Protein AF-0000000080325956 (afdb_homodimer)

Radius of gyration: 27.21 Å; Cα contacts (8 Å, |Δi|>4): 960; chains: 2; bounding box: 57×74×54 Å

Sequence (644 aa):
MHTIFELQQLIEEAIKKVEYPAHPSKLYEPISYIMRLGGKRIRPVLLLLSSEFFNNDATKAIEAALAIETFHNFTLIHDDIMDNAPLRRGQDTVHIKWGVNNAILSGDVMMVEANKHLTNLDSGVLKNALHCFNTTAQGVCEGQQLDMEFEQRNDVSIVEYVNMIRLKTAVLVGGAMKLGAIVGGASEEDANHLYDFGENFGIAFQLQDDILDVYGDPVKFGKQVGGDIISNKQTFLLLKLKELAQGDDLALLEAQYPNTDYPAKIESITKLYNSYKIRELAVTEMKRSLEIAFTALEKVSIEAVKKNELIALAESLLDREHMHTIFELQQLIEEAIKKVEYPAHPSKLYEPISYIMRLGGKRIRPVLLLLSSEFFNNDATKAIEAALAIETFHNFTLIHDDIMDNAPLRRGQDTVHIKWGVNNAILSGDVMMVEANKHLTNLDSGVLKNALHCFNTTAQGVCEGQQLDMEFEQRNDVSIVEYVNMIRLKTAVLVGGAMKLGAIVGGASEEDANHLYDFGENFGIAFQLQDDILDVYGDPVKFGKQVGGDIISNKQTFLLLKLKELAQGDDLALLEAQYPNTDYPAKIESITKLYNSYKIRELAVTEMKRSLEIAFTALEKVSIEAVKKNELIALAESLLDREH

Nearest PDB structures (foldseek):
  6kd7-assembly1_A  TM=9.526E-01  e=2.355E-22  Nonlabens dokdonensis DSW-6
  3nf2-assembly1_A-2  TM=8.932E-01  e=2.818E-16  Streptomyces coelicolor
  3mzv-assembly1_B  TM=8.874E-01  e=7.338E-15  Rhodobacter capsulatus
  3aqb-assembly2_D  TM=8.579E-01  e=5.653E-15  Micrococcus luteus
  3oyr-assembly1_B  TM=8.703E-01  e=7.032E-14  Caulobacter vibrioides

pLDDT: mean 94.75, std 6.85, range [47.31, 98.88]

Foldseek 3Di:
DDALVRLLVVLVVLLVPDDDDCPPVLQCVLLVVLSPLDDSLLLLSLLLLLLCLQAVDSVLCSLLSLLLSLLVSLCVLLLCVLVVPQDDSRHGHSCNVRNDVSSNNSSVVSNVVSVVSLVPHDPVLSVVLVVLVVVLSVLLVVLSVLQSVVLVDDPQAQVSQLSSQLRNWQSSQLSSSLSSNSSSPHDPLLSVLSSLLSSLLRSLLVLLLVLCLQVFDCVQNSDHRCPCQQSVRPHQLSNVLCVPDDDPLNVQLVVLNPPNPRVVSSVSSVVSSVVVVSSVVSNVSSVVSNVSSLVSLVPRPGDPVSSVSVNVVSCVSSVRSD/DDALVRLLVVLVVLLVPDDDDCPPVLQCVLLVVLSPLDDPLLLLSLLLLLLCLQAVDSPLCSLVSLLLSLLVSLCVLLLCVLVVPQDDSRHGRSCNVRNDVSSNNSSVVSNVVSVVSLVPHDPVLSVVLVVLVVVLSVLLVVLSVLQSVQLVDDPQAQVSQLSSQLRNWQSSQLSSSLSSNSSSPHDPLLSVLSSLLSSLLRSLLVLLLVLCLQVFDCVQNSDHRCPCQQSVRPHQLNNVLCVPDDDPLNVQLVVLNPPNPRVVSSVSSVVSSVVVVSSVVSNVSSVVSNVSSLVSLVPRPGDPVSSVSVVVVSCCSSVRSD

Solvent-accessible surface area (backbone atoms only — not comparable to full-atom values): 32602 Å² total; per-residue (Å²): 131,79,50,70,66,54,38,43,49,51,50,52,54,53,58,70,66,60,80,72,65,72,74,59,44,73,44,36,48,55,50,56,51,59,66,62,71,62,75,85,53,57,52,33,32,45,9,24,51,35,9,26,71,56,58,73,44,40,74,81,29,45,42,51,22,51,17,52,45,36,38,52,53,22,52,47,48,49,47,32,59,67,65,66,42,63,60,52,94,90,35,71,22,51,38,70,74,65,31,60,58,40,28,52,50,26,27,53,43,29,48,40,50,17,50,52,30,43,60,71,45,58,76,92,39,31,57,63,40,48,52,44,51,39,52,25,53,45,34,29,49,47,12,48,51,46,54,59,50,49,74,78,48,89,77,74,46,62,70,56,40,53,51,27,43,31,21,47,48,1,31,50,36,5,34,30,21,21,39,14,13,46,66,22,63,42,52,71,66,38,20,50,23,37,20,47,16,26,26,26,38,28,38,20,47,51,46,48,51,58,49,38,32,68,70,31,43,53,84,52,51,74,46,74,61,31,52,50,60,69,66,64,48,76,41,68,59,53,41,52,45,64,72,66,47,54,71,69,54,37,52,52,53,62,60,40,72,80,49,79,55,50,72,60,38,42,51,54,50,49,50,51,35,58,76,69,43,33,65,60,54,49,48,50,52,23,50,51,29,38,50,54,10,51,56,29,48,70,68,32,90,59,58,66,71,59,51,50,52,52,50,52,49,54,47,53,67,62,64,42,67,78,133,80,51,70,67,54,38,42,49,52,49,53,54,52,58,70,67,60,79,73,65,72,74,58,44,73,46,36,48,55,48,55,50,59,67,63,69,61,76,81,55,58,51,33,32,44,9,25,52,35,9,24,69,57,57,73,45,41,75,80,28,45,42,52,23,50,16,52,44,36,38,51,53,22,52,49,46,48,45,32,57,67,64,66,43,63,59,52,94,88,35,72,21,52,38,72,73,65,30,61,60,40,28,53,50,27,26,54,44,29,49,40,50,17,51,53,30,42,59,71,46,59,77,92,40,31,58,64,41,48,51,44,50,40,51,24,53,46,34,29,50,48,12,49,50,46,55,58,49,49,75,78,47,90,77,73,46,63,69,56,40,51,50,27,44,31,20,47,48,0,31,51,37,5,35,29,21,20,39,14,13,45,64,23,63,42,54,72,65,38,19,50,23,38,21,46,16,25,24,26,37,28,37,19,48,51,46,48,50,56,48,38,32,68,70,32,43,52,85,50,52,73,47,74,61,30,51,50,60,70,68,64,50,77,41,70,59,52,42,52,45,64,72,67,46,53,73,68,54,38,52,53,53,61,60,40,70,79,49,80,55,49,72,59,38,44,51,52,51,49,50,52,34,56,75,67,45,32,64,60,53,49,49,50,53,23,50,52,29,38,51,53,11,53,58,29,48,69,68,32,91,59,59,66,70,59,50,51,53,52,50,53,50,53,47,53,67,62,63,42,67,76

Organism: NCBI:txid1503925

InterPro domains:
  IPR000092 Polyprenyl synthetase-like [PF00348] (26-271)
  IPR000092 Polyprenyl synthetase-like [cd00685] (22-246)
  IPR008949 Isoprenoid synthase domain superfamily [G3DSA:1.10.600.10] (2-322)
  IPR008949 Isoprenoid synthase domain superfamily [SSF48576] (10-321)
  IPR033749 Polyprenyl synthetase, conserved site [PS00444] (201-213)
  IPR033749 Polyprenyl synthetase, conserved site [PS00723] (76-90)

Secondary structure (DSSP, 8-state):
---HHHHHHHHHHHHHH----SSSHHHHHHHHHHHHT----HHHHHHHHHHHHHHS-GGGGHHHHHHHHHHHHHHHHHHHHHTT--EETTEE-HHHHH-HHHHHHHHHHHHHHHHHHHHTS-HHHHHHHHHHHHHHHHHHHHHHHHHHHHTT-S---HHHHHHHHIIIIIHHHHHHHHHHHHHHT--HHHHHHHHHHHHHHHHHHHHHHHHHHHHS-HHHH-S-TTHHHHTT---HHHHHHHHH--HHHHHHHHHHTT---HHHHHHHHHHHHHHTTHHHHHHHHHHHHHHHHHHHHHTS-S-HHHHHHHHHHHHHHHH---/---HHHHHHHHHHHHHH----SSSHHHHHHHHHHHHT----HHHHHHHHHHHHHHS-GGGGHHHHHHHHHHHHHHHHHHHHHTT--EETTEE-HHHHH-HHHHHHHHHHHHHHHHHHHHTS-HHHHHHHHHHHHHHHHHHHHHHHHHHHHTT-S---HHHHHHHHIIIIIHHHHHHHHHHHHHHT--HHHHHHHHHHHHHHHHHHHHHHHHHHHHS-HHHH-S-TTHHHHTT---HHHHHHHHH--HHHHHHHHHHTT---HHHHHHHHHHHHHHTTHHHHHHHHHHHHHHHHHHHHHTS-S-HHHHHHHHHHHHHHHS---

Structure (mmCIF, N/CA/C/O backbone):
data_AF-0000000080325956-model_v1
#
loop_
_entity.id
_entity.type
_entity.pdbx_description
1 polymer 'Contig16, whole genome shotgun sequence'
#
loop_
_atom_site.group_PDB
_atom_site.id
_atom_site.type_symbol
_atom_site.label_atom_id
_atom_site.label_alt_id
_atom_site.label_comp_id
_atom_site.label_asym_id
_atom_site.label_entity_id
_atom_site.label_seq_id
_atom_site.pdbx_PDB_ins_code
_atom_site.Cartn_x
_atom_site.Cartn_y
_atom_site.Cartn_z
_atom_site.occupancy
_atom_site.B_iso_or_equiv
_atom_site.auth_seq_id
_atom_site.auth_comp_id
_atom_site.auth_asym_id
_atom_site.auth_atom_id
_atom_site.pdbx_PDB_model_num
ATOM 1 N N . MET A 1 1 ? 23.625 -26.453 6.609 1 87.12 1 MET A N 1
ATOM 2 C CA . MET A 1 1 ? 22.391 -25.844 6.102 1 87.12 1 MET A CA 1
ATOM 3 C C . MET A 1 1 ? 21.219 -26.109 7.035 1 87.12 1 MET A C 1
ATOM 5 O O . MET A 1 1 ? 21.094 -27.219 7.57 1 87.12 1 MET A O 1
ATOM 9 N N . HIS A 1 2 ? 20.422 -25.094 7.352 1 90.25 2 HIS A N 1
ATOM 10 C CA . HIS A 1 2 ? 19.266 -25.281 8.211 1 90.25 2 HIS A CA 1
ATOM 11 C C . HIS A 1 2 ? 18.234 -26.188 7.543 1 90.25 2 HIS A C 1
ATOM 13 O O . HIS A 1 2 ? 18.125 -26.234 6.316 1 90.25 2 HIS A O 1
ATOM 19 N N . THR A 1 3 ? 17.578 -26.938 8.32 1 89 3 THR A N 1
ATOM 20 C CA . THR A 1 3 ? 16.406 -27.656 7.828 1 89 3 THR A CA 1
ATOM 21 C C . THR A 1 3 ? 15.242 -26.703 7.605 1 89 3 THR A C 1
ATOM 23 O O . THR A 1 3 ? 15.266 -25.578 8.086 1 89 3 THR A O 1
ATOM 26 N N . ILE A 1 4 ? 14.289 -27.156 6.922 1 88.81 4 ILE A N 1
ATOM 27 C CA . ILE A 1 4 ? 13.086 -26.359 6.684 1 88.81 4 ILE A CA 1
ATOM 28 C C . ILE A 1 4 ? 12.438 -25.984 8.016 1 88.81 4 ILE A C 1
ATOM 30 O O . ILE A 1 4 ? 12 -24.844 8.195 1 88.81 4 ILE A O 1
ATOM 34 N N . PHE A 1 5 ? 12.414 -26.922 8.93 1 90.56 5 PHE A N 1
ATOM 35 C CA . PHE A 1 5 ? 11.828 -26.688 10.242 1 90.56 5 PHE A CA 1
ATOM 36 C C . PHE A 1 5 ? 12.586 -25.609 11 1 90.56 5 PHE A C 1
ATOM 38 O O . PHE A 1 5 ? 11.984 -24.75 11.641 1 90.56 5 PHE A O 1
ATOM 45 N N . GLU A 1 6 ? 13.875 -25.688 10.93 1 94 6 GLU A N 1
ATOM 46 C CA . GLU A 1 6 ? 14.711 -24.672 11.594 1 94 6 GLU A CA 1
ATOM 47 C C . GLU A 1 6 ? 14.484 -23.297 10.992 1 94 6 GLU A C 1
ATOM 49 O O . GLU A 1 6 ? 14.453 -22.297 11.711 1 94 6 GLU A O 1
ATOM 54 N N . LEU A 1 7 ? 14.367 -23.281 9.711 1 94.44 7 LEU A N 1
ATOM 55 C CA . LEU A 1 7 ? 14.117 -22.016 9.039 1 94.44 7 LEU A CA 1
ATOM 56 C C . LEU A 1 7 ? 12.75 -21.453 9.406 1 94.44 7 LEU A C 1
ATOM 58 O O . LEU A 1 7 ? 12.586 -20.25 9.586 1 94.44 7 LEU A O 1
ATOM 62 N N . GLN A 1 8 ? 11.766 -22.312 9.492 1 93.75 8 GLN A N 1
ATOM 63 C CA . GLN A 1 8 ? 10.43 -21.906 9.922 1 93.75 8 GLN A CA 1
ATOM 64 C C . GLN A 1 8 ? 10.469 -21.312 11.328 1 93.75 8 GLN A C 1
ATOM 66 O O . GLN A 1 8 ? 9.805 -20.312 11.594 1 93.75 8 GLN A O 1
ATOM 71 N N . GLN A 1 9 ? 11.227 -21.922 12.172 1 95.06 9 GLN A N 1
ATOM 72 C CA . GLN A 1 9 ? 11.359 -21.422 13.531 1 95.06 9 GLN A CA 1
ATOM 73 C C . GLN A 1 9 ? 12.047 -20.047 13.555 1 95.06 9 GLN A C 1
ATOM 75 O O . GLN A 1 9 ? 11.664 -19.172 14.32 1 95.06 9 GLN A O 1
ATOM 80 N N . LEU A 1 10 ? 13.031 -19.969 12.703 1 95.69 10 LEU A N 1
ATOM 81 C CA . LEU A 1 10 ? 13.75 -18.703 12.617 1 95.69 10 LEU A CA 1
ATOM 82 C C . LEU A 1 10 ? 12.82 -17.562 12.195 1 95.69 10 LEU A C 1
ATOM 84 O O . LEU A 1 10 ? 12.859 -16.484 12.766 1 95.69 10 LEU A O 1
ATOM 88 N N . ILE A 1 11 ? 12.016 -17.812 11.25 1 96.12 11 ILE A N 1
ATOM 89 C CA . ILE A 1 11 ? 11.094 -16.797 10.75 1 96.12 11 ILE A CA 1
ATOM 90 C C . ILE A 1 11 ? 10.039 -16.5 11.805 1 96.12 11 ILE A C 1
ATOM 92 O O . ILE A 1 11 ? 9.68 -15.328 12.008 1 96.12 11 ILE A O 1
ATOM 96 N N . GLU A 1 12 ? 9.531 -17.547 12.461 1 95.62 12 GLU A N 1
ATOM 97 C CA . GLU A 1 12 ? 8.523 -17.344 13.5 1 95.62 12 GLU A CA 1
ATOM 98 C C . GLU A 1 12 ? 9.062 -16.469 14.633 1 95.62 12 GLU A C 1
ATOM 100 O O . GLU A 1 12 ? 8.359 -15.578 15.125 1 95.62 12 GLU A O 1
ATOM 105 N N . GLU A 1 13 ? 10.234 -16.766 14.992 1 96.12 13 GLU A N 1
ATOM 106 C CA . GLU A 1 13 ? 10.867 -15.961 16.047 1 96.12 13 GLU A CA 1
ATOM 107 C C . GLU A 1 13 ? 11.086 -14.523 15.594 1 96.12 13 GLU A C 1
ATOM 109 O O . GLU A 1 13 ? 10.898 -13.586 16.375 1 96.12 13 GLU A O 1
ATOM 114 N N . ALA A 1 14 ? 11.492 -14.375 14.375 1 96.81 14 ALA A N 1
ATOM 115 C CA . ALA A 1 14 ? 11.719 -13.039 13.836 1 96.81 14 ALA A CA 1
ATOM 116 C C . ALA A 1 14 ? 10.422 -12.242 13.781 1 96.81 14 ALA A C 1
ATOM 118 O O . ALA A 1 14 ? 10.398 -11.055 14.086 1 96.81 14 ALA A O 1
ATOM 119 N N . ILE A 1 15 ? 9.336 -12.875 13.383 1 96.44 15 ILE A N 1
ATOM 120 C CA . ILE A 1 15 ? 8.023 -12.234 13.297 1 96.44 15 ILE A CA 1
ATOM 121 C C . ILE A 1 15 ? 7.586 -11.766 14.68 1 96.44 15 ILE A C 1
ATOM 123 O O . ILE A 1 15 ? 7.074 -10.656 14.828 1 96.44 15 ILE A O 1
ATOM 127 N N . LYS A 1 16 ? 7.82 -12.547 15.695 1 94.62 16 LYS A N 1
ATOM 128 C CA . LYS A 1 16 ? 7.434 -12.219 17.062 1 94.62 16 LYS A CA 1
ATOM 129 C C . LYS A 1 16 ? 8.203 -11.008 17.578 1 94.62 16 LYS A C 1
ATOM 131 O O . LYS A 1 16 ? 7.707 -10.273 18.438 1 94.62 16 LYS A O 1
ATOM 136 N N . LYS A 1 17 ? 9.359 -10.805 17.047 1 95.75 17 LYS A N 1
ATOM 137 C CA . LYS A 1 17 ? 10.234 -9.742 17.531 1 95.75 17 LYS A CA 1
ATOM 138 C C . LYS A 1 17 ? 9.891 -8.406 16.875 1 95.75 17 LYS A C 1
ATOM 140 O O . LYS A 1 17 ? 10.336 -7.352 17.328 1 95.75 17 LYS A O 1
ATOM 145 N N . VAL A 1 18 ? 9.133 -8.484 15.805 1 95.56 18 VAL A N 1
ATOM 146 C CA . VAL A 1 18 ? 8.742 -7.238 15.148 1 95.56 18 VAL A CA 1
ATOM 147 C C . VAL A 1 18 ? 7.785 -6.453 16.031 1 95.56 18 VAL A C 1
ATOM 149 O O . VAL A 1 18 ? 6.758 -6.98 16.469 1 95.56 18 VAL A O 1
ATOM 152 N N . GLU A 1 19 ? 8.086 -5.234 16.297 1 93.25 19 GLU A N 1
ATOM 153 C CA . GLU A 1 19 ? 7.25 -4.371 17.125 1 93.25 19 GLU A CA 1
ATOM 154 C C . GLU A 1 19 ? 6.57 -3.295 16.281 1 93.25 19 GLU A C 1
ATOM 156 O O . GLU A 1 19 ? 7.223 -2.611 15.484 1 93.25 19 GLU A O 1
ATOM 161 N N . TYR A 1 20 ? 5.293 -3.25 16.422 1 94.19 20 TYR A N 1
ATOM 162 C CA . TYR A 1 20 ? 4.52 -2.174 15.82 1 94.19 20 TYR A CA 1
ATOM 163 C C . TYR A 1 20 ? 4.133 -1.125 16.859 1 94.19 20 TYR A C 1
ATOM 165 O O . TYR A 1 20 ? 4.008 -1.435 18.047 1 94.19 20 TYR A O 1
ATOM 173 N N . PRO A 1 21 ? 3.943 0.151 16.406 1 94.94 21 PRO A N 1
ATOM 174 C CA . PRO A 1 21 ? 3.479 1.169 17.359 1 94.94 21 PRO A CA 1
ATOM 175 C C . PRO A 1 21 ? 2.15 0.8 18.016 1 94.94 21 PRO A C 1
ATOM 177 O O . PRO A 1 21 ? 1.313 0.137 17.391 1 94.94 21 PRO A O 1
ATOM 180 N N . ALA A 1 22 ? 2.016 1.29 19.234 1 93.38 22 ALA A N 1
ATOM 181 C CA . ALA A 1 22 ? 0.785 1.017 19.969 1 93.38 22 ALA A CA 1
ATOM 182 C C . ALA A 1 22 ? -0.341 1.941 19.516 1 93.38 22 ALA A C 1
ATOM 184 O O . ALA A 1 22 ? -1.52 1.597 19.625 1 93.38 22 ALA A O 1
ATOM 185 N N . HIS A 1 23 ? 0.004 3.076 19.031 1 95.12 23 HIS A N 1
ATOM 186 C CA . HIS A 1 23 ? -0.967 4.086 18.625 1 95.12 23 HIS A CA 1
ATOM 187 C C . HIS A 1 23 ? -0.697 4.574 17.203 1 95.12 23 HIS A C 1
ATOM 189 O O . HIS A 1 23 ? 0.448 4.863 16.859 1 95.12 23 HIS A O 1
ATOM 195 N N . PRO A 1 24 ? -1.831 4.695 16.422 1 97.25 24 PRO A N 1
ATOM 196 C CA . PRO A 1 24 ? -3.221 4.336 16.703 1 97.25 24 PRO A CA 1
ATOM 197 C C . PRO A 1 24 ? -3.451 2.828 16.734 1 97.25 24 PRO A C 1
ATOM 199 O O . PRO A 1 24 ? -3.076 2.131 15.781 1 97.25 24 PRO A O 1
ATOM 202 N N . SER A 1 25 ? -4.094 2.344 17.688 1 97.12 25 SER A N 1
ATOM 203 C CA . SER A 1 25 ? -4.234 0.906 17.891 1 97.12 25 SER A CA 1
ATOM 204 C C . SER A 1 25 ? -5.02 0.257 16.766 1 97.12 25 SER A C 1
ATOM 206 O O . SER A 1 25 ? -4.691 -0.847 16.328 1 97.12 25 SER A O 1
ATOM 208 N N . LYS A 1 26 ? -5.988 0.963 16.234 1 97.25 26 LYS A N 1
ATOM 209 C CA . LYS A 1 26 ? -6.848 0.391 15.203 1 97.25 26 LYS A CA 1
ATOM 210 C C . LYS A 1 26 ? -6.105 0.268 13.875 1 97.25 26 LYS A C 1
ATOM 212 O O . LYS A 1 26 ? -6.551 -0.444 12.969 1 97.25 26 LYS A O 1
ATOM 217 N N . LEU A 1 27 ? -4.988 0.941 13.805 1 98.31 27 LEU A N 1
ATOM 218 C CA . LEU A 1 27 ? -4.133 0.815 12.625 1 98.31 27 LEU A CA 1
ATOM 219 C C . LEU A 1 27 ? -3.24 -0.415 12.727 1 98.31 27 LEU A C 1
ATOM 221 O O . LEU A 1 27 ? -3.07 -1.149 11.758 1 98.31 27 LEU A O 1
ATOM 225 N N . TYR A 1 28 ? -2.756 -0.702 13.914 1 98.38 28 TYR A N 1
ATOM 226 C CA . TYR A 1 28 ? -1.646 -1.642 14.039 1 98.38 28 TYR A CA 1
ATOM 227 C C . TYR A 1 28 ? -2.119 -2.975 14.602 1 98.38 28 TYR A C 1
ATOM 229 O O . TYR A 1 28 ? -1.507 -4.016 14.352 1 98.38 28 TYR A O 1
ATOM 237 N N . GLU A 1 29 ? -3.227 -3 15.297 1 97.88 29 GLU A N 1
ATOM 238 C CA . GLU A 1 29 ? -3.75 -4.25 15.844 1 97.88 29 GLU A CA 1
ATOM 239 C C . GLU A 1 29 ? -4.09 -5.238 14.734 1 97.88 29 GLU A C 1
ATOM 241 O O . GLU A 1 29 ? -3.803 -6.434 14.852 1 97.88 29 GLU A O 1
ATOM 246 N N . PRO A 1 30 ? -4.734 -4.73 13.672 1 98.12 30 PRO A N 1
ATOM 247 C CA . PRO A 1 30 ? -5.02 -5.66 12.578 1 98.12 30 PRO A CA 1
ATOM 248 C C . PRO A 1 30 ? -3.762 -6.309 12.008 1 98.12 30 PRO A C 1
ATOM 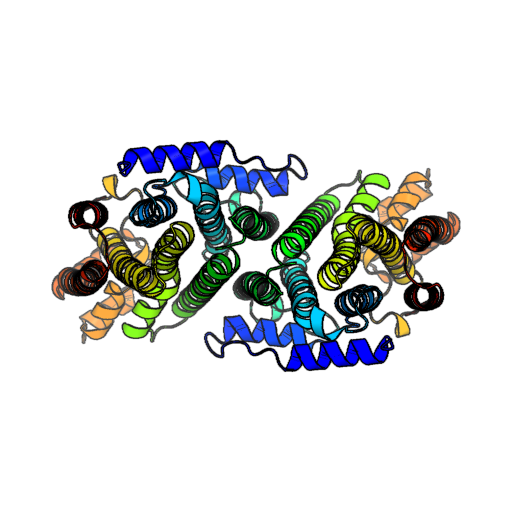250 O O . PRO A 1 30 ? -3.797 -7.465 11.586 1 98.12 30 PRO A O 1
ATOM 253 N N . ILE A 1 31 ? -2.678 -5.578 11.969 1 98 31 ILE A N 1
ATOM 254 C CA . ILE A 1 31 ? -1.411 -6.078 11.445 1 98 31 ILE A CA 1
ATOM 255 C C . ILE A 1 31 ? -0.894 -7.207 12.336 1 98 31 ILE A C 1
ATOM 257 O O . ILE A 1 31 ? -0.549 -8.281 11.844 1 98 31 ILE A O 1
ATOM 261 N N . SER A 1 32 ? -0.91 -6.91 13.633 1 96.5 32 SER A N 1
ATOM 262 C CA . SER A 1 32 ? -0.491 -7.934 14.578 1 96.5 32 SER A CA 1
ATOM 263 C C . SER A 1 32 ? -1.388 -9.164 14.492 1 96.5 32 SER A C 1
ATOM 265 O O . SER A 1 32 ? -0.906 -10.297 14.578 1 96.5 32 SER A O 1
ATOM 267 N N . TYR A 1 33 ? -2.65 -8.914 14.375 1 96.5 33 TYR A N 1
ATOM 268 C CA . TYR A 1 33 ? -3.646 -9.977 14.297 1 96.5 33 TYR A CA 1
ATOM 269 C C . TYR A 1 33 ? -3.35 -10.906 13.125 1 96.5 33 TYR A C 1
ATOM 271 O O . TYR A 1 33 ? -3.182 -12.117 13.32 1 96.5 33 TYR A O 1
ATOM 279 N N . ILE A 1 34 ? -3.152 -10.391 11.922 1 96.19 34 ILE A N 1
ATOM 280 C CA . ILE A 1 34 ? -3.008 -11.242 10.742 1 96.19 34 ILE A CA 1
ATOM 281 C C . ILE A 1 34 ? -1.639 -11.914 10.758 1 96.19 34 ILE A C 1
ATOM 283 O O . ILE A 1 34 ? -1.488 -13.039 10.273 1 96.19 34 ILE A O 1
ATOM 287 N N . MET A 1 35 ? -0.643 -11.227 11.25 1 94.88 35 MET A N 1
ATOM 288 C CA . MET A 1 35 ? 0.702 -11.797 11.305 1 94.88 35 MET A CA 1
ATOM 289 C C . MET A 1 35 ? 0.76 -12.969 12.281 1 94.88 35 MET A C 1
ATOM 291 O O . MET A 1 35 ? 1.568 -13.883 12.109 1 94.88 35 MET A O 1
ATOM 295 N N . ARG A 1 36 ? -0.132 -12.961 13.195 1 91.44 36 ARG A N 1
ATOM 296 C CA . ARG A 1 36 ? -0.131 -13.984 14.234 1 91.44 36 ARG A CA 1
ATOM 297 C C . ARG A 1 36 ? -0.999 -15.172 13.828 1 91.44 36 ARG A C 1
ATOM 299 O O . ARG A 1 36 ? -0.928 -16.234 14.445 1 91.44 36 ARG A O 1
ATOM 306 N N . LEU A 1 37 ? -1.914 -14.984 12.891 1 88.69 37 LEU A N 1
ATOM 307 C CA . LEU A 1 37 ? -2.803 -16.062 12.469 1 88.69 37 LEU A CA 1
ATOM 308 C C . LEU A 1 37 ? -2.004 -17.25 11.969 1 88.69 37 LEU A C 1
ATOM 310 O O . LEU A 1 37 ? -2.557 -18.344 11.773 1 88.69 37 LEU A O 1
ATOM 314 N N . GLY A 1 38 ? -0.648 -17.109 11.906 1 79.69 38 GLY A N 1
ATOM 315 C CA . GLY A 1 38 ? 0.18 -18.25 11.516 1 79.69 38 GLY A CA 1
ATOM 316 C C . GLY A 1 38 ? 0.271 -18.422 10.016 1 79.69 38 GLY A C 1
ATOM 317 O O . GLY A 1 38 ? 0.286 -17.438 9.266 1 79.69 38 GLY A O 1
ATOM 318 N N . GLY A 1 39 ? 0.451 -19.688 9.562 1 77 39 GLY A N 1
ATOM 319 C CA . GLY A 1 39 ? 0.714 -20.078 8.188 1 77 39 GLY A CA 1
ATOM 320 C C . GLY A 1 39 ? 1.98 -20.891 8.031 1 77 39 GLY A C 1
ATOM 321 O O . GLY A 1 39 ? 2.785 -20.984 8.961 1 77 39 GLY A O 1
ATOM 322 N N . LYS A 1 40 ? 2.092 -21.516 6.949 1 80.5 40 LYS A N 1
ATOM 323 C CA . LYS A 1 40 ? 3.197 -22.453 6.723 1 80.5 40 LYS A CA 1
ATOM 324 C C . LYS A 1 40 ? 4.5 -21.703 6.473 1 80.5 40 LYS A C 1
ATOM 326 O O . LYS A 1 40 ? 5.586 -22.281 6.535 1 80.5 40 LYS A O 1
ATOM 331 N N . ARG A 1 41 ? 4.469 -20.406 6.266 1 92.06 41 ARG A N 1
ATOM 332 C CA . ARG A 1 41 ? 5.621 -19.531 6.09 1 92.06 41 ARG A CA 1
ATOM 333 C C . ARG A 1 41 ? 6.531 -20.047 4.98 1 92.06 41 ARG A C 1
ATOM 335 O O . ARG A 1 41 ? 7.758 -20 5.109 1 92.06 41 ARG A O 1
ATOM 342 N N . ILE A 1 42 ? 5.977 -20.578 3.953 1 92.56 42 ILE A N 1
ATOM 343 C CA . ILE A 1 42 ? 6.738 -21.234 2.896 1 92.56 42 ILE A CA 1
ATOM 344 C C . ILE A 1 42 ? 7.574 -20.203 2.143 1 92.56 42 ILE A C 1
ATOM 346 O O . ILE A 1 42 ? 8.75 -20.422 1.866 1 92.56 42 ILE A O 1
ATOM 350 N N . ARG A 1 43 ? 7.043 -19.047 1.883 1 96.62 43 ARG A N 1
ATOM 351 C CA . ARG A 1 43 ? 7.715 -18.062 1.052 1 96.62 43 ARG A CA 1
ATOM 352 C C . ARG A 1 43 ? 8.945 -17.5 1.757 1 96.62 43 ARG A C 1
ATOM 354 O O . ARG A 1 43 ? 10.047 -17.5 1.199 1 96.62 43 ARG A O 1
ATOM 361 N N . PRO A 1 44 ? 8.805 -17.031 3.029 1 97.75 44 PRO A N 1
ATOM 362 C CA . PRO A 1 44 ? 10.016 -16.562 3.691 1 97.75 44 PRO A CA 1
ATOM 363 C C . PRO A 1 44 ? 11.023 -17.672 3.947 1 97.75 44 PRO A C 1
ATOM 365 O O . PRO A 1 44 ? 12.234 -17.438 3.934 1 97.75 44 PRO A O 1
ATOM 368 N N . VAL A 1 45 ? 10.586 -18.906 4.133 1 95.56 45 VAL A N 1
ATOM 369 C CA . VAL A 1 45 ? 11.484 -20.031 4.328 1 95.56 45 VAL A CA 1
ATOM 370 C C . VAL A 1 45 ? 12.273 -20.297 3.049 1 95.56 45 VAL A C 1
ATOM 372 O O . VAL A 1 45 ? 13.484 -20.5 3.092 1 95.56 45 VAL A O 1
ATOM 375 N N . LEU A 1 46 ? 11.586 -20.281 1.925 1 96.81 46 LEU A N 1
ATOM 376 C CA . LEU A 1 46 ? 12.258 -20.484 0.644 1 96.81 46 LEU A CA 1
ATOM 377 C C . LEU A 1 46 ? 13.266 -19.359 0.387 1 96.81 46 LEU A C 1
ATOM 379 O O . LEU A 1 46 ? 14.336 -19.609 -0.179 1 96.81 46 LEU A O 1
ATOM 383 N N . LEU A 1 47 ? 12.93 -18.172 0.795 1 98.38 47 LEU A N 1
ATOM 384 C CA . LEU A 1 47 ? 13.852 -17.047 0.669 1 98.38 47 LEU A CA 1
ATOM 385 C C . LEU A 1 47 ? 15.109 -17.281 1.491 1 98.38 47 LEU A C 1
ATOM 387 O O . LEU A 1 47 ? 16.219 -17.125 0.984 1 98.38 47 LEU A O 1
ATOM 391 N N . LEU A 1 48 ? 14.945 -17.672 2.768 1 97.31 48 LEU A N 1
ATOM 392 C CA . LEU A 1 48 ? 16.078 -17.938 3.639 1 97.31 48 LEU A CA 1
ATOM 393 C C . LEU A 1 48 ? 16.953 -19.062 3.08 1 97.31 48 LEU A C 1
ATOM 395 O O . LEU A 1 48 ? 18.172 -18.984 3.1 1 97.31 48 LEU A O 1
ATOM 399 N N . LEU A 1 49 ? 16.297 -20.109 2.631 1 95.62 49 LEU A N 1
ATOM 400 C CA . LEU A 1 49 ? 17 -21.234 2.039 1 95.62 49 LEU A CA 1
ATOM 401 C C . LEU A 1 49 ? 17.828 -20.797 0.836 1 95.62 49 LEU A C 1
ATOM 403 O O . LEU A 1 49 ? 19 -21.188 0.702 1 95.62 49 LEU A O 1
ATOM 407 N N . SER A 1 50 ? 17.219 -20 -0.028 1 97.19 50 SER A N 1
ATOM 408 C CA . SER A 1 50 ? 17.906 -19.484 -1.214 1 97.19 50 SER A CA 1
ATOM 409 C C . SER A 1 50 ? 19.141 -18.688 -0.837 1 97.19 50 SER A C 1
ATOM 411 O O . SER A 1 50 ? 20.172 -18.797 -1.496 1 97.19 50 SER A O 1
ATOM 413 N N . SER A 1 51 ? 19 -17.859 0.182 1 97.44 51 SER A N 1
ATOM 414 C CA . SER A 1 51 ? 20.156 -17.094 0.653 1 97.44 51 SER A CA 1
ATOM 415 C C . SER A 1 51 ? 21.266 -18.016 1.15 1 97.44 51 SER A C 1
ATOM 417 O O . SER A 1 51 ? 22.438 -17.844 0.801 1 97.44 51 SER A O 1
ATOM 419 N N . GLU A 1 52 ? 20.938 -18.984 1.921 1 95.19 52 GLU A N 1
ATOM 420 C CA . GLU A 1 52 ? 21.891 -19.906 2.537 1 95.19 52 GLU A CA 1
ATOM 421 C C . GLU A 1 52 ? 22.656 -20.703 1.479 1 95.19 52 GLU A C 1
ATOM 423 O O . GLU A 1 52 ? 23.797 -21.094 1.706 1 95.19 52 GLU A O 1
ATOM 428 N N . PHE A 1 53 ? 22.078 -20.906 0.332 1 95.5 53 PHE A N 1
ATOM 429 C CA . PHE A 1 53 ? 22.75 -21.625 -0.752 1 95.5 53 PHE A CA 1
ATOM 430 C C . PHE A 1 53 ? 24.062 -20.953 -1.119 1 95.5 53 PHE A C 1
ATOM 432 O O . PHE A 1 53 ? 25 -21.609 -1.579 1 95.5 53 PHE A O 1
ATOM 439 N N . PHE A 1 54 ? 24.172 -19.688 -0.787 1 95.94 54 PHE A N 1
ATOM 440 C CA . PHE A 1 54 ? 25.312 -18.969 -1.363 1 95.94 54 PHE A CA 1
ATOM 441 C C . PHE A 1 54 ? 26.203 -18.391 -0.269 1 95.94 54 PHE A C 1
ATOM 443 O O . PHE A 1 54 ? 27.344 -18 -0.53 1 95.94 54 PHE A O 1
ATOM 450 N N . ASN A 1 55 ? 25.656 -18.25 0.956 1 92.88 55 ASN A N 1
ATOM 451 C CA . ASN A 1 55 ? 26.5 -17.625 1.978 1 92.88 55 ASN A CA 1
ATOM 452 C C . ASN A 1 55 ? 26.516 -18.453 3.26 1 92.88 55 ASN A C 1
ATOM 454 O O . ASN A 1 55 ? 27.188 -18.094 4.23 1 92.88 55 ASN A O 1
ATOM 458 N N . ASN A 1 56 ? 25.688 -19.5 3.365 1 90.25 56 ASN A N 1
ATOM 459 C CA . ASN A 1 56 ? 25.609 -20.438 4.48 1 90.25 56 ASN A CA 1
ATOM 460 C C . ASN A 1 56 ? 25.172 -19.734 5.766 1 90.25 56 ASN A C 1
ATOM 462 O O . ASN A 1 56 ? 25.547 -20.156 6.863 1 90.25 56 ASN A O 1
ATOM 466 N N . ASP A 1 57 ? 24.547 -18.594 5.602 1 93 57 ASP A N 1
ATOM 467 C CA . ASP A 1 57 ? 24.047 -17.828 6.738 1 93 57 ASP A CA 1
ATOM 468 C C . ASP A 1 57 ? 22.656 -17.25 6.438 1 93 57 ASP A C 1
ATOM 470 O O . ASP A 1 57 ? 22.547 -16.109 5.969 1 93 57 ASP A O 1
ATOM 474 N N . ALA A 1 58 ? 21.672 -17.938 6.828 1 92.31 58 ALA A N 1
ATOM 475 C CA . ALA A 1 58 ? 20.281 -17.547 6.559 1 92.31 58 ALA A CA 1
ATOM 476 C C . ALA A 1 58 ? 19.922 -16.25 7.281 1 92.31 58 ALA A C 1
ATOM 478 O O . ALA A 1 58 ? 19.016 -15.531 6.855 1 92.31 58 ALA A O 1
ATOM 479 N N . THR A 1 59 ? 20.641 -15.93 8.391 1 93.62 59 THR A N 1
ATOM 480 C CA . THR A 1 59 ? 20.266 -14.789 9.234 1 93.62 59 THR A CA 1
ATOM 481 C C . THR A 1 59 ? 20.484 -13.477 8.492 1 93.62 59 THR A C 1
ATOM 483 O O . THR A 1 59 ? 19.859 -12.461 8.805 1 93.62 59 THR A O 1
ATOM 486 N N . LYS A 1 60 ? 21.328 -13.516 7.469 1 95.31 60 LYS A N 1
ATOM 487 C CA . LYS A 1 60 ? 21.609 -12.32 6.684 1 95.31 60 LYS A CA 1
ATOM 488 C C . LYS A 1 60 ? 20.375 -11.883 5.895 1 95.31 60 LYS A C 1
ATOM 490 O O . LYS A 1 60 ? 20.266 -10.727 5.48 1 95.31 60 LYS A O 1
ATOM 495 N N . ALA A 1 61 ? 19.438 -12.859 5.688 1 98.06 61 ALA A N 1
ATOM 496 C CA 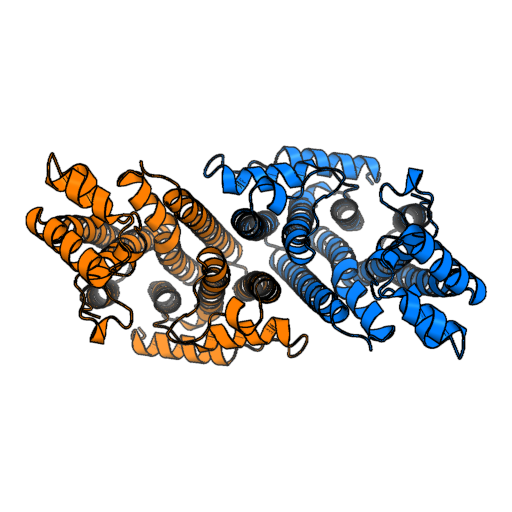. ALA A 1 61 ? 18.312 -12.57 4.82 1 98.06 61 ALA A CA 1
ATOM 497 C C . ALA A 1 61 ? 17.016 -12.43 5.629 1 98.06 61 ALA A C 1
ATOM 499 O O . ALA A 1 61 ? 15.93 -12.359 5.062 1 98.06 61 ALA A O 1
ATOM 500 N N . ILE A 1 62 ? 17.109 -12.336 6.938 1 98.44 62 ILE A N 1
ATOM 501 C CA . ILE A 1 62 ? 15.922 -12.312 7.797 1 98.44 62 ILE A CA 1
ATOM 502 C C . ILE A 1 62 ? 15.07 -11.086 7.473 1 98.44 62 ILE A C 1
ATOM 504 O O . ILE A 1 62 ? 13.852 -11.188 7.363 1 98.44 62 ILE A O 1
ATOM 508 N N . GLU A 1 63 ? 15.719 -9.945 7.285 1 98.69 63 GLU A N 1
ATOM 509 C CA . GLU A 1 63 ? 14.977 -8.727 6.977 1 98.69 63 GLU A CA 1
ATOM 510 C C . GLU A 1 63 ? 14.234 -8.852 5.652 1 98.69 63 GLU A C 1
ATOM 512 O O . GLU A 1 63 ? 13.086 -8.414 5.535 1 98.69 63 GLU A O 1
ATOM 517 N N . ALA A 1 64 ? 14.883 -9.453 4.68 1 98.81 64 ALA A N 1
ATOM 518 C CA . ALA A 1 64 ? 14.219 -9.688 3.402 1 98.81 64 ALA A CA 1
ATOM 519 C C . ALA A 1 64 ? 13.047 -10.656 3.564 1 98.81 64 ALA A C 1
ATOM 521 O O . ALA A 1 64 ? 11.992 -10.469 2.951 1 98.81 64 ALA A O 1
ATOM 522 N N . ALA A 1 65 ? 13.242 -11.664 4.355 1 98.75 65 ALA A N 1
ATOM 523 C CA . ALA A 1 65 ? 12.188 -12.641 4.613 1 98.75 65 ALA A CA 1
ATOM 524 C C . ALA A 1 65 ? 10.992 -11.992 5.297 1 98.75 65 ALA A C 1
ATOM 526 O O . ALA A 1 65 ? 9.844 -12.273 4.949 1 98.75 65 ALA A O 1
ATOM 527 N N . LEU A 1 66 ? 11.297 -11.133 6.258 1 98.56 66 LEU A N 1
ATOM 528 C CA . LEU A 1 66 ? 10.234 -10.398 6.934 1 98.56 66 LEU A CA 1
ATOM 529 C C . LEU A 1 66 ? 9.492 -9.492 5.957 1 98.56 66 LEU A C 1
ATOM 531 O O . LEU A 1 66 ? 8.273 -9.336 6.047 1 98.56 66 LEU A O 1
ATOM 535 N N . ALA A 1 67 ? 10.219 -8.914 5.027 1 98.81 67 ALA A N 1
ATOM 536 C CA . ALA A 1 67 ? 9.602 -8.062 4.016 1 98.81 67 ALA A CA 1
ATOM 537 C C . ALA A 1 67 ? 8.617 -8.844 3.16 1 98.81 67 ALA A C 1
ATOM 539 O O . ALA A 1 67 ? 7.473 -8.422 2.967 1 98.81 67 ALA A O 1
ATOM 540 N N . ILE A 1 68 ? 9 -10.016 2.709 1 98.69 68 ILE A N 1
ATOM 541 C CA . ILE A 1 68 ? 8.172 -10.859 1.852 1 98.69 68 ILE A CA 1
ATOM 542 C C . ILE A 1 68 ? 6.949 -11.336 2.627 1 98.69 68 ILE A C 1
ATOM 544 O O . ILE A 1 68 ? 5.832 -11.328 2.098 1 98.69 68 ILE A O 1
ATOM 548 N N . GLU A 1 69 ? 7.164 -11.719 3.836 1 98.25 69 GLU A N 1
ATOM 549 C CA . GLU A 1 69 ? 6.059 -12.203 4.656 1 98.25 69 GLU A CA 1
ATOM 550 C C . GLU A 1 69 ? 5.055 -11.086 4.938 1 98.25 69 GLU A C 1
ATOM 552 O O . GLU A 1 69 ? 3.842 -11.305 4.871 1 98.25 69 GLU A O 1
ATOM 557 N N . THR A 1 70 ? 5.531 -9.938 5.285 1 98.38 70 THR A N 1
ATOM 558 C CA . THR A 1 70 ? 4.668 -8.789 5.539 1 98.38 70 THR A CA 1
ATOM 559 C C . THR A 1 70 ? 3.893 -8.406 4.281 1 98.38 70 THR A C 1
ATOM 561 O O . THR A 1 70 ? 2.686 -8.164 4.34 1 98.38 70 THR A O 1
ATOM 564 N N . PHE A 1 71 ? 4.59 -8.422 3.188 1 98.62 71 PHE A N 1
ATOM 565 C CA . PHE A 1 71 ? 3.949 -8.117 1.912 1 98.62 71 PHE A CA 1
ATOM 566 C C . PHE A 1 71 ? 2.852 -9.133 1.604 1 98.62 71 PHE A C 1
ATOM 568 O O . PHE A 1 71 ? 1.748 -8.75 1.205 1 98.62 71 PHE A O 1
ATOM 575 N N . HIS A 1 72 ? 3.217 -10.336 1.781 1 97.88 72 HIS A N 1
ATOM 576 C CA . HIS A 1 72 ? 2.244 -11.391 1.517 1 97.88 72 HIS A CA 1
ATOM 577 C C . HIS A 1 72 ? 0.987 -11.203 2.361 1 97.88 72 HIS A C 1
ATOM 579 O O . HIS A 1 72 ? -0.13 -11.305 1.849 1 97.88 72 HIS A O 1
ATOM 585 N N . ASN A 1 73 ? 1.134 -10.953 3.621 1 97.44 73 ASN A N 1
ATOM 586 C CA . ASN A 1 73 ? -0.011 -10.789 4.512 1 97.44 73 ASN A CA 1
ATOM 587 C C . ASN A 1 73 ? -0.794 -9.523 4.188 1 97.44 73 ASN A C 1
ATOM 589 O O . ASN A 1 73 ? -2.02 -9.492 4.312 1 97.44 73 ASN A O 1
ATOM 593 N N . PHE A 1 74 ? -0.087 -8.508 3.76 1 97.75 74 PHE A N 1
ATOM 594 C CA . PHE A 1 74 ? -0.749 -7.328 3.225 1 97.75 74 PHE A CA 1
ATOM 595 C C . PHE A 1 74 ? -1.675 -7.699 2.072 1 97.75 74 PHE A C 1
ATOM 597 O O . PHE A 1 74 ? -2.828 -7.266 2.031 1 97.75 74 PHE A O 1
ATOM 604 N N . THR A 1 75 ? -1.181 -8.438 1.12 1 98.12 75 THR A N 1
ATOM 605 C CA . THR A 1 75 ? -1.975 -8.797 -0.048 1 98.12 75 THR A CA 1
ATOM 606 C C . THR A 1 75 ? -3.197 -9.617 0.362 1 98.12 75 THR A C 1
ATOM 608 O O . THR A 1 75 ? -4.266 -9.492 -0.243 1 98.12 75 THR A O 1
ATOM 611 N N . LEU A 1 76 ? -3.086 -10.414 1.44 1 96.88 76 LEU A N 1
ATOM 612 C CA . LEU A 1 76 ? -4.215 -11.195 1.933 1 96.88 76 LEU A CA 1
ATOM 613 C C . LEU A 1 76 ? -5.305 -10.281 2.492 1 96.88 76 LEU A C 1
ATOM 615 O O . LEU A 1 76 ? -6.492 -10.508 2.25 1 96.88 76 LEU A O 1
ATOM 619 N N . ILE A 1 77 ? -4.914 -9.258 3.209 1 98.19 77 ILE A N 1
ATOM 620 C CA . ILE A 1 77 ? -5.883 -8.336 3.799 1 98.19 77 ILE A CA 1
ATOM 621 C C . ILE A 1 77 ? -6.691 -7.66 2.695 1 98.19 77 ILE A C 1
ATOM 623 O O . ILE A 1 77 ? -7.922 -7.652 2.738 1 98.19 77 ILE A O 1
ATOM 627 N N . HIS A 1 78 ? -6.004 -7.129 1.736 1 98.62 78 HIS A N 1
ATOM 628 C CA . HIS A 1 78 ? -6.691 -6.41 0.67 1 98.62 78 HIS A CA 1
ATOM 629 C C . HIS A 1 78 ? -7.461 -7.367 -0.232 1 98.62 78 HIS A C 1
ATOM 631 O O . HIS A 1 78 ? -8.578 -7.066 -0.661 1 98.62 78 HIS A O 1
ATOM 637 N N . ASP A 1 79 ? -6.895 -8.539 -0.47 1 96.75 79 ASP A N 1
ATOM 638 C CA . ASP A 1 79 ? -7.574 -9.562 -1.248 1 96.75 79 ASP A CA 1
ATOM 639 C C . ASP A 1 79 ? -8.883 -9.992 -0.574 1 96.75 79 ASP A C 1
ATOM 641 O O . ASP A 1 79 ? -9.891 -10.195 -1.245 1 96.75 79 ASP A O 1
ATOM 645 N N . ASP A 1 80 ? -8.852 -10.156 0.737 1 96.5 80 ASP A N 1
ATOM 646 C CA . ASP A 1 80 ? -10.031 -10.562 1.491 1 96.5 80 ASP A CA 1
ATOM 647 C C . ASP A 1 80 ? -11.156 -9.539 1.341 1 96.5 80 ASP A C 1
ATOM 649 O O . ASP A 1 80 ? -12.336 -9.898 1.319 1 96.5 80 ASP A O 1
ATOM 653 N N . ILE A 1 81 ? -10.812 -8.242 1.264 1 97.38 81 ILE A N 1
ATOM 654 C CA . ILE A 1 81 ? -11.805 -7.207 1.005 1 97.38 81 ILE A CA 1
ATOM 655 C C . ILE A 1 81 ? -12.438 -7.422 -0.371 1 97.38 81 ILE A C 1
ATOM 657 O O . ILE A 1 81 ? -13.656 -7.457 -0.503 1 97.38 81 ILE A O 1
ATOM 661 N N . MET A 1 82 ? -11.586 -7.609 -1.351 1 95.81 82 MET A N 1
ATOM 662 C CA . MET A 1 82 ? -12.016 -7.664 -2.744 1 95.81 82 MET A CA 1
ATOM 663 C C . MET A 1 82 ? -12.844 -8.914 -3.01 1 95.81 82 MET A C 1
ATOM 665 O O . MET A 1 82 ? -13.773 -8.891 -3.818 1 95.81 82 MET A O 1
ATOM 669 N N . ASP A 1 83 ? -12.57 -9.969 -2.227 1 91.44 83 ASP A N 1
ATOM 670 C CA . ASP A 1 83 ? -13.281 -11.234 -2.385 1 91.44 83 ASP A CA 1
ATOM 671 C C . ASP A 1 83 ? -14.461 -11.328 -1.415 1 91.44 83 ASP A C 1
ATOM 673 O O . ASP A 1 83 ? -15.195 -12.312 -1.418 1 91.44 83 ASP A O 1
ATOM 677 N N . ASN A 1 84 ? -14.602 -10.328 -0.646 1 92.69 84 ASN A N 1
ATOM 678 C CA . ASN A 1 84 ? -15.602 -10.359 0.413 1 92.69 84 ASN A CA 1
ATOM 679 C C . ASN A 1 84 ? -15.5 -11.625 1.251 1 92.69 84 ASN A C 1
ATOM 681 O O . ASN A 1 84 ? -16.516 -12.281 1.521 1 92.69 84 ASN A O 1
ATOM 685 N N . ALA A 1 85 ? -14.32 -12.047 1.526 1 91.19 85 ALA A N 1
ATOM 686 C CA . ALA A 1 85 ? -14.094 -13.266 2.303 1 91.19 85 ALA A CA 1
ATOM 687 C C . ALA A 1 85 ? -14.32 -13.008 3.793 1 91.19 85 ALA A C 1
ATOM 689 O O . ALA A 1 85 ? -13.641 -12.172 4.391 1 91.19 85 ALA A O 1
ATOM 690 N N . PRO A 1 86 ? -15.156 -13.781 4.453 1 93.12 86 PRO A N 1
ATOM 691 C CA . PRO A 1 86 ? -15.445 -13.516 5.867 1 93.12 86 PRO A CA 1
ATOM 692 C C . PRO A 1 86 ? -14.414 -14.141 6.805 1 93.12 86 PRO A C 1
ATOM 694 O O . PRO A 1 86 ? -14.227 -13.672 7.93 1 93.12 86 PRO A O 1
ATOM 697 N N . LEU A 1 87 ? -13.656 -15.211 6.328 1 91.38 87 LEU A N 1
ATOM 698 C CA . LEU A 1 87 ? -12.734 -15.945 7.184 1 91.38 87 LEU A CA 1
ATOM 699 C C . LEU A 1 87 ? -11.383 -16.109 6.5 1 91.38 87 LEU A C 1
ATOM 701 O O . LEU A 1 87 ? -11.312 -16.219 5.273 1 91.38 87 LEU A O 1
ATOM 705 N N . ARG A 1 88 ? -10.367 -16.156 7.289 1 88.88 88 ARG A N 1
ATOM 706 C CA . ARG A 1 88 ? -8.992 -16.484 6.914 1 88.88 88 ARG A CA 1
ATOM 707 C C . ARG A 1 88 ? -8.336 -17.359 7.977 1 88.88 88 ARG A C 1
ATOM 709 O O . ARG A 1 88 ? -8.227 -16.969 9.141 1 88.88 88 ARG A O 1
ATOM 716 N N . ARG A 1 89 ? -7.984 -18.562 7.551 1 85.94 89 ARG A N 1
ATOM 717 C CA . ARG A 1 89 ? -7.375 -19.531 8.461 1 85.94 89 ARG A CA 1
ATOM 718 C C . ARG A 1 89 ? -8.266 -19.781 9.672 1 85.94 89 ARG A C 1
ATOM 720 O O . ARG A 1 89 ? -7.789 -19.781 10.812 1 85.94 89 ARG A O 1
ATOM 727 N N . GLY A 1 90 ? -9.531 -19.812 9.398 1 87.06 90 GLY A N 1
ATOM 728 C CA . GLY A 1 90 ? -10.516 -20.172 10.406 1 87.06 90 GLY A CA 1
ATOM 729 C C . GLY A 1 90 ? -10.914 -19.016 11.297 1 87.06 90 GLY A C 1
ATOM 730 O O . GLY A 1 90 ? -11.758 -19.156 12.18 1 87.06 90 GLY A O 1
ATOM 731 N N . GLN A 1 91 ? -10.328 -17.812 11.078 1 93.5 91 GLN A N 1
ATOM 732 C CA . GLN A 1 91 ? -10.625 -16.641 11.891 1 93.5 91 GLN A CA 1
ATOM 733 C C . GLN A 1 91 ? -11.234 -15.523 11.047 1 93.5 91 GLN A C 1
ATOM 735 O O . GLN A 1 91 ? -11.117 -15.539 9.82 1 93.5 91 GLN A O 1
ATOM 740 N N . ASP A 1 92 ? -11.875 -14.594 11.695 1 96.25 92 ASP A N 1
ATOM 741 C CA . ASP A 1 92 ? -12.453 -13.461 10.984 1 96.25 92 ASP A CA 1
ATOM 742 C C . ASP A 1 92 ? -11.383 -12.688 10.211 1 96.25 92 ASP A C 1
ATOM 744 O O . ASP A 1 92 ? -10.273 -12.5 10.711 1 96.25 92 ASP A O 1
ATOM 748 N N . THR A 1 93 ? -11.75 -12.305 9 1 97.06 93 THR A N 1
ATOM 749 C CA . THR A 1 93 ? -10.836 -11.453 8.25 1 97.06 93 THR A CA 1
ATOM 750 C C . THR A 1 93 ? -10.75 -10.07 8.875 1 97.06 93 THR A C 1
ATOM 752 O O . THR A 1 93 ? -11.594 -9.695 9.688 1 97.06 93 THR A O 1
ATOM 755 N N . VAL A 1 94 ? -9.789 -9.305 8.508 1 97.81 94 VAL A N 1
ATOM 756 C CA . VAL A 1 94 ? -9.539 -8 9.109 1 97.81 94 VAL A CA 1
ATOM 757 C C . VAL A 1 94 ? -10.711 -7.066 8.828 1 97.81 94 VAL A C 1
ATOM 759 O O . VAL A 1 94 ? -11.164 -6.34 9.719 1 97.81 94 VAL A O 1
ATOM 762 N N . HIS A 1 95 ? -11.25 -7.07 7.57 1 98.12 95 HIS A N 1
ATOM 763 C CA . HIS A 1 95 ? -12.32 -6.141 7.23 1 98.12 95 HIS A CA 1
ATOM 764 C C . HIS A 1 95 ? -13.609 -6.496 7.953 1 98.12 95 HIS A C 1
ATOM 766 O O . HIS A 1 95 ? -14.477 -5.641 8.141 1 98.12 95 HIS A O 1
ATOM 772 N N . ILE A 1 96 ? -13.773 -7.766 8.32 1 97.75 96 ILE A N 1
ATOM 773 C CA . ILE A 1 96 ? -14.922 -8.188 9.117 1 97.75 96 ILE A CA 1
ATOM 774 C C . ILE A 1 96 ? -14.758 -7.695 10.555 1 97.75 96 ILE A C 1
ATOM 776 O O . ILE A 1 96 ? -15.711 -7.18 11.156 1 97.75 96 ILE A O 1
ATOM 780 N N . LYS A 1 97 ? -13.617 -7.801 11.078 1 97.44 97 LYS A N 1
ATOM 781 C CA . LYS A 1 97 ? -13.367 -7.492 12.484 1 97.44 97 LYS A CA 1
ATOM 782 C C . LYS A 1 97 ? -13.266 -5.984 12.703 1 97.44 97 LYS A C 1
ATOM 784 O O . LYS A 1 97 ? -13.75 -5.465 13.711 1 97.44 97 LYS A O 1
ATOM 789 N N . TRP A 1 98 ? -12.633 -5.238 11.797 1 97.88 98 TRP A N 1
ATOM 790 C CA . TRP A 1 98 ? -12.312 -3.836 12.055 1 97.88 98 TRP A CA 1
ATOM 791 C C . TRP A 1 98 ? -12.969 -2.93 11.016 1 97.88 98 TRP A C 1
ATOM 793 O O . TRP A 1 98 ? -12.922 -1.703 11.133 1 97.88 98 TRP A O 1
ATOM 803 N N . GLY A 1 99 ? -13.578 -3.51 10 1 97.25 99 GLY A N 1
ATOM 804 C CA . GLY A 1 99 ? -14.18 -2.715 8.945 1 97.25 99 GLY A CA 1
ATOM 805 C C . GLY A 1 99 ? -13.281 -2.562 7.73 1 97.25 99 GLY A C 1
ATOM 806 O O . GLY A 1 99 ? -12.062 -2.721 7.832 1 97.25 99 GLY A O 1
ATOM 807 N N . VAL A 1 100 ? -13.844 -2.225 6.578 1 97.81 100 VAL A N 1
ATOM 808 C CA . VAL A 1 100 ? -13.164 -2.143 5.289 1 97.81 100 VAL A CA 1
ATOM 809 C C . VAL A 1 100 ? -12.125 -1.026 5.324 1 97.81 100 VAL A C 1
ATOM 811 O O . VAL A 1 100 ? -10.984 -1.219 4.895 1 97.81 100 VAL A O 1
ATOM 814 N N . ASN A 1 101 ? -12.445 0.145 5.867 1 97.5 101 ASN A N 1
ATOM 815 C CA . ASN A 1 101 ? -11.539 1.289 5.887 1 97.5 101 ASN A CA 1
ATOM 816 C C . ASN A 1 101 ? -10.266 0.981 6.664 1 97.5 101 ASN A C 1
ATOM 818 O O . ASN A 1 101 ? -9.156 1.26 6.191 1 97.5 101 ASN A O 1
ATOM 822 N N . ASN A 1 102 ? -10.438 0.389 7.816 1 97.88 102 ASN A N 1
ATOM 823 C CA . ASN A 1 102 ? -9.289 0.015 8.625 1 97.88 102 ASN A CA 1
ATOM 824 C C . ASN A 1 102 ? -8.43 -1.042 7.926 1 97.88 102 ASN A C 1
ATOM 826 O O . ASN A 1 102 ? -7.203 -1.001 7.996 1 97.88 102 ASN A O 1
ATOM 830 N N . ALA A 1 103 ? -9.133 -2.004 7.316 1 98.56 103 ALA A N 1
ATOM 831 C CA . ALA A 1 103 ? -8.414 -3.049 6.598 1 98.56 103 ALA A CA 1
ATOM 832 C C . ALA A 1 103 ? -7.566 -2.457 5.473 1 98.56 103 ALA A C 1
ATOM 834 O O . ALA A 1 103 ? -6.418 -2.859 5.273 1 98.56 103 ALA A O 1
ATOM 835 N N . ILE A 1 104 ? -8.109 -1.471 4.73 1 98.69 104 ILE A N 1
ATOM 836 C CA . ILE A 1 104 ? -7.367 -0.808 3.662 1 98.69 104 ILE A CA 1
ATOM 837 C C . ILE A 1 104 ? -6.129 -0.126 4.234 1 98.69 104 ILE A C 1
ATOM 839 O O . ILE A 1 104 ? -5.016 -0.34 3.75 1 98.69 104 ILE A O 1
ATOM 843 N N . LEU A 1 105 ? -6.277 0.585 5.27 1 98.62 105 LEU A N 1
ATOM 844 C CA . LEU A 1 105 ? -5.203 1.394 5.836 1 98.62 105 LEU A CA 1
ATOM 845 C C . LEU A 1 105 ? -4.129 0.511 6.465 1 98.62 105 LEU A C 1
ATOM 847 O O . LEU A 1 105 ? -2.936 0.799 6.352 1 98.62 105 LEU A O 1
ATOM 851 N N . SER A 1 106 ? -4.566 -0.514 7.16 1 98.56 106 SER A N 1
ATOM 852 C CA . SER A 1 106 ? -3.604 -1.443 7.742 1 98.56 106 SER A CA 1
ATOM 853 C C . SER A 1 106 ? -2.777 -2.133 6.66 1 98.56 106 SER A C 1
ATOM 855 O O . SER A 1 106 ? -1.573 -2.336 6.828 1 98.56 106 SER A O 1
ATOM 857 N N . GLY A 1 107 ? -3.473 -2.537 5.594 1 98.56 107 GLY A N 1
ATOM 858 C CA . GLY A 1 107 ? -2.723 -3.057 4.461 1 98.56 107 GLY A CA 1
ATOM 859 C C . GLY A 1 107 ? -1.71 -2.072 3.912 1 98.56 107 GLY A C 1
ATOM 860 O O . GLY A 1 107 ? -0.571 -2.441 3.619 1 98.56 107 GLY A O 1
ATOM 861 N N . ASP A 1 108 ? -2.064 -0.807 3.789 1 98.62 108 ASP A N 1
ATOM 862 C CA . ASP A 1 108 ? -1.174 0.232 3.283 1 98.62 108 ASP A CA 1
ATOM 863 C C . ASP A 1 108 ? 0.079 0.351 4.148 1 98.62 108 ASP A C 1
ATOM 865 O O . ASP A 1 108 ? 1.195 0.405 3.629 1 98.62 108 ASP A O 1
ATOM 869 N N . VAL A 1 109 ? -0.121 0.41 5.445 1 98.31 109 VAL A N 1
ATOM 870 C CA . VAL A 1 109 ? 1.026 0.598 6.324 1 98.31 109 VAL A CA 1
ATOM 871 C C . VAL A 1 109 ? 1.892 -0.66 6.324 1 98.31 109 VAL A C 1
ATOM 873 O O . VAL A 1 109 ? 3.111 -0.583 6.492 1 98.31 109 VAL A O 1
ATOM 876 N N . MET A 1 110 ? 1.31 -1.836 6.109 1 98.62 110 MET A N 1
ATOM 877 C CA . MET A 1 110 ? 2.094 -3.062 6.008 1 98.62 110 MET A CA 1
ATOM 878 C C . MET A 1 110 ? 3.037 -3.006 4.809 1 98.62 110 MET A C 1
ATOM 880 O O . MET A 1 110 ? 4.152 -3.527 4.867 1 98.62 110 MET A O 1
ATOM 884 N N . MET A 1 111 ? 2.568 -2.414 3.713 1 98.5 111 MET A N 1
ATOM 885 C CA . MET A 1 111 ? 3.465 -2.217 2.578 1 98.5 111 MET A CA 1
ATOM 886 C C . MET A 1 111 ? 4.648 -1.334 2.967 1 98.5 111 MET A C 1
ATOM 888 O O . MET A 1 111 ? 5.781 -1.601 2.57 1 98.5 111 MET A O 1
ATOM 892 N N . VAL A 1 112 ? 4.395 -0.294 3.746 1 98.56 112 VAL A N 1
ATOM 893 C CA . VAL A 1 112 ? 5.449 0.566 4.27 1 98.56 112 VAL A CA 1
ATOM 894 C C . VAL A 1 112 ? 6.402 -0.253 5.137 1 98.56 112 VAL A C 1
ATOM 896 O O . VAL A 1 112 ? 7.621 -0.152 4.996 1 98.56 112 VAL A O 1
ATOM 899 N N . GLU A 1 113 ? 5.828 -1.095 5.992 1 98.44 113 GLU A N 1
ATOM 900 C CA . GLU A 1 113 ? 6.629 -1.921 6.895 1 98.44 113 GLU A CA 1
ATOM 901 C C . GLU A 1 113 ? 7.512 -2.893 6.113 1 98.44 113 GLU A C 1
ATOM 903 O O . GLU A 1 113 ? 8.656 -3.139 6.488 1 98.44 113 GLU A O 1
ATOM 908 N N . ALA A 1 114 ? 6.941 -3.484 5.082 1 98.75 114 ALA A N 1
ATOM 909 C CA . ALA A 1 114 ? 7.734 -4.371 4.234 1 98.75 114 ALA A CA 1
ATOM 910 C C . ALA A 1 114 ? 8.953 -3.646 3.666 1 98.75 114 ALA A C 1
ATOM 912 O O . ALA A 1 114 ? 10.062 -4.176 3.688 1 98.75 114 ALA A O 1
ATOM 913 N N . ASN A 1 115 ? 8.766 -2.445 3.219 1 98.69 115 ASN A N 1
ATOM 914 C CA . ASN A 1 115 ? 9.859 -1.652 2.66 1 98.69 115 ASN A CA 1
ATOM 915 C C . ASN A 1 115 ? 10.875 -1.27 3.729 1 98.69 115 ASN A C 1
ATOM 917 O O . ASN A 1 115 ? 12.078 -1.199 3.451 1 98.69 115 ASN A O 1
ATOM 921 N N . LYS A 1 116 ? 10.391 -0.989 4.938 1 98.5 116 LYS A N 1
ATOM 922 C CA . LYS A 1 116 ? 11.305 -0.695 6.039 1 98.5 116 LYS A CA 1
ATOM 923 C C . LYS A 1 116 ? 12.242 -1.868 6.301 1 98.5 116 LYS A C 1
ATOM 925 O O . LYS A 1 116 ? 13.438 -1.671 6.555 1 98.5 116 LYS A O 1
ATOM 930 N N . HIS A 1 117 ? 11.711 -3.064 6.266 1 98.69 117 HIS A N 1
ATOM 931 C CA . HIS A 1 117 ? 12.562 -4.242 6.41 1 98.69 117 HIS A CA 1
ATOM 932 C C . HIS A 1 117 ? 13.633 -4.289 5.324 1 98.69 117 HIS A C 1
ATOM 934 O O . HIS A 1 117 ? 14.797 -4.551 5.609 1 98.69 117 HIS A O 1
ATOM 940 N N . LEU A 1 118 ? 13.289 -4.023 4.078 1 98.75 118 LEU A N 1
ATOM 941 C CA . LEU A 1 118 ? 14.242 -4.062 2.971 1 98.75 118 LEU A CA 1
ATOM 942 C C . LEU A 1 118 ? 15.336 -3.021 3.162 1 98.75 118 LEU A C 1
ATOM 944 O O . LEU A 1 118 ? 16.5 -3.266 2.811 1 98.75 118 LEU A O 1
ATOM 948 N N . THR A 1 119 ? 14.961 -1.845 3.721 1 98.12 119 THR A N 1
ATOM 949 C CA . THR A 1 119 ? 15.914 -0.754 3.918 1 98.12 119 THR A CA 1
ATOM 950 C C . THR A 1 119 ? 17.031 -1.18 4.859 1 98.12 119 THR A C 1
ATOM 952 O O . THR A 1 119 ? 18.125 -0.598 4.836 1 98.12 119 THR A O 1
ATOM 955 N N . ASN A 1 120 ? 16.828 -2.211 5.664 1 97.56 120 ASN A N 1
ATOM 956 C CA . ASN A 1 120 ? 17.797 -2.674 6.648 1 97.56 120 ASN A CA 1
ATOM 957 C C . ASN A 1 120 ? 18.828 -3.609 6.023 1 97.56 120 ASN A C 1
ATOM 959 O O . ASN A 1 120 ? 19.797 -3.998 6.676 1 97.56 120 ASN A O 1
ATOM 963 N N . LEU A 1 121 ? 18.656 -3.93 4.762 1 97.88 121 LEU A N 1
ATOM 964 C CA . LEU A 1 121 ? 19.625 -4.781 4.078 1 97.88 121 LEU A CA 1
ATOM 965 C C . LEU A 1 121 ? 20.938 -4.031 3.844 1 97.88 121 LEU A C 1
ATOM 967 O O . LEU A 1 121 ? 20.969 -2.801 3.91 1 97.88 121 LEU A O 1
ATOM 971 N N . ASP A 1 122 ? 21.953 -4.82 3.611 1 96.12 122 ASP A N 1
ATOM 972 C CA . ASP A 1 122 ? 23.25 -4.234 3.285 1 96.12 122 ASP A CA 1
ATOM 973 C C . ASP A 1 122 ? 23.172 -3.375 2.027 1 96.12 122 ASP A C 1
ATOM 975 O O . ASP A 1 122 ? 22.5 -3.746 1.061 1 96.12 122 ASP A O 1
ATOM 979 N N . SER A 1 123 ? 23.875 -2.254 2.025 1 95.69 123 SER A N 1
ATOM 980 C CA . SER A 1 123 ? 23.828 -1.302 0.92 1 95.69 123 SER A CA 1
ATOM 981 C C . SER A 1 123 ? 24.281 -1.948 -0.386 1 95.69 123 SER A C 1
ATOM 983 O O . SER A 1 123 ? 23.797 -1.582 -1.462 1 95.69 123 SER A O 1
ATOM 985 N N . GLY A 1 124 ? 25.156 -2.938 -0.272 1 95.5 124 GLY A N 1
ATOM 986 C CA . GLY A 1 124 ? 25.703 -3.566 -1.465 1 95.5 124 GLY A CA 1
ATOM 987 C C . GLY A 1 124 ? 24.656 -4.348 -2.252 1 95.5 124 GLY A C 1
ATOM 988 O O . GLY A 1 124 ? 24.797 -4.508 -3.469 1 95.5 124 GLY A O 1
ATOM 989 N N . VAL A 1 125 ? 23.547 -4.789 -1.591 1 96.94 125 VAL A N 1
ATOM 990 C CA . VAL A 1 125 ? 22.562 -5.613 -2.283 1 96.94 125 VAL A CA 1
ATOM 991 C C . VAL A 1 125 ? 21.219 -4.875 -2.352 1 96.94 125 VAL A C 1
ATOM 993 O O . VAL A 1 125 ? 20.297 -5.324 -3.02 1 96.94 125 VAL A O 1
ATOM 996 N N . LEU A 1 126 ? 21.141 -3.754 -1.715 1 98.06 126 LEU A N 1
ATOM 997 C CA . LEU A 1 126 ? 19.875 -3.084 -1.465 1 98.06 126 LEU A CA 1
ATOM 998 C C . LEU A 1 126 ? 19.172 -2.734 -2.775 1 98.06 126 LEU A C 1
ATOM 1000 O O . LEU A 1 126 ? 17.984 -3.018 -2.947 1 98.06 126 LEU A O 1
ATOM 1004 N N . LYS A 1 127 ? 19.875 -2.139 -3.717 1 97.81 127 LYS A N 1
ATOM 1005 C CA . LYS A 1 127 ? 19.25 -1.69 -4.961 1 97.81 127 LYS A CA 1
ATOM 1006 C C . LYS A 1 127 ? 18.688 -2.867 -5.75 1 97.81 127 LYS A C 1
ATOM 1008 O O . LYS A 1 127 ? 17.547 -2.816 -6.219 1 97.81 127 LYS A O 1
ATOM 1013 N N . ASN A 1 128 ? 19.469 -3.949 -5.859 1 98.19 128 ASN A N 1
ATOM 1014 C CA . ASN A 1 128 ? 19 -5.141 -6.566 1 98.19 128 ASN A CA 1
ATOM 1015 C C . ASN A 1 128 ? 17.828 -5.793 -5.848 1 98.19 128 ASN A C 1
ATOM 1017 O O . ASN A 1 128 ? 16.891 -6.285 -6.488 1 98.19 128 ASN A O 1
ATOM 1021 N N . ALA A 1 129 ? 17.922 -5.801 -4.508 1 98.62 129 ALA A N 1
ATOM 1022 C CA . ALA A 1 129 ? 16.828 -6.359 -3.699 1 98.62 129 ALA A CA 1
ATOM 1023 C C . ALA A 1 129 ? 15.539 -5.586 -3.91 1 98.62 129 ALA A C 1
ATOM 1025 O O . ALA A 1 129 ? 14.469 -6.184 -4.078 1 98.62 129 ALA A O 1
ATOM 1026 N N . LEU A 1 130 ? 15.68 -4.277 -3.967 1 98.81 130 LEU A N 1
ATOM 1027 C CA . LEU A 1 130 ? 14.508 -3.432 -4.156 1 98.81 130 LEU A CA 1
ATOM 1028 C C . LEU A 1 130 ? 13.914 -3.629 -5.547 1 98.81 130 LEU A C 1
ATOM 1030 O O . LEU A 1 130 ? 12.695 -3.68 -5.703 1 98.81 130 LEU A O 1
ATOM 1034 N N . HIS A 1 131 ? 14.727 -3.73 -6.539 1 98.56 131 HIS A N 1
ATOM 1035 C CA . HIS A 1 131 ? 14.242 -3.99 -7.887 1 98.56 131 HIS A CA 1
ATOM 1036 C C . HIS A 1 131 ? 13.469 -5.305 -7.953 1 98.56 131 HIS A C 1
ATOM 1038 O O . HIS A 1 131 ? 12.383 -5.363 -8.531 1 98.56 131 HIS A O 1
ATOM 1044 N N . CYS A 1 132 ? 14.047 -6.297 -7.363 1 98.81 132 CYS A N 1
ATOM 1045 C CA . CYS A 1 132 ? 13.414 -7.609 -7.336 1 98.81 132 CYS A CA 1
ATOM 1046 C C . CYS A 1 132 ? 12.078 -7.551 -6.605 1 98.81 132 CYS A C 1
ATOM 1048 O O . CYS A 1 132 ? 11.062 -8.031 -7.113 1 98.81 132 CYS A O 1
ATOM 1050 N N . PHE A 1 133 ? 12.094 -6.938 -5.426 1 98.88 133 PHE A N 1
ATOM 1051 C CA . PHE A 1 133 ? 10.891 -6.863 -4.602 1 98.88 133 PHE A CA 1
ATOM 1052 C C . PHE A 1 133 ? 9.789 -6.094 -5.32 1 98.88 133 PHE A C 1
ATOM 1054 O O . PHE A 1 133 ? 8.641 -6.547 -5.375 1 98.88 133 PHE A O 1
ATOM 1061 N N . ASN A 1 134 ? 10.117 -4.973 -5.898 1 98.81 134 ASN A N 1
ATOM 1062 C CA . ASN A 1 134 ? 9.117 -4.129 -6.547 1 98.81 134 ASN A CA 1
ATOM 1063 C C . ASN A 1 134 ? 8.539 -4.797 -7.789 1 98.81 134 ASN A C 1
ATOM 1065 O O . ASN A 1 134 ? 7.34 -4.699 -8.047 1 98.81 134 ASN A O 1
ATOM 1069 N N . THR A 1 135 ? 9.352 -5.469 -8.547 1 98.56 135 THR A N 1
ATOM 1070 C CA . THR A 1 135 ? 8.875 -6.203 -9.711 1 98.56 135 THR A CA 1
ATOM 1071 C C . THR A 1 135 ? 7.914 -7.312 -9.297 1 98.56 135 THR A C 1
ATOM 1073 O O . THR A 1 135 ? 6.875 -7.512 -9.922 1 98.56 135 THR A O 1
ATOM 1076 N N . THR A 1 136 ? 8.312 -7.992 -8.281 1 98.75 136 THR A N 1
ATOM 1077 C CA . THR A 1 136 ? 7.48 -9.062 -7.73 1 98.75 136 THR A CA 1
ATOM 1078 C C . THR A 1 136 ? 6.137 -8.516 -7.262 1 98.75 136 THR A C 1
ATOM 1080 O O . THR A 1 136 ? 5.086 -9.055 -7.598 1 98.75 136 THR A O 1
ATOM 1083 N N . ALA A 1 137 ? 6.176 -7.438 -6.488 1 98.69 137 ALA A N 1
ATOM 1084 C CA . ALA A 1 137 ? 4.969 -6.816 -5.949 1 98.69 137 ALA A CA 1
ATOM 1085 C C . ALA A 1 137 ? 4.043 -6.352 -7.07 1 98.69 137 ALA A C 1
ATOM 1087 O O . ALA A 1 137 ? 2.826 -6.527 -6.992 1 98.69 137 ALA A O 1
ATOM 1088 N N . GLN A 1 138 ? 4.59 -5.746 -8.102 1 98.5 138 GLN A N 1
ATOM 1089 C CA . GLN A 1 138 ? 3.812 -5.312 -9.258 1 98.5 138 GLN A CA 1
ATOM 1090 C C . GLN A 1 138 ? 3.109 -6.492 -9.922 1 98.5 138 GLN A C 1
ATOM 1092 O O . GLN A 1 138 ? 1.931 -6.402 -10.266 1 98.5 138 GLN A O 1
ATOM 1097 N N . GLY A 1 139 ? 3.852 -7.562 -10.109 1 98.69 139 GLY A N 1
ATOM 1098 C CA . GLY A 1 139 ? 3.271 -8.766 -10.68 1 98.69 139 GLY A CA 1
ATOM 1099 C C . GLY A 1 139 ? 2.082 -9.289 -9.898 1 98.69 139 GLY A C 1
ATOM 1100 O O . GLY A 1 139 ? 1.049 -9.625 -10.477 1 98.69 139 GLY A O 1
ATOM 1101 N N . VAL A 1 140 ? 2.242 -9.328 -8.594 1 98.69 140 VAL A N 1
ATOM 1102 C CA . VAL A 1 140 ? 1.167 -9.82 -7.734 1 98.69 140 VAL A CA 1
ATOM 1103 C C . VAL A 1 140 ? -0.071 -8.938 -7.906 1 98.69 140 VAL A C 1
ATOM 1105 O O . VAL A 1 140 ? -1.191 -9.445 -7.996 1 98.69 140 VAL A O 1
ATOM 1108 N N . CYS A 1 141 ? 0.124 -7.621 -7.957 1 98.44 141 CYS A N 1
ATOM 1109 C CA . CYS A 1 141 ? -0.991 -6.703 -8.164 1 98.44 141 CYS A CA 1
ATOM 1110 C C . CYS A 1 141 ? -1.666 -6.949 -9.508 1 98.44 141 CYS A C 1
ATOM 1112 O O . CYS A 1 141 ? -2.895 -6.961 -9.594 1 98.44 141 CYS A O 1
ATOM 1114 N N . GLU A 1 142 ? -0.882 -7.129 -10.5 1 98.56 142 GLU A N 1
ATOM 1115 C CA . GLU A 1 142 ? -1.425 -7.41 -11.82 1 98.56 142 GLU A CA 1
ATOM 1116 C C . GLU A 1 142 ? -2.215 -8.719 -11.836 1 98.56 142 GLU A C 1
ATOM 1118 O O . GLU A 1 142 ? -3.287 -8.797 -12.43 1 98.56 142 GLU A O 1
ATOM 1123 N N . GLY A 1 143 ? -1.642 -9.719 -11.195 1 98.44 143 GLY A N 1
ATOM 1124 C CA . GLY A 1 143 ? -2.348 -10.984 -11.078 1 98.44 143 GLY A CA 1
ATOM 1125 C C . GLY A 1 143 ? -3.686 -10.859 -10.375 1 98.44 143 GLY A C 1
ATOM 1126 O O . GLY A 1 143 ? -4.676 -11.461 -10.805 1 98.44 143 GLY A O 1
ATOM 1127 N N . GLN A 1 144 ? -3.742 -10.094 -9.297 1 97.94 144 GLN A N 1
ATOM 1128 C CA . GLN A 1 144 ? -4.988 -9.883 -8.57 1 97.94 144 GLN A CA 1
ATOM 1129 C C . GLN A 1 144 ? -6.02 -9.172 -9.438 1 97.94 144 GLN A C 1
ATOM 1131 O O . GLN A 1 144 ? -7.215 -9.484 -9.375 1 97.94 144 GLN A O 1
ATOM 1136 N N . GLN A 1 145 ? -5.586 -8.211 -10.211 1 98.12 145 GLN A N 1
ATOM 1137 C CA . GLN A 1 145 ? -6.488 -7.52 -11.133 1 98.12 145 GLN A CA 1
ATOM 1138 C C . GLN A 1 145 ? -7.109 -8.5 -12.125 1 98.12 145 GLN A C 1
ATOM 1140 O O . GLN A 1 145 ? -8.32 -8.453 -12.375 1 98.12 145 GLN A O 1
ATOM 1145 N N . LEU A 1 146 ? -6.27 -9.344 -12.695 1 97.94 146 LEU A N 1
ATOM 1146 C CA . LEU A 1 146 ? -6.77 -10.336 -13.641 1 97.94 146 LEU A CA 1
ATOM 1147 C C . LEU A 1 146 ? -7.777 -11.258 -12.961 1 97.94 146 LEU A C 1
ATOM 1149 O O . LEU A 1 146 ? -8.828 -11.57 -13.539 1 97.94 146 LEU A O 1
ATOM 1153 N N . ASP A 1 147 ? -7.438 -11.688 -11.75 1 96.56 147 ASP A N 1
ATOM 1154 C CA . ASP A 1 147 ? -8.336 -12.555 -10.992 1 96.56 147 ASP A CA 1
ATOM 1155 C C . ASP A 1 147 ? -9.711 -11.906 -10.828 1 96.56 147 ASP A C 1
ATOM 1157 O O . ASP A 1 147 ? -10.734 -12.555 -11.031 1 96.56 147 ASP A O 1
ATOM 1161 N N . MET A 1 148 ? -9.734 -10.648 -10.531 1 95.12 148 MET A N 1
ATOM 1162 C CA . MET A 1 148 ? -10.992 -9.914 -10.375 1 95.12 148 MET A CA 1
ATOM 1163 C C . MET A 1 148 ? -11.75 -9.836 -11.695 1 95.12 148 MET A C 1
ATOM 1165 O O . MET A 1 148 ? -12.969 -10.008 -11.727 1 95.12 148 MET A O 1
ATOM 1169 N N . GLU A 1 149 ? -11.023 -9.609 -12.711 1 96.19 149 GLU A N 1
ATOM 1170 C CA . GLU A 1 149 ? -11.656 -9.484 -14.023 1 96.19 149 GLU A CA 1
ATOM 1171 C C . GLU A 1 149 ? -12.258 -10.812 -14.477 1 96.19 149 GLU A C 1
ATOM 1173 O O . GLU A 1 149 ? -13.297 -10.836 -15.141 1 96.19 149 GLU A O 1
ATOM 1178 N N . PHE A 1 150 ? -11.609 -11.891 -14.18 1 96 150 PHE A N 1
ATOM 1179 C CA . PHE A 1 150 ? -12.039 -13.211 -14.625 1 96 150 PHE A CA 1
ATOM 1180 C C . PHE A 1 150 ? -13.367 -13.594 -13.992 1 96 150 PHE A C 1
ATOM 1182 O O . PHE A 1 150 ? -14.102 -14.43 -14.523 1 96 150 PHE A O 1
ATOM 1189 N N . GLU A 1 151 ? -13.68 -12.953 -12.852 1 91.5 151 GLU A N 1
ATOM 1190 C CA . GLU A 1 151 ? -14.953 -13.219 -12.195 1 91.5 151 GLU A CA 1
ATOM 1191 C C . GLU A 1 151 ? -16.125 -12.688 -13.031 1 91.5 151 GLU A C 1
ATOM 1193 O O . GLU A 1 151 ? -17.25 -13.164 -12.906 1 91.5 151 GLU A O 1
ATOM 1198 N N . GLN A 1 152 ? -15.805 -11.766 -13.883 1 92 152 GLN A N 1
ATOM 1199 C CA . GLN A 1 152 ? -16.859 -11.109 -14.648 1 92 152 GLN A CA 1
ATOM 1200 C C . GLN A 1 152 ? -16.844 -11.578 -16.109 1 92 152 GLN A C 1
ATOM 1202 O O . GLN A 1 152 ? -17.734 -11.203 -16.891 1 92 152 GLN A O 1
ATOM 1207 N N . ARG A 1 153 ? -15.867 -12.391 -16.391 1 92.44 153 ARG A N 1
ATOM 1208 C CA . ARG A 1 153 ? -15.711 -12.859 -17.766 1 92.44 153 ARG A CA 1
ATOM 1209 C C . ARG A 1 153 ? -16.172 -14.312 -17.906 1 92.44 153 ARG A C 1
ATOM 1211 O O . ARG A 1 153 ? -16.062 -15.086 -16.953 1 92.44 153 ARG A O 1
ATOM 1218 N N . ASN A 1 154 ? -16.609 -14.625 -19.094 1 89 154 ASN A N 1
ATOM 1219 C CA . ASN A 1 154 ? -17 -16 -19.391 1 89 154 ASN A CA 1
ATOM 1220 C C . ASN A 1 154 ? -16.172 -16.609 -20.5 1 89 154 ASN A C 1
ATOM 1222 O O . ASN A 1 154 ? -16.438 -17.719 -20.953 1 89 154 ASN A O 1
ATOM 1226 N N . ASP A 1 155 ? -15.18 -15.93 -20.906 1 93.75 155 ASP A N 1
ATOM 1227 C CA . ASP A 1 155 ? -14.383 -16.359 -22.047 1 93.75 155 ASP A CA 1
ATOM 1228 C C . ASP A 1 155 ? -12.906 -16.469 -21.688 1 93.75 155 ASP A C 1
ATOM 1230 O O . ASP A 1 155 ? -12.031 -16.281 -22.531 1 93.75 155 ASP A O 1
ATOM 1234 N N . VAL A 1 156 ? -12.656 -16.719 -20.422 1 97.06 156 VAL A N 1
ATOM 1235 C CA . VAL A 1 156 ? -11.266 -16.828 -19.969 1 97.06 156 VAL A CA 1
ATOM 1236 C C . VAL A 1 156 ? -10.617 -18.062 -20.578 1 97.06 156 VAL A C 1
ATOM 1238 O O . VAL A 1 156 ? -11.188 -19.156 -20.516 1 97.06 156 VAL A O 1
ATOM 1241 N N . SER A 1 157 ? -9.453 -17.906 -21.188 1 97.44 157 SER A N 1
ATOM 1242 C CA . SER A 1 157 ? -8.727 -19.047 -21.75 1 97.44 157 SER A CA 1
ATOM 1243 C C . SER A 1 157 ? -7.797 -19.672 -20.719 1 97.44 157 SER A C 1
ATOM 1245 O O . SER A 1 157 ? -7.504 -19.062 -19.688 1 97.44 157 SER A O 1
ATOM 1247 N N . ILE A 1 158 ? -7.375 -20.844 -20.969 1 97.44 158 ILE A N 1
ATOM 1248 C CA . ILE A 1 158 ? -6.441 -21.531 -20.094 1 97.44 158 ILE A CA 1
ATOM 1249 C C . ILE A 1 158 ? -5.125 -20.766 -20.031 1 97.44 158 ILE A C 1
ATOM 1251 O O . ILE A 1 158 ? -4.523 -20.641 -18.953 1 97.44 158 ILE A O 1
ATOM 1255 N N . VAL A 1 159 ? -4.699 -20.234 -21.141 1 97.75 159 VAL A N 1
ATOM 1256 C CA . VAL A 1 159 ? -3.467 -19.453 -21.188 1 97.75 159 VAL A CA 1
ATOM 1257 C C . VAL A 1 159 ? -3.586 -18.234 -20.281 1 97.75 159 VAL A C 1
ATOM 1259 O O . VAL A 1 159 ? -2.65 -17.906 -19.547 1 97.75 159 VAL A O 1
ATOM 1262 N N . GLU A 1 160 ? -4.75 -17.578 -20.344 1 97.94 160 GLU A N 1
ATOM 1263 C CA . GLU A 1 160 ? -4.992 -16.438 -19.469 1 97.94 160 GLU A CA 1
ATOM 1264 C C . GLU A 1 160 ? -5 -16.844 -18 1 97.94 160 GLU A C 1
ATOM 1266 O O . GLU A 1 160 ? -4.449 -16.141 -17.156 1 97.94 160 GLU A O 1
ATOM 1271 N N . TYR A 1 161 ? -5.594 -17.969 -17.766 1 98.12 161 TYR A N 1
ATOM 1272 C CA . TYR A 1 161 ? -5.648 -18.453 -16.391 1 98.12 161 TYR A CA 1
ATOM 1273 C C . TYR A 1 161 ? -4.25 -18.75 -15.852 1 98.12 161 TYR A C 1
ATOM 1275 O O . TYR A 1 161 ? -3.902 -18.328 -14.742 1 98.12 161 TYR A O 1
ATOM 1283 N N . VAL A 1 162 ? -3.469 -19.406 -16.609 1 98.31 162 VAL A N 1
ATOM 1284 C CA . VAL A 1 162 ? -2.119 -19.781 -16.188 1 98.31 162 VAL A CA 1
ATOM 1285 C C . VAL A 1 162 ? -1.298 -18.516 -15.945 1 98.31 162 VAL A C 1
ATOM 1287 O O . VAL A 1 162 ? -0.532 -18.438 -14.977 1 98.31 162 VAL A O 1
ATOM 1290 N N . ASN A 1 163 ? -1.471 -17.547 -16.797 1 98.44 163 ASN A N 1
ATOM 1291 C CA . ASN A 1 163 ? -0.777 -16.281 -16.578 1 98.44 163 ASN A CA 1
ATOM 1292 C C . ASN A 1 163 ? -1.244 -15.594 -15.297 1 98.44 163 ASN A C 1
ATOM 1294 O O . ASN A 1 163 ? -0.444 -14.977 -14.594 1 98.44 163 ASN A O 1
ATOM 1298 N N . MET A 1 164 ? -2.521 -15.688 -15.07 1 98.44 164 MET A N 1
ATOM 1299 C CA . MET A 1 164 ? -3.07 -15.086 -13.859 1 98.44 164 MET A CA 1
ATOM 1300 C C . MET A 1 164 ? -2.486 -15.734 -12.609 1 98.44 164 MET A C 1
ATOM 1302 O O . MET A 1 164 ? -2.049 -15.039 -11.695 1 98.44 164 MET A O 1
ATOM 1306 N N . ILE A 1 165 ? -2.396 -17.031 -12.547 1 98.25 165 ILE A N 1
ATOM 1307 C CA . ILE A 1 165 ? -1.866 -17.672 -11.344 1 98.25 165 ILE A CA 1
ATOM 1308 C C . ILE A 1 165 ? -0.351 -17.5 -11.289 1 98.25 165 ILE A C 1
ATOM 1310 O O . ILE A 1 165 ? 0.235 -17.438 -10.211 1 98.25 165 ILE A O 1
ATOM 1314 N N . ARG A 1 166 ? 0.32 -17.391 -12.484 1 98.62 166 ARG A N 1
ATOM 1315 C CA . ARG A 1 166 ? 1.73 -17.016 -12.508 1 98.62 166 ARG A CA 1
ATOM 1316 C C . ARG A 1 166 ? 1.96 -15.695 -11.789 1 98.62 166 ARG A C 1
ATOM 1318 O O . ARG A 1 166 ? 2.824 -15.602 -10.914 1 98.62 166 ARG A O 1
ATOM 1325 N N . LEU A 1 167 ? 1.142 -14.719 -12.086 1 98.56 167 LEU A N 1
ATOM 1326 C CA . LEU A 1 167 ? 1.29 -13.375 -11.539 1 98.56 167 LEU A CA 1
ATOM 1327 C C . LEU A 1 167 ? 0.783 -13.32 -10.102 1 98.56 167 LEU A C 1
ATOM 1329 O O . LEU A 1 167 ? 1.49 -12.844 -9.211 1 98.56 167 LEU A O 1
ATOM 1333 N N . LYS A 1 168 ? -0.303 -13.844 -9.828 1 97.62 168 LYS A N 1
ATOM 1334 C CA . LYS A 1 168 ? -0.963 -13.711 -8.531 1 97.62 168 LYS A CA 1
ATOM 1335 C C . LYS A 1 168 ? -0.242 -14.523 -7.465 1 97.62 168 LYS A C 1
ATOM 1337 O O . LYS A 1 168 ? -0.178 -14.117 -6.301 1 97.62 168 LYS A O 1
ATOM 1342 N N . THR A 1 169 ? 0.364 -15.664 -7.84 1 96.75 169 THR A N 1
ATOM 1343 C CA . THR A 1 169 ? 0.904 -16.594 -6.852 1 96.75 169 THR A CA 1
ATOM 1344 C C . THR A 1 169 ? 2.379 -16.875 -7.121 1 96.75 169 THR A C 1
ATOM 1346 O O . THR A 1 169 ? 3.227 -16.672 -6.25 1 96.75 169 THR A O 1
ATOM 1349 N N . ALA A 1 170 ? 2.725 -17.25 -8.266 1 98.5 170 ALA A N 1
ATOM 1350 C CA . ALA A 1 170 ? 4.02 -17.844 -8.578 1 98.5 170 ALA A CA 1
ATOM 1351 C C . ALA A 1 170 ? 5.129 -16.797 -8.547 1 98.5 170 ALA A C 1
ATOM 1353 O O . ALA A 1 170 ? 6.25 -17.078 -8.125 1 98.5 170 ALA A O 1
ATOM 1354 N N . VAL A 1 171 ? 4.805 -15.594 -8.984 1 98.75 171 VAL A N 1
ATOM 1355 C CA . VAL A 1 171 ? 5.809 -14.539 -9.023 1 98.75 171 VAL A CA 1
ATOM 1356 C C . VAL A 1 171 ? 6.309 -14.242 -7.609 1 98.75 171 VAL A C 1
ATOM 1358 O O . VAL A 1 171 ? 7.488 -13.945 -7.41 1 98.75 171 VAL A O 1
ATOM 1361 N N . LEU A 1 172 ? 5.414 -14.344 -6.617 1 98.75 172 LEU A N 1
ATOM 1362 C CA . LEU A 1 172 ? 5.832 -14.086 -5.246 1 98.75 172 LEU A CA 1
ATOM 1363 C C . LEU A 1 172 ? 6.777 -15.18 -4.75 1 98.75 172 LEU A C 1
ATOM 1365 O O . LEU A 1 172 ? 7.734 -14.898 -4.027 1 98.75 172 LEU A O 1
ATOM 1369 N N . VAL A 1 173 ? 6.582 -16.406 -5.145 1 98.38 173 VAL A N 1
ATOM 1370 C CA . VAL A 1 173 ? 7.465 -17.516 -4.793 1 98.38 173 VAL A CA 1
ATOM 1371 C C . VAL A 1 173 ? 8.82 -17.344 -5.473 1 98.38 173 VAL A C 1
ATOM 1373 O O . VAL A 1 173 ? 9.859 -17.375 -4.816 1 98.38 173 VAL A O 1
ATOM 1376 N N . GLY A 1 174 ? 8.758 -17.141 -6.762 1 98.81 174 GLY A N 1
ATOM 1377 C CA . GLY A 1 174 ? 9.984 -16.891 -7.5 1 98.81 174 GLY A CA 1
ATOM 1378 C C . GLY A 1 174 ? 10.75 -15.68 -6.996 1 98.81 174 GLY A C 1
ATOM 1379 O O . GLY A 1 174 ? 11.961 -15.734 -6.812 1 98.81 174 GLY A O 1
ATOM 1380 N N . GLY A 1 175 ? 10 -14.594 -6.781 1 98.88 175 GLY A N 1
ATOM 1381 C CA . GLY A 1 175 ? 10.609 -13.383 -6.258 1 98.88 175 GLY A CA 1
ATOM 1382 C C . GLY A 1 175 ? 11.258 -13.57 -4.902 1 98.88 175 GLY A C 1
ATOM 1383 O O . GLY A 1 175 ? 12.328 -13.031 -4.637 1 98.88 175 GLY A O 1
ATOM 1384 N N . ALA A 1 176 ? 10.586 -14.305 -4.023 1 98.81 176 ALA A N 1
ATOM 1385 C CA . ALA A 1 176 ? 11.156 -14.602 -2.711 1 98.81 176 ALA A CA 1
ATOM 1386 C C . ALA A 1 176 ? 12.492 -15.328 -2.844 1 98.81 176 ALA A C 1
ATOM 1388 O O . ALA A 1 176 ? 13.477 -14.953 -2.189 1 98.81 176 ALA A O 1
ATOM 1389 N N . MET A 1 177 ? 12.539 -16.297 -3.703 1 98.69 177 MET A N 1
ATOM 1390 C CA . MET A 1 177 ? 13.766 -17.078 -3.859 1 98.69 177 MET A CA 1
ATOM 1391 C C . MET A 1 177 ? 14.867 -16.25 -4.504 1 98.69 177 MET A C 1
ATOM 1393 O O . MET A 1 177 ? 16.016 -16.297 -4.078 1 98.69 177 MET A O 1
ATOM 1397 N N . LYS A 1 178 ? 14.523 -15.477 -5.516 1 98.88 178 LYS A N 1
ATOM 1398 C CA . LYS A 1 178 ? 15.5 -14.594 -6.145 1 98.88 178 LYS A CA 1
ATOM 1399 C C . LYS A 1 178 ? 16.047 -13.57 -5.148 1 98.88 178 LYS A C 1
ATOM 1401 O O . LYS A 1 178 ? 17.25 -13.305 -5.109 1 98.88 178 LYS A O 1
ATOM 1406 N N . LEU A 1 179 ? 15.148 -12.984 -4.402 1 98.88 179 LEU A N 1
ATOM 1407 C CA . LEU A 1 179 ? 15.539 -12.008 -3.391 1 98.88 179 LEU A CA 1
ATOM 1408 C C . LEU A 1 179 ? 16.516 -12.625 -2.389 1 98.88 179 LEU A C 1
ATOM 1410 O O . LEU A 1 179 ? 17.516 -12.008 -2.031 1 98.88 179 LEU A O 1
ATOM 1414 N N . GLY A 1 180 ? 16.188 -13.828 -1.921 1 98.62 180 GLY A N 1
ATOM 1415 C CA . GLY A 1 180 ? 17.109 -14.539 -1.052 1 98.62 180 GLY A CA 1
ATOM 1416 C C . GLY A 1 180 ? 18.469 -14.75 -1.676 1 98.62 180 GLY A C 1
ATOM 1417 O O . GLY A 1 180 ? 19.5 -14.547 -1.021 1 98.62 180 GLY A O 1
ATOM 1418 N N . ALA A 1 181 ? 18.5 -15.133 -2.922 1 98.62 181 ALA A N 1
ATOM 1419 C CA . ALA A 1 181 ? 19.75 -15.359 -3.645 1 98.62 181 ALA A CA 1
ATOM 1420 C C . ALA A 1 181 ? 20.562 -14.07 -3.742 1 98.62 181 ALA A C 1
ATOM 1422 O O . ALA A 1 181 ? 21.766 -14.078 -3.543 1 98.62 181 ALA A O 1
ATOM 1423 N N . ILE A 1 182 ? 19.891 -12.969 -4.051 1 98.69 182 ILE A N 1
ATOM 1424 C CA . ILE A 1 182 ? 20.531 -11.664 -4.152 1 98.69 182 ILE A CA 1
ATOM 1425 C C . ILE A 1 182 ? 21.203 -11.312 -2.828 1 98.69 182 ILE A C 1
ATOM 1427 O O . ILE A 1 182 ? 22.391 -10.969 -2.795 1 98.69 182 ILE A O 1
ATOM 1431 N N . VAL A 1 183 ? 20.5 -11.461 -1.748 1 98.44 183 VAL A N 1
ATOM 1432 C CA . VAL A 1 183 ? 21.016 -11.133 -0.424 1 98.44 183 VAL A CA 1
ATOM 1433 C C . VAL A 1 183 ? 22.172 -12.07 -0.069 1 98.44 183 VAL A C 1
ATOM 1435 O O . VAL A 1 183 ? 23.125 -11.664 0.589 1 98.44 183 VAL A O 1
ATOM 1438 N N . GLY A 1 184 ? 22.047 -13.305 -0.572 1 97.62 184 GLY A N 1
ATOM 1439 C CA . GLY A 1 184 ? 23.062 -14.305 -0.286 1 97.62 184 GLY A CA 1
ATOM 1440 C C . GLY A 1 184 ? 24.328 -14.133 -1.102 1 97.62 184 GLY A C 1
ATOM 1441 O O . GLY A 1 184 ? 25.328 -14.812 -0.86 1 97.62 184 GLY A O 1
ATOM 1442 N N . GLY A 1 185 ? 24.266 -13.25 -2.098 1 97.44 185 GLY A N 1
ATOM 1443 C CA . GLY A 1 185 ? 25.453 -12.969 -2.883 1 97.44 185 GLY A CA 1
ATOM 1444 C C . GLY A 1 185 ? 25.547 -13.797 -4.148 1 97.44 185 GLY A C 1
ATOM 1445 O O . GLY A 1 185 ? 26.625 -13.969 -4.715 1 97.44 185 GLY A O 1
ATOM 1446 N N . ALA A 1 186 ? 24.469 -14.312 -4.598 1 97.81 186 ALA A N 1
ATOM 1447 C CA . ALA A 1 186 ? 24.438 -15.094 -5.828 1 97.81 186 ALA A CA 1
ATOM 1448 C C . ALA A 1 186 ? 24.781 -14.234 -7.039 1 97.81 186 ALA A C 1
ATOM 1450 O O . ALA A 1 186 ? 24.594 -13.016 -7.012 1 97.81 186 ALA A O 1
ATOM 1451 N N . SER A 1 187 ? 25.297 -14.938 -8.133 1 98.06 187 SER A N 1
ATOM 1452 C CA . SER A 1 187 ? 25.375 -14.266 -9.43 1 98.06 187 SER A CA 1
ATOM 1453 C C . SER A 1 187 ? 23.984 -13.953 -9.969 1 98.06 187 SER A C 1
ATOM 1455 O O . SER A 1 187 ? 23 -14.578 -9.57 1 98.06 187 SER A O 1
ATOM 1457 N N . GLU A 1 188 ? 23.891 -12.961 -10.812 1 98.25 188 GLU A N 1
ATOM 1458 C CA . GLU A 1 188 ? 22.625 -12.625 -11.445 1 98.25 188 GLU A CA 1
ATOM 1459 C C . GLU A 1 188 ? 22.016 -13.836 -12.148 1 98.25 188 GLU A C 1
ATOM 1461 O O . GLU A 1 188 ? 20.797 -14.047 -12.102 1 98.25 188 GLU A O 1
ATOM 1466 N N . GLU A 1 189 ? 22.844 -14.594 -12.742 1 98.44 189 GLU A N 1
ATOM 1467 C CA . GLU A 1 189 ? 22.391 -15.781 -13.461 1 98.44 189 GLU A CA 1
ATOM 1468 C C . GLU A 1 189 ? 21.781 -16.812 -12.516 1 98.44 189 GLU A C 1
ATOM 1470 O O . GLU A 1 189 ? 20.688 -17.312 -12.781 1 98.44 189 GLU A O 1
ATOM 1475 N N . ASP A 1 190 ? 22.469 -17.078 -11.461 1 98.62 190 ASP A N 1
ATOM 1476 C CA . ASP A 1 190 ? 21.953 -18.031 -10.492 1 98.62 190 ASP A CA 1
ATOM 1477 C C . ASP A 1 190 ? 20.656 -17.531 -9.852 1 98.62 190 ASP A C 1
ATOM 1479 O O . ASP A 1 190 ? 19.734 -18.312 -9.625 1 98.62 190 ASP A O 1
ATOM 1483 N N . ALA A 1 191 ? 20.609 -16.25 -9.531 1 98.75 191 ALA A N 1
ATOM 1484 C CA . ALA A 1 191 ? 19.391 -15.656 -8.969 1 98.75 191 ALA A CA 1
ATOM 1485 C C . ALA A 1 191 ? 18.219 -15.805 -9.93 1 98.75 191 ALA A C 1
ATOM 1487 O O . ALA A 1 191 ? 17.094 -16.109 -9.508 1 98.75 191 ALA A O 1
ATOM 1488 N N . ASN A 1 192 ? 18.469 -15.641 -11.211 1 98.81 192 ASN A N 1
ATOM 1489 C CA . ASN A 1 192 ? 17.438 -15.781 -12.219 1 98.81 192 ASN A CA 1
ATOM 1490 C C . ASN A 1 192 ? 16.969 -17.234 -12.359 1 98.81 192 ASN A C 1
ATOM 1492 O O . ASN A 1 192 ? 15.789 -17.484 -12.57 1 98.81 192 ASN A O 1
ATOM 1496 N N . HIS A 1 193 ? 17.906 -18.141 -12.258 1 98.69 193 HIS A N 1
ATOM 1497 C CA . HIS A 1 193 ? 17.531 -19.562 -12.297 1 98.69 193 HIS A CA 1
ATOM 1498 C C . HIS A 1 193 ? 16.656 -19.938 -11.109 1 98.69 193 HIS A C 1
ATOM 1500 O O . HIS A 1 193 ? 15.711 -20.719 -11.25 1 98.69 193 HIS A O 1
ATOM 1506 N N . LEU A 1 194 ? 16.984 -19.406 -9.961 1 98.56 194 LEU A N 1
ATOM 1507 C CA . LEU A 1 194 ? 16.156 -19.688 -8.789 1 98.56 194 LEU A CA 1
ATOM 1508 C C . LEU A 1 194 ? 14.781 -19.047 -8.93 1 98.56 194 LEU A C 1
ATOM 1510 O O . LEU A 1 194 ? 13.781 -19.609 -8.469 1 98.56 194 LEU A O 1
ATOM 1514 N N . TYR A 1 195 ? 14.734 -17.859 -9.5 1 98.88 195 TYR A N 1
ATOM 1515 C CA . TYR A 1 195 ? 13.445 -17.266 -9.812 1 98.88 195 TYR A CA 1
ATOM 1516 C C . TYR A 1 195 ? 12.617 -18.188 -10.703 1 98.88 195 TYR A C 1
ATOM 1518 O O . TYR A 1 195 ? 11.438 -18.422 -10.438 1 98.88 195 TYR A O 1
ATOM 1526 N N . ASP A 1 196 ? 13.258 -18.672 -11.742 1 98.81 196 ASP A N 1
ATOM 1527 C CA . ASP A 1 196 ? 12.57 -19.547 -12.688 1 98.81 196 ASP A CA 1
ATOM 1528 C C . ASP A 1 196 ? 12.07 -20.812 -11.992 1 98.81 196 ASP A C 1
ATOM 1530 O O . ASP A 1 196 ? 10.953 -21.281 -12.25 1 98.81 196 ASP A O 1
ATOM 1534 N N . PHE A 1 197 ? 12.922 -21.359 -11.164 1 98.62 197 PHE A N 1
ATOM 1535 C CA . PHE A 1 197 ? 12.477 -22.5 -10.375 1 98.62 197 PHE A CA 1
ATOM 1536 C C . PHE A 1 197 ? 11.25 -22.141 -9.539 1 98.62 197 PHE A C 1
ATOM 1538 O O . PHE A 1 197 ? 10.234 -22.828 -9.602 1 98.62 197 PHE A O 1
ATOM 1545 N N . GLY A 1 198 ? 11.359 -21.094 -8.773 1 98.62 198 GLY A N 1
ATOM 1546 C CA . GLY A 1 198 ? 10.281 -20.688 -7.879 1 98.62 198 GLY A CA 1
ATOM 1547 C C . GLY A 1 198 ? 8.992 -20.375 -8.602 1 98.62 198 GLY A C 1
ATOM 1548 O O . GLY A 1 198 ? 7.91 -20.75 -8.141 1 98.62 198 GLY A O 1
ATOM 1549 N N . GLU A 1 199 ? 9.055 -19.641 -9.703 1 98.75 199 GLU A N 1
ATOM 1550 C CA . GLU A 1 199 ? 7.875 -19.266 -10.469 1 98.75 199 GLU A CA 1
ATOM 1551 C C . GLU A 1 199 ? 7.133 -20.5 -10.984 1 98.75 199 GLU A C 1
ATOM 1553 O O . GLU A 1 199 ? 5.918 -20.609 -10.828 1 98.75 199 GLU A O 1
ATOM 1558 N N . ASN A 1 200 ? 7.871 -21.438 -11.586 1 98.56 200 ASN A N 1
ATOM 1559 C CA . ASN A 1 200 ? 7.242 -22.625 -12.133 1 98.56 200 ASN A CA 1
ATOM 1560 C C . ASN A 1 200 ? 6.754 -23.562 -11.031 1 98.56 200 ASN A C 1
ATOM 1562 O O . ASN A 1 200 ? 5.707 -24.203 -11.172 1 98.56 200 ASN A O 1
ATOM 1566 N N . PHE A 1 201 ? 7.543 -23.641 -9.992 1 98 201 PHE A N 1
ATOM 1567 C CA . PHE A 1 201 ? 7.07 -24.359 -8.812 1 98 201 PHE A CA 1
ATOM 1568 C C . PHE A 1 201 ? 5.773 -23.75 -8.289 1 98 201 PHE A C 1
ATOM 1570 O O . PHE A 1 201 ? 4.844 -24.484 -7.938 1 98 201 PHE A O 1
ATOM 1577 N N . GLY A 1 202 ? 5.723 -22.422 -8.227 1 98.06 202 GLY A N 1
ATOM 1578 C CA . GLY A 1 202 ? 4.523 -21.734 -7.785 1 98.06 202 GLY A CA 1
ATOM 1579 C C . GLY A 1 202 ? 3.309 -22.047 -8.633 1 98.06 202 GLY A C 1
ATOM 1580 O O . GLY A 1 202 ? 2.199 -22.188 -8.117 1 98.06 202 GLY A O 1
ATOM 1581 N N . ILE A 1 203 ? 3.49 -22.109 -9.938 1 98.38 203 ILE A N 1
ATOM 1582 C CA . ILE A 1 203 ? 2.402 -22.484 -10.836 1 98.38 203 ILE A CA 1
ATOM 1583 C C . ILE A 1 203 ? 1.911 -23.891 -10.508 1 98.38 203 ILE A C 1
ATOM 1585 O O . ILE A 1 203 ? 0.708 -24.109 -10.359 1 98.38 203 ILE A O 1
ATOM 1589 N N . ALA A 1 204 ? 2.871 -24.812 -10.383 1 97.56 204 ALA A N 1
ATOM 1590 C CA . ALA A 1 204 ? 2.523 -26.188 -10.031 1 97.56 204 ALA A CA 1
ATOM 1591 C C . ALA A 1 204 ? 1.766 -26.234 -8.711 1 97.56 204 ALA A C 1
ATOM 1593 O O . ALA A 1 204 ? 0.796 -26.984 -8.578 1 97.56 204 ALA A O 1
ATOM 1594 N N . PHE A 1 205 ? 2.232 -25.5 -7.84 1 95.62 205 PHE A N 1
ATOM 1595 C CA . PHE A 1 205 ? 1.641 -25.453 -6.512 1 95.62 205 PHE A CA 1
ATOM 1596 C C . PHE A 1 205 ? 0.188 -25 -6.582 1 95.62 205 PHE A C 1
ATOM 1598 O O . PHE A 1 205 ? -0.68 -25.562 -5.914 1 95.62 205 PHE A O 1
ATOM 1605 N N . GLN A 1 206 ? -0.071 -23.984 -7.324 1 96.12 206 GLN A N 1
ATOM 1606 C CA . GLN A 1 206 ? -1.434 -23.484 -7.441 1 96.12 206 GLN A CA 1
ATOM 1607 C C . GLN A 1 206 ? -2.34 -24.5 -8.133 1 96.12 206 GLN A C 1
ATOM 1609 O O . GLN A 1 206 ? -3.494 -24.672 -7.742 1 96.12 206 GLN A O 1
ATOM 1614 N N . LEU A 1 207 ? -1.827 -25.109 -9.18 1 97 207 LEU A N 1
ATOM 1615 C CA . LEU A 1 207 ? -2.594 -26.141 -9.859 1 97 207 LEU A CA 1
ATOM 1616 C C . LEU A 1 207 ? -2.947 -27.281 -8.898 1 97 207 LEU A C 1
ATOM 1618 O O . LEU A 1 207 ? -4.078 -27.766 -8.906 1 97 207 LEU A O 1
ATOM 1622 N N . GLN A 1 208 ? -2.014 -27.641 -8.102 1 94.94 208 GLN A N 1
ATOM 1623 C CA . GLN A 1 208 ? -2.258 -28.656 -7.09 1 94.94 208 GLN A CA 1
ATOM 1624 C C . GLN A 1 208 ? -3.342 -28.219 -6.109 1 94.94 208 GLN A C 1
ATOM 1626 O O . GLN A 1 208 ? -4.203 -29.016 -5.727 1 94.94 208 GLN A O 1
ATOM 1631 N N . ASP A 1 209 ? -3.256 -27 -5.715 1 92.44 209 ASP A N 1
ATOM 1632 C CA . ASP A 1 209 ? -4.266 -26.469 -4.809 1 92.44 209 ASP A CA 1
ATOM 1633 C C . ASP A 1 209 ? -5.656 -26.531 -5.438 1 92.44 209 ASP A C 1
ATOM 1635 O O . ASP A 1 209 ? -6.637 -26.859 -4.758 1 92.44 209 ASP A O 1
ATOM 1639 N N . ASP A 1 210 ? -5.773 -26.234 -6.68 1 94.75 210 ASP A N 1
ATOM 1640 C CA . ASP A 1 210 ? -7.043 -26.328 -7.398 1 94.75 210 ASP A CA 1
ATOM 1641 C C . ASP A 1 210 ? -7.562 -27.766 -7.426 1 94.75 210 ASP A C 1
ATOM 1643 O O . ASP A 1 210 ? -8.766 -28 -7.289 1 94.75 210 ASP A O 1
ATOM 1647 N N . ILE A 1 211 ? -6.656 -28.656 -7.645 1 95.5 211 ILE A N 1
ATOM 1648 C CA . ILE A 1 211 ? -7.012 -30.062 -7.691 1 95.5 211 ILE A CA 1
ATOM 1649 C C . ILE A 1 211 ? -7.52 -30.516 -6.324 1 95.5 211 ILE A C 1
ATOM 1651 O O . ILE A 1 211 ? -8.562 -31.172 -6.227 1 95.5 211 ILE A O 1
ATOM 1655 N N . LEU A 1 212 ? -6.852 -30.125 -5.289 1 92.62 212 LEU A N 1
ATOM 1656 C CA . LEU A 1 212 ? -7.191 -30.531 -3.932 1 92.62 212 LEU A CA 1
ATOM 1657 C C . LEU A 1 212 ? -8.508 -29.906 -3.484 1 92.62 212 LEU A C 1
ATOM 1659 O O . LEU A 1 212 ? -9.219 -30.469 -2.65 1 92.62 212 LEU A O 1
ATOM 1663 N N . ASP A 1 213 ? -8.852 -28.766 -4.039 1 92.75 213 ASP A N 1
ATOM 1664 C CA . ASP A 1 213 ? -10.125 -28.125 -3.727 1 92.75 213 ASP A CA 1
ATOM 1665 C C . ASP A 1 213 ? -11.305 -29 -4.121 1 92.75 213 ASP A C 1
ATOM 1667 O O . ASP A 1 213 ? -12.383 -28.891 -3.541 1 92.75 213 ASP A O 1
ATOM 1671 N N . VAL A 1 214 ? -11.109 -29.875 -5.055 1 93.44 214 VAL A N 1
ATOM 1672 C CA . VAL A 1 214 ? -12.18 -30.734 -5.547 1 93.44 214 VAL A CA 1
ATOM 1673 C C . VAL A 1 214 ? -11.984 -32.156 -5.031 1 93.44 214 VAL A C 1
ATOM 1675 O O . VAL A 1 214 ? -12.945 -32.812 -4.637 1 93.44 214 VAL A O 1
ATOM 1678 N N . TYR A 1 215 ? -10.75 -32.531 -4.926 1 92.88 215 TYR A N 1
ATOM 1679 C CA . TYR A 1 215 ? -10.492 -33.969 -4.738 1 92.88 215 TYR A CA 1
ATOM 1680 C C . TYR A 1 215 ? -9.812 -34.219 -3.4 1 92.88 215 TYR A C 1
ATOM 1682 O O . TYR A 1 215 ? -9.586 -35.375 -3.027 1 92.88 215 TYR A O 1
ATOM 1690 N N . GLY A 1 216 ? -9.508 -33.188 -2.777 1 87 216 GLY A N 1
ATOM 1691 C CA . GLY A 1 216 ? -8.805 -33.344 -1.515 1 87 216 GLY A CA 1
ATOM 1692 C C . GLY A 1 216 ? -9.688 -33.906 -0.416 1 87 216 GLY A C 1
ATOM 1693 O O . GLY A 1 216 ? -10.914 -33.812 -0.485 1 87 216 GLY A O 1
ATOM 1694 N N . ASP A 1 217 ? -9.039 -34.438 0.542 1 81.31 217 ASP A N 1
ATOM 1695 C CA . ASP A 1 217 ? -9.727 -34.875 1.756 1 81.31 217 ASP A CA 1
ATOM 1696 C C . ASP A 1 217 ? -10.141 -33.688 2.607 1 81.31 217 ASP A C 1
ATOM 1698 O O . ASP A 1 217 ? -9.289 -32.875 3.037 1 81.31 217 ASP A O 1
ATOM 1702 N N . PRO A 1 218 ? -11.422 -33.562 2.838 1 73.69 218 PRO A N 1
ATOM 1703 C CA . PRO A 1 218 ? -11.891 -32.375 3.572 1 73.69 218 PRO A CA 1
ATOM 1704 C C . PRO A 1 218 ? -11.219 -32.219 4.934 1 73.69 218 PRO A C 1
ATOM 1706 O O . PRO A 1 218 ? -10.984 -31.094 5.383 1 73.69 218 PRO A O 1
ATOM 1709 N N . VAL A 1 219 ? -10.93 -33.281 5.516 1 68.5 219 VAL A N 1
ATOM 1710 C CA . VAL A 1 219 ? -10.336 -33.25 6.848 1 68.5 219 VAL A CA 1
ATOM 1711 C C . VAL A 1 219 ? -8.914 -32.688 6.758 1 68.5 219 VAL A C 1
ATOM 1713 O O . VAL A 1 219 ? -8.492 -31.906 7.602 1 68.5 219 VAL A O 1
ATOM 1716 N N . LYS A 1 220 ? -8.328 -32.938 5.719 1 66.31 220 LYS A N 1
ATOM 1717 C CA . LYS A 1 220 ? -6.91 -32.625 5.598 1 66.31 220 LYS A CA 1
ATOM 1718 C C . LYS A 1 220 ? -6.711 -31.281 4.891 1 66.31 220 LYS A C 1
ATOM 1720 O O . LYS A 1 220 ? -5.738 -30.562 5.156 1 66.31 220 LYS A O 1
ATOM 1725 N N . PHE A 1 221 ? -7.609 -30.953 4.121 1 66.44 221 PHE A N 1
ATOM 1726 C CA . PHE A 1 221 ? -7.457 -29.797 3.252 1 66.44 221 PHE A CA 1
ATOM 1727 C C . PHE A 1 221 ? -7.742 -28.5 4.012 1 66.44 221 PHE A C 1
ATOM 1729 O O . PHE A 1 221 ? -7.18 -27.453 3.695 1 66.44 221 PHE A O 1
ATOM 1736 N N . GLY A 1 222 ? -8.5 -28.688 5.145 1 59.84 222 GLY A N 1
ATOM 1737 C CA . GLY A 1 222 ? -8.641 -27.578 6.078 1 59.84 222 GLY A CA 1
ATOM 1738 C C . GLY A 1 222 ? -9.656 -26.547 5.625 1 59.84 222 GLY A C 1
ATOM 1739 O O . GLY A 1 222 ? -9.836 -25.516 6.281 1 59.84 222 GLY A O 1
ATOM 1740 N N . LYS A 1 223 ? -10.086 -26.672 4.359 1 66.69 223 LYS A N 1
ATOM 1741 C CA . LYS A 1 223 ? -11.172 -25.797 3.918 1 66.69 223 LYS A CA 1
ATOM 1742 C C . LYS A 1 223 ? -12.266 -26.578 3.211 1 66.69 223 LYS A C 1
ATOM 1744 O O . LYS A 1 223 ? -12.125 -27.781 2.998 1 66.69 223 LYS A O 1
ATOM 1749 N N . GLN A 1 224 ? -13.336 -25.844 3.043 1 69.81 224 GLN A N 1
ATOM 1750 C CA . GLN A 1 224 ? -14.469 -26.484 2.371 1 69.81 224 GLN A CA 1
ATOM 1751 C C . GLN A 1 224 ? -14.086 -26.938 0.968 1 69.81 224 GLN A C 1
ATOM 1753 O O . GLN A 1 224 ? -13.625 -26.141 0.149 1 69.81 224 GLN A O 1
ATOM 1758 N N . VAL A 1 225 ? -14.203 -28.156 0.757 1 79 225 VAL A N 1
ATOM 1759 C CA . VAL A 1 225 ? -13.961 -28.734 -0.563 1 79 225 VAL A CA 1
ATOM 1760 C C . VAL A 1 225 ? -15.055 -28.281 -1.531 1 79 225 VAL A C 1
ATOM 1762 O O . VAL A 1 225 ? -16.234 -28.234 -1.168 1 79 225 VAL A O 1
ATOM 1765 N N . GLY A 1 226 ? -14.594 -27.875 -2.705 1 89.81 226 GLY A N 1
ATOM 1766 C CA . GLY A 1 226 ? -15.547 -27.484 -3.73 1 89.81 226 GLY A CA 1
ATOM 1767 C C . GLY A 1 226 ? -15.836 -26 -3.738 1 89.81 226 GLY A C 1
ATOM 1768 O O . GLY A 1 226 ? -16.797 -25.547 -4.371 1 89.81 226 GLY A O 1
ATOM 1769 N N . GLY A 1 227 ? -15.039 -25.312 -2.971 1 88.25 227 GLY A N 1
ATOM 1770 C CA . GLY A 1 227 ? -15.234 -23.875 -2.922 1 88.25 227 GLY A CA 1
ATOM 1771 C C . GLY A 1 227 ? -15.141 -23.219 -4.285 1 88.25 227 GLY A C 1
ATOM 1772 O O . GLY A 1 227 ? -15.898 -22.297 -4.586 1 88.25 227 GLY A O 1
ATOM 1773 N N . ASP A 1 228 ? -14.281 -23.641 -5.113 1 92.5 228 ASP A N 1
ATOM 1774 C CA . ASP A 1 228 ? -14.102 -23.109 -6.457 1 92.5 228 ASP A CA 1
ATOM 1775 C C . ASP A 1 228 ? -15.32 -23.406 -7.332 1 92.5 228 ASP A C 1
ATOM 1777 O O . ASP A 1 228 ? -15.711 -22.578 -8.156 1 92.5 228 ASP A O 1
ATOM 1781 N N . ILE A 1 229 ? -15.867 -24.516 -7.102 1 94.75 229 ILE A N 1
ATOM 1782 C CA . ILE A 1 229 ? -17.062 -24.906 -7.848 1 94.75 229 ILE A CA 1
ATOM 1783 C C . ILE A 1 229 ? -18.234 -24.031 -7.41 1 94.75 229 ILE A C 1
ATOM 1785 O O . ILE A 1 229 ? -18.984 -23.516 -8.25 1 94.75 229 ILE A O 1
ATOM 1789 N N . ILE A 1 230 ? -18.359 -23.906 -6.156 1 92.69 230 ILE A N 1
ATOM 1790 C CA . ILE A 1 230 ? -19.453 -23.125 -5.594 1 92.69 230 ILE A CA 1
ATOM 1791 C C . ILE A 1 230 ? -19.422 -21.703 -6.156 1 92.69 230 ILE A C 1
ATOM 1793 O O . ILE A 1 230 ? -20.453 -21.172 -6.574 1 92.69 230 ILE A O 1
ATOM 1797 N N . SER A 1 231 ? -18.266 -21.188 -6.273 1 90.06 231 SER A N 1
ATOM 1798 C CA . SER A 1 231 ? -18.125 -19.797 -6.66 1 90.06 231 SER A CA 1
ATOM 1799 C C . SER A 1 231 ? -17.938 -19.656 -8.164 1 90.06 231 SER A C 1
ATOM 1801 O O . SER A 1 231 ? -17.734 -18.547 -8.672 1 90.06 231 SER A O 1
ATOM 1803 N N . ASN A 1 232 ? -17.984 -20.734 -8.906 1 93.5 232 ASN A N 1
ATOM 1804 C CA . ASN A 1 232 ? -17.766 -20.75 -10.344 1 93.5 232 ASN A CA 1
ATOM 1805 C C . ASN A 1 232 ? -16.406 -20.141 -10.719 1 93.5 232 ASN A C 1
ATOM 1807 O O . ASN A 1 232 ? -16.297 -19.406 -11.695 1 93.5 232 ASN A O 1
ATOM 1811 N N . LYS A 1 233 ? -15.391 -20.359 -9.922 1 92.94 233 LYS A N 1
ATOM 1812 C CA . LYS A 1 233 ? -14.062 -19.844 -10.219 1 92.94 233 LYS A CA 1
ATOM 1813 C C . LYS A 1 233 ? -13.508 -20.438 -11.508 1 92.94 233 LYS A C 1
ATOM 1815 O O . LYS A 1 233 ? -13.625 -21.656 -11.734 1 92.94 233 LYS A O 1
ATOM 1820 N N . GLN A 1 234 ? -12.914 -19.625 -12.289 1 95.06 234 GLN A N 1
ATOM 1821 C CA . GLN A 1 234 ? -12.406 -20.062 -13.586 1 95.06 234 GLN A CA 1
ATOM 1822 C C . GLN A 1 234 ? -11.016 -20.672 -13.453 1 95.06 234 GLN A C 1
ATOM 1824 O O . GLN A 1 234 ? -10.039 -20.141 -14 1 95.06 234 GLN A O 1
ATOM 1829 N N . THR A 1 235 ? -10.984 -21.812 -12.828 1 96.56 235 THR A N 1
ATOM 1830 C CA . THR A 1 235 ? -9.727 -22.531 -12.656 1 96.56 235 THR A CA 1
ATOM 1831 C C . THR A 1 235 ? -9.398 -23.359 -13.891 1 96.56 235 THR A C 1
ATOM 1833 O O . THR A 1 235 ? -10.211 -23.453 -14.82 1 96.56 235 THR A O 1
ATOM 1836 N N . PHE A 1 236 ? -8.258 -23.938 -13.852 1 97.94 236 PHE A N 1
ATOM 1837 C CA . PHE A 1 236 ? -7.848 -24.828 -14.922 1 97.94 236 PHE A CA 1
ATOM 1838 C C . PHE A 1 236 ? -8.875 -25.938 -15.125 1 97.94 236 PHE A C 1
ATOM 1840 O O . PHE A 1 236 ? -9.203 -26.297 -16.25 1 97.94 236 PHE A O 1
ATOM 1847 N N . LEU A 1 237 ? -9.414 -26.469 -14.016 1 98.06 237 LEU A N 1
ATOM 1848 C CA . LEU A 1 237 ? -10.352 -27.578 -14.078 1 98.06 237 LEU A CA 1
ATOM 1849 C C . LEU A 1 237 ? -11.617 -27.188 -14.836 1 98.06 237 LEU A C 1
ATOM 1851 O O . LEU A 1 237 ? -12.016 -27.859 -15.781 1 98.06 237 LEU A O 1
ATOM 1855 N N . LEU A 1 238 ? -12.195 -26.125 -14.422 1 97.44 238 LEU A N 1
ATOM 1856 C CA . LEU A 1 238 ? -13.422 -25.656 -15.062 1 97.44 238 LEU A CA 1
ATOM 1857 C C . LEU A 1 238 ? -13.172 -25.312 -16.531 1 97.44 238 LEU A C 1
ATOM 1859 O O . LEU A 1 238 ? -13.969 -25.672 -17.391 1 97.44 238 LEU A O 1
ATOM 1863 N N . LEU A 1 239 ? -12.094 -24.609 -16.766 1 97.81 239 LEU A N 1
ATOM 1864 C CA . LEU A 1 239 ? -11.805 -24.141 -18.125 1 97.81 239 LEU A CA 1
ATOM 1865 C C . LEU A 1 239 ? -11.539 -25.312 -19.062 1 97.81 239 LEU A C 1
ATOM 1867 O O . LEU A 1 239 ? -11.945 -25.281 -20.234 1 97.81 239 LEU A O 1
ATOM 1871 N N . LYS A 1 240 ? -10.844 -26.297 -18.594 1 97.81 240 LYS A N 1
ATOM 1872 C CA . LYS A 1 240 ? -10.57 -27.469 -19.406 1 97.81 240 LYS A CA 1
ATOM 1873 C C . LYS A 1 240 ? -11.852 -28.25 -19.703 1 97.81 240 LYS A C 1
ATOM 1875 O O . LYS A 1 240 ? -12.031 -28.766 -20.812 1 97.81 240 LYS A O 1
ATOM 1880 N N . LEU A 1 241 ? -12.742 -28.312 -18.703 1 97.81 241 LEU A N 1
ATOM 1881 C CA . LEU A 1 241 ? -14.039 -28.953 -18.938 1 97.81 241 LEU A CA 1
ATOM 1882 C C . LEU A 1 241 ? -14.828 -28.203 -20 1 97.81 241 LEU A C 1
ATOM 1884 O O . LEU A 1 241 ? -15.422 -28.812 -20.875 1 97.81 241 LEU A O 1
ATOM 1888 N N . LYS A 1 242 ? -14.836 -26.906 -19.844 1 96.25 242 LYS A N 1
ATOM 1889 C CA . LYS A 1 242 ? -15.547 -26.062 -20.812 1 96.25 242 LYS A CA 1
ATOM 1890 C C . LYS A 1 242 ? -15.023 -26.312 -22.234 1 96.25 242 LYS A C 1
ATOM 1892 O O . LYS A 1 242 ? -15.789 -26.266 -23.188 1 96.25 242 LYS A O 1
ATOM 1897 N N . GLU A 1 243 ? -13.758 -26.5 -22.344 1 95.88 243 GLU A N 1
ATOM 1898 C CA . GLU A 1 243 ? -13.117 -26.719 -23.641 1 95.88 243 GLU A CA 1
ATOM 1899 C C . GLU A 1 243 ? -13.523 -28.062 -24.234 1 95.88 243 GLU A C 1
ATOM 1901 O O . GLU A 1 243 ? -13.625 -28.203 -25.453 1 95.88 243 GLU A O 1
ATOM 1906 N N . LEU A 1 244 ? -13.781 -29.062 -23.438 1 96.81 244 LEU A N 1
ATOM 1907 C CA . LEU A 1 244 ? -13.922 -30.438 -23.906 1 96.81 244 LEU A CA 1
ATOM 1908 C C . LEU A 1 244 ? -15.391 -30.844 -23.969 1 96.81 244 LEU A C 1
ATOM 1910 O O . LEU A 1 244 ? -15.781 -31.672 -24.812 1 96.81 244 LEU A O 1
ATOM 1914 N N . ALA A 1 245 ? -16.172 -30.297 -23.016 1 95.69 245 ALA A N 1
ATOM 1915 C CA . ALA A 1 245 ? -17.562 -30.688 -22.906 1 95.69 245 ALA A CA 1
ATOM 1916 C C . ALA A 1 245 ? -18.344 -30.266 -24.141 1 95.69 245 ALA A C 1
ATOM 1918 O O . ALA A 1 245 ? -18.109 -29.188 -24.703 1 95.69 245 ALA A O 1
ATOM 1919 N N . GLN A 1 246 ? -19.25 -31.172 -24.594 1 93.19 246 GLN A N 1
ATOM 1920 C CA . GLN A 1 246 ? -20.109 -30.906 -25.75 1 93.19 246 GLN A CA 1
ATOM 1921 C C . GLN A 1 246 ? -21.547 -31.344 -25.484 1 93.19 246 GLN A C 1
ATOM 1923 O O . GLN A 1 246 ? -21.797 -32.125 -24.562 1 93.19 246 GLN A O 1
ATOM 1928 N N . GLY A 1 247 ? -22.469 -30.734 -26.25 1 93.81 247 GLY A N 1
ATOM 1929 C CA . GLY A 1 247 ? -23.859 -31.156 -26.25 1 93.81 247 GLY A CA 1
ATOM 1930 C C . GLY A 1 247 ? -24.5 -31.094 -24.875 1 93.81 247 GLY A C 1
ATOM 1931 O O . GLY A 1 247 ? -24.422 -30.062 -24.188 1 93.81 247 GLY A O 1
ATOM 1932 N N . ASP A 1 248 ? -24.938 -32.25 -24.438 1 94.81 248 ASP A N 1
ATOM 1933 C CA . ASP A 1 248 ? -25.703 -32.344 -23.203 1 94.81 248 ASP A CA 1
ATOM 1934 C C . ASP A 1 248 ? -24.844 -32.031 -21.984 1 94.81 248 ASP A C 1
ATOM 1936 O O . ASP A 1 248 ? -25.328 -31.453 -21.016 1 94.81 248 ASP A O 1
ATOM 1940 N N . ASP A 1 249 ? -23.609 -32.375 -22.078 1 96.25 249 ASP A N 1
ATOM 1941 C CA . ASP A 1 249 ? -22.719 -32.156 -20.938 1 96.25 249 ASP A CA 1
ATOM 1942 C C . ASP A 1 249 ? -22.438 -30.688 -20.734 1 96.25 249 ASP A C 1
ATOM 1944 O O . ASP A 1 249 ? -22.344 -30.203 -19.609 1 96.25 249 ASP A O 1
ATOM 1948 N N . LEU A 1 250 ? -22.281 -29.984 -21.875 1 95.75 250 LEU A N 1
ATOM 1949 C CA . LEU A 1 250 ? -22.094 -28.547 -21.781 1 95.75 250 LEU A CA 1
ATOM 1950 C C . LEU A 1 250 ? -23.328 -27.859 -21.234 1 95.75 250 LEU A C 1
ATOM 1952 O O . LEU A 1 250 ? -23.219 -26.922 -20.422 1 95.75 250 LEU A O 1
ATOM 1956 N N . ALA A 1 251 ? -24.453 -28.312 -21.641 1 96.19 251 ALA A N 1
ATOM 1957 C CA . ALA A 1 251 ? -25.703 -27.766 -21.125 1 96.19 251 ALA A CA 1
ATOM 1958 C C . ALA A 1 251 ? -25.859 -28.031 -19.641 1 96.19 251 ALA A C 1
ATOM 1960 O O . ALA A 1 251 ? -26.344 -27.172 -18.891 1 96.19 251 ALA A O 1
ATOM 1961 N N . LEU A 1 252 ? -25.516 -29.188 -19.344 1 96.19 252 LEU A N 1
ATOM 1962 C CA . LEU A 1 252 ? -25.562 -29.547 -17.938 1 96.19 252 LEU A CA 1
ATOM 1963 C C . LEU A 1 252 ? -24.641 -28.656 -17.109 1 96.19 252 LEU A C 1
ATOM 1965 O O . LEU A 1 252 ? -25.016 -28.203 -16.031 1 96.19 252 LEU A O 1
ATOM 1969 N N . LEU A 1 253 ? -23.453 -28.453 -17.609 1 96.62 253 LEU A N 1
ATOM 1970 C CA . LEU A 1 253 ? -22.5 -27.578 -16.922 1 96.62 253 LEU A CA 1
ATOM 1971 C C . LEU A 1 253 ? -23.062 -26.172 -16.766 1 96.62 253 LEU A C 1
ATOM 1973 O O . LEU A 1 253 ? -23.031 -25.609 -15.664 1 96.62 253 LEU A O 1
ATOM 1977 N N . GLU A 1 254 ? -23.609 -25.641 -17.781 1 95.25 254 GLU A N 1
ATOM 1978 C CA . GLU A 1 254 ? -24.141 -24.281 -17.766 1 95.25 254 GLU A CA 1
ATOM 1979 C C . GLU A 1 254 ? -25.312 -24.156 -16.797 1 95.25 254 GLU A C 1
ATOM 1981 O O . GLU A 1 254 ? -25.484 -23.125 -16.141 1 95.25 254 GLU A O 1
ATOM 1986 N N . ALA A 1 255 ? -26 -25.203 -16.656 1 95.88 255 ALA A N 1
ATOM 1987 C CA . ALA A 1 255 ? -27.156 -25.219 -15.773 1 95.88 255 ALA A CA 1
ATOM 1988 C C . ALA A 1 255 ? -26.734 -25.188 -14.305 1 95.88 255 ALA A C 1
ATOM 1990 O O . ALA A 1 255 ? -27.531 -24.828 -13.43 1 95.88 255 ALA A O 1
ATOM 1991 N N . GLN A 1 256 ? -25.484 -25.531 -14.078 1 95.62 256 GLN A N 1
ATOM 1992 C CA . GLN A 1 256 ? -25.016 -25.594 -12.703 1 95.62 256 GLN A CA 1
ATOM 1993 C C . GLN A 1 256 ? -24.562 -24.219 -12.211 1 95.62 256 GLN A C 1
ATOM 1995 O O . GLN A 1 256 ? -24.438 -24 -11.008 1 95.62 256 GLN A O 1
ATOM 2000 N N . TYR A 1 257 ? -24.312 -23.281 -13.047 1 93.88 257 TYR A N 1
ATOM 2001 C CA . TYR A 1 257 ? -23.75 -21.984 -12.656 1 93.88 257 TYR A CA 1
ATOM 2002 C C . TYR A 1 257 ? -24.656 -21.281 -11.656 1 93.88 257 TYR A C 1
ATOM 2004 O O . TYR A 1 257 ? -24.188 -20.797 -10.625 1 93.88 257 TYR A O 1
ATOM 2012 N N . PRO A 1 258 ? -25.938 -21.344 -11.898 1 94.69 258 PRO A N 1
ATOM 2013 C CA . PRO A 1 258 ? -26.812 -20.641 -10.961 1 94.69 258 PRO A CA 1
ATOM 2014 C C . PRO A 1 258 ? -27.297 -21.547 -9.828 1 94.69 258 PRO A C 1
ATOM 2016 O O . PRO A 1 258 ? -28.062 -21.094 -8.969 1 94.69 258 PRO A O 1
ATOM 2019 N N . ASN A 1 259 ? -26.875 -22.766 -9.812 1 95.31 259 ASN A N 1
ATOM 2020 C CA . ASN A 1 259 ? -27.359 -23.719 -8.828 1 95.31 259 ASN A CA 1
ATOM 2021 C C . ASN A 1 259 ? -26.922 -23.344 -7.414 1 95.31 259 ASN A C 1
ATOM 2023 O O . ASN A 1 259 ? -25.719 -23.172 -7.16 1 95.31 259 ASN A O 1
ATOM 2027 N N . THR A 1 260 ? -27.891 -23.328 -6.453 1 94.88 260 THR A N 1
ATOM 2028 C CA . THR A 1 260 ? -27.562 -22.906 -5.094 1 94.88 260 THR A CA 1
ATOM 2029 C C . THR A 1 260 ? -27.578 -24.109 -4.145 1 94.88 260 THR A C 1
ATOM 2031 O O . THR A 1 260 ? -27.266 -23.969 -2.959 1 94.88 260 THR A O 1
ATOM 2034 N N . ASP A 1 261 ? -27.984 -25.203 -4.699 1 96.69 261 ASP A N 1
ATOM 2035 C CA . ASP A 1 261 ? -27.734 -26.438 -3.975 1 96.69 261 ASP A CA 1
ATOM 2036 C C . ASP A 1 261 ? -26.281 -26.891 -4.125 1 96.69 261 ASP A C 1
ATOM 2038 O O . ASP A 1 261 ? -25.969 -27.734 -4.961 1 96.69 261 ASP A O 1
ATOM 2042 N N . TYR A 1 262 ? -25.5 -26.5 -3.238 1 94.19 262 TYR A N 1
ATOM 2043 C CA . TYR A 1 262 ? -24.047 -26.578 -3.393 1 94.19 262 TYR A CA 1
ATOM 2044 C C . TYR A 1 262 ? -23.578 -28.031 -3.381 1 94.19 262 TYR A C 1
ATOM 2046 O O . TYR A 1 262 ? -22.766 -28.422 -4.211 1 94.19 262 TYR A O 1
ATOM 2054 N N . PRO A 1 263 ? -24.047 -28.844 -2.465 1 94.88 263 PRO A N 1
ATOM 2055 C CA . PRO A 1 263 ? -23.625 -30.234 -2.521 1 94.88 263 PRO A CA 1
ATOM 2056 C C . PRO A 1 263 ? -23.953 -30.906 -3.861 1 94.88 263 PRO A C 1
ATOM 2058 O O . PRO A 1 263 ? -23.125 -31.625 -4.414 1 94.88 263 PRO A O 1
ATOM 2061 N N . ALA A 1 264 ? -25.109 -30.594 -4.395 1 96.62 264 ALA A N 1
ATOM 2062 C CA . ALA A 1 264 ? -25.516 -31.141 -5.684 1 96.62 264 ALA A CA 1
ATOM 2063 C C . ALA A 1 264 ? -24.656 -30.578 -6.812 1 96.62 264 ALA A C 1
ATOM 2065 O O . ALA A 1 264 ? -24.312 -31.281 -7.758 1 96.62 264 ALA A O 1
ATOM 2066 N N . LYS A 1 265 ? -24.406 -29.344 -6.707 1 97.19 265 LYS A N 1
ATOM 2067 C CA . LYS A 1 265 ? -23.562 -28.672 -7.691 1 97.19 265 LYS A CA 1
ATOM 2068 C C . LYS A 1 265 ? -22.172 -29.297 -7.742 1 97.19 265 LYS A C 1
ATOM 2070 O O . LYS A 1 265 ? -21.672 -29.609 -8.82 1 97.19 265 LYS A O 1
ATOM 2075 N N . ILE A 1 266 ? -21.594 -29.516 -6.566 1 96.62 266 ILE A N 1
ATOM 2076 C CA . ILE A 1 266 ? -20.266 -30.094 -6.461 1 96.62 266 ILE A CA 1
ATOM 2077 C C . ILE A 1 266 ? -20.25 -31.5 -7.035 1 96.62 266 ILE A C 1
ATOM 2079 O O . ILE A 1 266 ? -19.359 -31.859 -7.805 1 96.62 266 ILE A O 1
ATOM 2083 N N . GLU A 1 267 ? -21.203 -32.188 -6.688 1 96.5 267 GLU A N 1
ATOM 2084 C CA . GLU A 1 267 ? -21.297 -33.562 -7.172 1 96.5 267 GLU A CA 1
ATOM 2085 C C . GLU A 1 267 ? -21.422 -33.594 -8.688 1 96.5 267 GLU A C 1
ATOM 2087 O O . GLU A 1 267 ? -20.734 -34.375 -9.359 1 96.5 267 GLU A O 1
ATOM 2092 N N . SER A 1 268 ? -22.312 -32.781 -9.211 1 97.38 268 SER A N 1
ATOM 2093 C CA . SER A 1 268 ? -22.578 -32.781 -10.648 1 97.38 268 SER A CA 1
ATOM 2094 C C . SER A 1 268 ? -21.344 -32.375 -11.43 1 97.38 268 SER A C 1
ATOM 2096 O O . SER A 1 268 ? -20.969 -33.031 -12.406 1 97.38 268 SER A O 1
ATOM 2098 N N . ILE A 1 269 ? -20.734 -31.391 -11.008 1 97.75 269 ILE A N 1
ATOM 2099 C CA . ILE A 1 269 ? -19.562 -30.859 -11.711 1 97.75 269 ILE A CA 1
ATOM 2100 C C . ILE A 1 269 ? -18.406 -31.844 -11.578 1 97.75 269 ILE A C 1
ATOM 2102 O O . ILE A 1 269 ? -17.656 -32.062 -12.539 1 97.75 269 ILE A O 1
ATOM 2106 N N . THR A 1 270 ? -18.25 -32.406 -10.398 1 97.5 270 THR A N 1
ATOM 2107 C CA . THR A 1 270 ? -17.188 -33.375 -10.18 1 97.5 270 THR A CA 1
ATOM 2108 C C . THR A 1 270 ? -17.391 -34.594 -11.078 1 97.5 270 THR A C 1
ATOM 2110 O O . THR A 1 270 ? -16.422 -35.156 -11.602 1 97.5 270 THR A O 1
ATOM 2113 N N . LYS A 1 271 ? -18.609 -34.969 -11.203 1 97.69 271 LYS A N 1
ATOM 2114 C CA . LYS A 1 271 ? -18.922 -36.094 -12.102 1 97.69 271 LYS A CA 1
ATOM 2115 C C . LYS A 1 271 ? -18.484 -35.781 -13.531 1 97.69 271 LYS A C 1
ATOM 2117 O O . LYS A 1 271 ? -17.953 -36.625 -14.234 1 97.69 271 LYS A O 1
ATOM 2122 N N . LEU A 1 272 ? -18.812 -34.594 -13.93 1 97.94 272 LEU A N 1
ATOM 2123 C CA . LEU A 1 272 ? -18.375 -34.156 -15.25 1 97.94 272 LEU A CA 1
ATOM 2124 C C . LEU A 1 272 ? -16.859 -34.125 -15.344 1 97.94 272 LEU A C 1
ATOM 2126 O O . LEU A 1 272 ? -16.281 -34.594 -16.344 1 97.94 272 LEU A O 1
ATOM 2130 N N . TYR A 1 273 ? -16.188 -33.594 -14.297 1 98.38 273 TYR A N 1
ATOM 2131 C CA . TYR A 1 273 ? -14.727 -33.594 -14.258 1 98.38 273 TYR A CA 1
ATOM 2132 C C . TYR A 1 273 ? -14.188 -35.031 -14.461 1 98.38 273 TYR A C 1
ATOM 2134 O O . TYR A 1 273 ? -13.242 -35.219 -15.227 1 98.38 273 TYR A O 1
ATOM 2142 N N . ASN A 1 274 ? -14.797 -35.969 -13.812 1 98.06 274 ASN A N 1
ATOM 2143 C CA . ASN A 1 274 ? -14.344 -37.344 -13.867 1 98.06 274 ASN A CA 1
ATOM 2144 C C . ASN A 1 274 ? -14.555 -37.969 -15.258 1 98.06 274 ASN A C 1
ATOM 2146 O O . ASN A 1 274 ? -13.68 -38.656 -15.781 1 98.06 274 ASN A O 1
ATOM 2150 N N . SER A 1 275 ? -15.703 -37.688 -15.766 1 97.75 275 SER A N 1
ATOM 2151 C CA . SER A 1 275 ? -16.047 -38.25 -17.062 1 97.75 275 SER A CA 1
ATOM 2152 C C . SER A 1 275 ? -15.07 -37.75 -18.141 1 97.75 275 SER A C 1
ATOM 2154 O O . SER A 1 275 ? -14.781 -38.5 -19.094 1 97.75 275 SER A O 1
ATOM 2156 N N . TYR A 1 276 ? -14.555 -36.594 -17.953 1 98.06 276 TYR A N 1
ATOM 2157 C CA . TYR A 1 276 ? -13.664 -36.031 -18.953 1 98.06 276 TYR A CA 1
ATOM 2158 C C . TYR A 1 276 ? -12.211 -36.125 -18.5 1 98.06 276 TYR A C 1
ATOM 2160 O O . TYR A 1 276 ? -11.328 -35.5 -19.109 1 98.06 276 TYR A O 1
ATOM 2168 N N . LYS A 1 277 ? -11.891 -36.781 -17.359 1 98.12 277 LYS A N 1
ATOM 2169 C CA . LYS A 1 277 ? -10.555 -37.031 -16.828 1 98.12 277 LYS A CA 1
ATOM 2170 C C . LYS A 1 277 ? -9.82 -35.688 -16.594 1 98.12 277 LYS A C 1
ATOM 2172 O O . LYS A 1 277 ? -8.656 -35.562 -16.969 1 98.12 277 LYS A O 1
ATOM 2177 N N . ILE A 1 278 ? -10.594 -34.75 -16.078 1 98.31 278 ILE A N 1
ATOM 2178 C CA . ILE A 1 278 ? -10.078 -33.406 -15.875 1 98.31 278 ILE A CA 1
ATOM 2179 C C . ILE A 1 278 ? -8.961 -33.438 -14.836 1 98.31 278 ILE A C 1
ATOM 2181 O O . ILE A 1 278 ? -7.984 -32.688 -14.938 1 98.31 278 ILE A O 1
ATOM 2185 N N . ARG A 1 279 ? -9.055 -34.219 -13.82 1 97.38 279 ARG A N 1
ATOM 2186 C CA . ARG A 1 279 ? -8.008 -34.344 -12.812 1 97.38 279 ARG A CA 1
ATOM 2187 C C . ARG A 1 279 ? -6.676 -34.719 -13.438 1 97.38 279 ARG A C 1
ATOM 2189 O O . ARG A 1 279 ? -5.645 -34.125 -13.141 1 97.38 279 ARG A O 1
ATOM 2196 N N . GLU A 1 280 ? -6.707 -35.719 -14.273 1 97.88 280 GLU A N 1
ATOM 2197 C CA . GLU A 1 280 ? -5.496 -36.188 -14.938 1 97.88 280 GLU A CA 1
ATOM 2198 C C . GLU A 1 280 ? -4.871 -35.125 -15.805 1 97.88 280 GLU A C 1
ATOM 2200 O O . GLU A 1 280 ? -3.646 -34.969 -15.844 1 97.88 280 GLU A O 1
ATOM 2205 N N . LEU A 1 281 ? -5.73 -34.375 -16.5 1 98.12 281 LEU A N 1
ATOM 2206 C CA . LEU A 1 281 ? -5.242 -33.312 -17.344 1 98.12 281 LEU A CA 1
ATOM 2207 C C . LEU A 1 281 ? -4.602 -32.188 -16.516 1 98.12 281 LEU A C 1
ATOM 2209 O O . LEU A 1 281 ? -3.57 -31.641 -16.906 1 98.12 281 LEU A O 1
ATOM 2213 N N . ALA A 1 282 ? -5.23 -31.891 -15.391 1 97.94 282 ALA A N 1
ATOM 2214 C CA . ALA A 1 282 ? -4.68 -30.875 -14.492 1 97.94 282 ALA A CA 1
ATOM 2215 C C . ALA A 1 282 ? -3.35 -31.328 -13.898 1 97.94 282 ALA A C 1
ATOM 2217 O O . ALA A 1 282 ? -2.408 -30.547 -13.789 1 97.94 282 ALA A O 1
ATOM 2218 N N . VAL A 1 283 ? -3.264 -32.594 -13.547 1 97.06 283 VAL A N 1
ATOM 2219 C CA . VAL A 1 283 ? -2.045 -33.156 -12.984 1 97.06 283 VAL A CA 1
ATOM 2220 C C . VAL A 1 283 ? -0.925 -33.125 -14.023 1 97.06 283 VAL A C 1
ATOM 2222 O O . VAL A 1 283 ? 0.227 -32.812 -13.688 1 97.06 283 VAL A O 1
ATOM 2225 N N . THR A 1 284 ? -1.266 -33.406 -15.211 1 97.81 284 THR A N 1
ATOM 2226 C CA . THR A 1 284 ? -0.284 -33.344 -16.281 1 97.81 284 THR A CA 1
ATOM 2227 C C . THR A 1 284 ? 0.283 -31.938 -16.422 1 97.81 284 THR A C 1
ATOM 2229 O O . THR A 1 284 ? 1.495 -31.766 -16.562 1 97.81 284 THR A O 1
ATOM 2232 N N . GLU A 1 285 ? -0.633 -30.953 -16.391 1 97.5 285 GLU A N 1
ATOM 2233 C CA . GLU A 1 285 ? -0.188 -29.562 -16.453 1 97.5 285 GLU A CA 1
ATOM 2234 C C . GLU A 1 285 ? 0.678 -29.203 -15.258 1 97.5 285 GLU A C 1
ATOM 2236 O O . GLU A 1 285 ? 1.694 -28.516 -15.398 1 97.5 285 GLU A O 1
ATOM 2241 N N . MET A 1 286 ? 0.284 -29.609 -14.094 1 97.19 286 MET A N 1
ATOM 2242 C CA . MET A 1 286 ? 1.043 -29.391 -12.867 1 97.19 286 MET A CA 1
ATOM 2243 C C . MET A 1 286 ? 2.441 -29.984 -12.977 1 97.19 286 MET A C 1
ATOM 2245 O O . MET A 1 286 ? 3.432 -29.328 -12.664 1 97.19 286 MET A O 1
ATOM 2249 N N . LYS A 1 287 ? 2.562 -31.234 -13.477 1 96.56 287 LYS A N 1
ATOM 2250 C CA . LYS A 1 287 ? 3.836 -31.938 -13.602 1 96.56 287 LYS A CA 1
ATOM 2251 C C . LYS A 1 287 ? 4.734 -31.266 -14.641 1 96.56 287 LYS A C 1
ATOM 2253 O O . LYS A 1 287 ? 5.957 -31.25 -14.492 1 96.56 287 LYS A O 1
ATOM 2258 N N . ARG A 1 288 ? 4.094 -30.812 -15.68 1 97.69 288 ARG A N 1
ATOM 2259 C CA . ARG A 1 288 ? 4.855 -30.078 -16.688 1 97.69 288 ARG A CA 1
ATOM 2260 C C . ARG A 1 288 ? 5.547 -28.859 -16.062 1 97.69 288 ARG A C 1
ATOM 2262 O O . ARG A 1 288 ? 6.738 -28.641 -16.297 1 97.69 288 ARG A O 1
ATOM 2269 N N . SER A 1 289 ? 4.832 -28.078 -15.312 1 97.75 289 SER A N 1
ATOM 2270 C CA . SER A 1 289 ? 5.402 -26.922 -14.633 1 97.75 289 SER A CA 1
ATOM 2271 C C . SER A 1 289 ? 6.504 -27.344 -13.656 1 97.75 289 SER A C 1
ATOM 2273 O O . SER A 1 289 ? 7.523 -26.656 -13.539 1 97.75 289 SER A O 1
ATOM 2275 N N . LEU A 1 290 ? 6.301 -28.438 -12.977 1 96.31 290 LEU A N 1
ATOM 2276 C CA . LEU A 1 290 ? 7.289 -28.938 -12.023 1 96.31 290 LEU A CA 1
ATOM 2277 C C . LEU A 1 290 ? 8.57 -29.344 -12.734 1 96.31 290 LEU A C 1
ATOM 2279 O O . LEU A 1 290 ? 9.672 -29.109 -12.227 1 96.31 290 LEU A O 1
ATOM 2283 N N . GLU A 1 291 ? 8.422 -29.984 -13.844 1 96.94 291 GLU A N 1
ATOM 2284 C CA . GLU A 1 291 ? 9.578 -30.391 -14.625 1 96.94 291 GLU A CA 1
ATOM 2285 C C . GLU A 1 291 ? 10.398 -29.172 -15.07 1 96.94 291 GLU A C 1
ATOM 2287 O O . GLU A 1 291 ? 11.625 -29.203 -15.031 1 96.94 291 GLU A O 1
ATOM 2292 N N . ILE A 1 292 ? 9.719 -28.156 -15.5 1 98.12 292 ILE A N 1
ATOM 2293 C CA . ILE A 1 292 ? 10.391 -26.906 -15.883 1 98.12 292 ILE A CA 1
ATOM 2294 C C . ILE A 1 292 ? 11.117 -26.328 -14.672 1 98.12 292 ILE A C 1
ATOM 2296 O O . ILE A 1 292 ? 12.258 -25.859 -14.789 1 98.12 292 ILE A O 1
ATOM 2300 N N . ALA A 1 293 ? 10.469 -26.328 -13.508 1 98.31 293 ALA A N 1
ATOM 2301 C CA . ALA A 1 293 ? 11.078 -25.828 -12.273 1 98.31 293 ALA A CA 1
ATOM 2302 C C . ALA A 1 293 ? 12.375 -26.578 -11.961 1 98.31 293 ALA A C 1
ATOM 2304 O O . ALA A 1 293 ? 13.406 -25.953 -11.688 1 98.31 293 ALA A O 1
ATOM 2305 N N . PHE A 1 294 ? 12.359 -27.906 -12.055 1 97.12 294 PHE A N 1
ATOM 2306 C CA . PHE A 1 294 ? 13.516 -28.719 -11.695 1 97.12 294 PHE A CA 1
ATOM 2307 C C . PHE A 1 294 ? 14.641 -28.531 -12.711 1 97.12 294 PHE A C 1
ATOM 2309 O O . PHE A 1 294 ? 15.82 -28.547 -12.344 1 97.12 294 PHE A O 1
ATOM 2316 N N . THR A 1 295 ? 14.297 -28.359 -13.992 1 97.75 295 THR A N 1
ATOM 2317 C CA . THR A 1 295 ? 15.297 -28.078 -15.016 1 97.75 295 THR A CA 1
ATOM 2318 C C . THR A 1 295 ? 16 -26.75 -14.719 1 97.75 295 THR A C 1
ATOM 2320 O O . THR A 1 295 ? 17.219 -26.656 -14.883 1 97.75 295 THR A O 1
ATOM 2323 N N . ALA A 1 296 ? 15.273 -25.766 -14.281 1 98.19 296 ALA A N 1
ATOM 2324 C CA . ALA A 1 296 ? 15.867 -24.484 -13.898 1 98.19 296 ALA A CA 1
ATOM 2325 C C . ALA A 1 296 ? 16.797 -24.656 -12.695 1 98.19 296 ALA A C 1
ATOM 2327 O O . ALA A 1 296 ? 17.859 -24.047 -12.633 1 98.19 296 ALA A O 1
ATOM 2328 N N . LEU A 1 297 ? 16.375 -25.438 -11.742 1 97.81 297 LEU A N 1
ATOM 2329 C CA . LEU A 1 297 ? 17.172 -25.672 -10.547 1 97.81 297 LEU A CA 1
ATOM 2330 C C . LEU A 1 297 ? 18.5 -26.328 -10.891 1 97.81 297 LEU A C 1
ATOM 2332 O O . LEU A 1 297 ? 19.531 -26.016 -10.281 1 97.81 297 LEU A O 1
ATOM 2336 N N . GLU A 1 298 ? 18.516 -27.203 -11.859 1 97 298 GLU A N 1
ATOM 2337 C CA . GLU A 1 298 ? 19.719 -27.906 -12.289 1 97 298 GLU A CA 1
ATOM 2338 C C 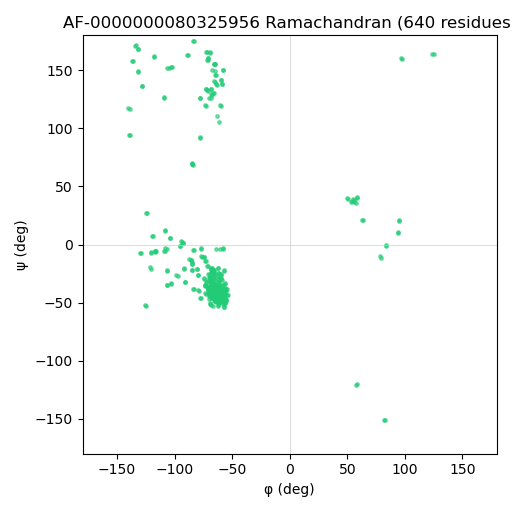. GLU A 1 298 ? 20.797 -26.922 -12.758 1 97 298 GLU A C 1
ATOM 2340 O O . GLU A 1 298 ? 21.984 -27.188 -12.633 1 97 298 GLU A O 1
ATOM 2345 N N . LYS A 1 299 ? 20.359 -25.766 -13.203 1 97.75 299 LYS A N 1
ATOM 2346 C CA . LYS A 1 299 ? 21.266 -24.781 -13.781 1 97.75 299 LYS A CA 1
ATOM 2347 C C . LYS A 1 299 ? 21.891 -23.906 -12.703 1 97.75 299 LYS A C 1
ATOM 2349 O O . LYS A 1 299 ? 22.844 -23.156 -12.961 1 97.75 299 LYS A O 1
ATOM 2354 N N . VAL A 1 300 ? 21.359 -23.969 -11.531 1 97.75 300 VAL A N 1
ATOM 2355 C CA . VAL A 1 300 ? 21.891 -23.141 -10.438 1 97.75 300 VAL A CA 1
ATOM 2356 C C . VAL A 1 300 ? 23.25 -23.703 -9.992 1 97.75 300 VAL A C 1
ATOM 2358 O O . VAL A 1 300 ? 23.391 -24.906 -9.789 1 97.75 300 VAL A O 1
ATOM 2361 N N . SER A 1 301 ? 24.234 -22.812 -9.82 1 96.88 301 SER A N 1
ATOM 2362 C CA . SER A 1 301 ? 25.594 -23.234 -9.484 1 96.88 301 SER A CA 1
ATOM 2363 C C . SER A 1 301 ? 25.75 -23.422 -7.984 1 96.88 301 SER A C 1
ATOM 2365 O O . SER A 1 301 ? 26.547 -22.734 -7.34 1 96.88 301 SER A O 1
ATOM 2367 N N . ILE A 1 302 ? 25.141 -24.422 -7.477 1 94.62 302 ILE A N 1
ATOM 2368 C CA . ILE A 1 302 ? 25.297 -24.781 -6.074 1 94.62 302 ILE A CA 1
ATOM 2369 C C . ILE A 1 302 ? 25.516 -26.297 -5.961 1 94.62 302 ILE A C 1
ATOM 2371 O O . ILE A 1 302 ? 25.375 -27.031 -6.941 1 94.62 302 ILE A O 1
ATOM 2375 N N . GLU A 1 303 ? 25.859 -26.797 -4.824 1 93.25 303 GLU A N 1
ATOM 2376 C CA . GLU A 1 303 ? 26.125 -28.203 -4.59 1 93.25 303 GLU A CA 1
ATOM 2377 C C . GLU A 1 303 ? 24.875 -29.047 -4.781 1 93.25 303 GLU A C 1
ATOM 2379 O O . GLU A 1 303 ? 23.766 -28.625 -4.438 1 93.25 303 GLU A O 1
ATOM 2384 N N . ALA A 1 304 ? 25.047 -30.203 -5.191 1 93.25 304 ALA A N 1
ATOM 2385 C CA . ALA A 1 304 ? 23.953 -31.125 -5.488 1 93.25 304 ALA A CA 1
ATOM 2386 C C . ALA A 1 304 ? 23.125 -31.422 -4.238 1 93.25 304 ALA A C 1
ATOM 2388 O O . ALA A 1 304 ? 21.906 -31.562 -4.312 1 93.25 304 ALA A O 1
ATOM 2389 N N . VAL A 1 305 ? 23.812 -31.5 -3.152 1 90.88 305 VAL A N 1
ATOM 2390 C CA . VAL A 1 305 ? 23.141 -31.844 -1.906 1 90.88 305 VAL A CA 1
ATOM 2391 C C . VAL A 1 305 ? 22.094 -30.766 -1.575 1 90.88 305 VAL A C 1
ATOM 2393 O O . VAL A 1 305 ? 21.016 -31.078 -1.075 1 90.88 305 VAL A O 1
ATOM 2396 N N . LYS A 1 306 ? 22.438 -29.562 -1.859 1 90.75 306 LYS A N 1
ATOM 2397 C CA . LYS A 1 306 ? 21.531 -28.438 -1.625 1 90.75 306 LYS A CA 1
ATOM 2398 C C . LYS A 1 306 ? 20.328 -28.5 -2.574 1 90.75 306 LYS A C 1
ATOM 2400 O O . LYS A 1 306 ? 19.203 -28.234 -2.172 1 90.75 306 LYS A O 1
ATOM 2405 N N . LYS A 1 307 ? 20.594 -28.859 -3.752 1 93.19 307 LYS A N 1
ATOM 2406 C CA . LYS A 1 307 ? 19.516 -29.016 -4.723 1 93.19 307 LYS A CA 1
ATOM 2407 C C . LYS A 1 307 ? 18.531 -30.109 -4.293 1 93.19 307 LYS A C 1
ATOM 2409 O O . LYS A 1 307 ? 17.312 -29.953 -4.398 1 93.19 307 LYS A O 1
ATOM 2414 N N . ASN A 1 308 ? 19.062 -31.156 -3.801 1 90 308 ASN A N 1
ATOM 2415 C CA . ASN A 1 308 ? 18.234 -32.281 -3.373 1 90 308 ASN A CA 1
ATOM 2416 C C . ASN A 1 308 ? 17.312 -31.891 -2.219 1 90 308 ASN A C 1
ATOM 2418 O O . ASN A 1 308 ? 16.172 -32.375 -2.133 1 90 308 ASN A O 1
ATOM 2422 N N . GLU A 1 309 ? 17.797 -31.094 -1.396 1 85.38 309 GLU A N 1
ATOM 2423 C CA . GLU A 1 309 ? 16.984 -30.625 -0.291 1 85.38 309 GLU A CA 1
ATOM 2424 C C . GLU A 1 309 ? 15.797 -29.797 -0.799 1 85.38 309 GLU A C 1
ATOM 2426 O O . GLU A 1 309 ? 14.672 -29.953 -0.306 1 85.38 309 GLU A O 1
ATOM 2431 N N . LEU A 1 310 ? 16.062 -28.984 -1.744 1 91.44 310 LEU A N 1
ATOM 2432 C CA . LEU A 1 310 ? 15 -28.156 -2.314 1 91.44 310 LEU A CA 1
ATOM 2433 C C . LEU A 1 310 ? 14 -29.016 -3.09 1 91.44 310 LEU A C 1
ATOM 2435 O O . LEU A 1 310 ? 12.789 -28.766 -3.025 1 91.44 310 LEU A O 1
ATOM 2439 N N . ILE A 1 311 ? 14.484 -29.953 -3.76 1 91.38 311 ILE A N 1
ATOM 2440 C CA . ILE A 1 311 ? 13.633 -30.859 -4.516 1 91.38 311 ILE A CA 1
ATOM 2441 C C . ILE A 1 311 ? 12.734 -31.641 -3.559 1 91.38 311 ILE A C 1
ATOM 2443 O O . ILE A 1 311 ? 11.523 -31.75 -3.791 1 91.38 311 ILE A O 1
ATOM 2447 N N . ALA A 1 312 ? 13.266 -32.062 -2.5 1 87.12 312 ALA A N 1
ATOM 2448 C CA . ALA A 1 312 ? 12.5 -32.812 -1.5 1 87.12 312 ALA A CA 1
ATOM 2449 C C . ALA A 1 312 ? 11.414 -31.938 -0.886 1 87.12 312 ALA A C 1
ATOM 2451 O O . ALA A 1 312 ? 10.281 -32.375 -0.678 1 87.12 312 ALA A O 1
ATOM 2452 N N . LEU A 1 313 ? 11.742 -30.75 -0.641 1 86.31 313 LEU A N 1
ATOM 2453 C CA . LEU A 1 313 ? 10.766 -29.812 -0.097 1 86.31 313 LEU A CA 1
ATOM 2454 C C . LEU A 1 313 ? 9.648 -29.562 -1.097 1 86.31 313 LEU A C 1
ATOM 2456 O O . LEU A 1 313 ? 8.469 -29.594 -0.733 1 86.31 313 LEU A O 1
ATOM 2460 N N . ALA A 1 314 ? 10.055 -29.297 -2.303 1 89.56 314 ALA A N 1
ATOM 2461 C CA . ALA A 1 314 ? 9.078 -29.016 -3.352 1 89.56 314 ALA A CA 1
ATOM 2462 C C . ALA A 1 314 ? 8.125 -30.188 -3.537 1 89.56 314 ALA A C 1
ATOM 2464 O O . ALA A 1 314 ? 6.91 -30 -3.645 1 89.56 314 ALA A O 1
ATOM 2465 N N . GLU A 1 315 ? 8.656 -31.359 -3.479 1 88.56 315 GLU A N 1
ATOM 2466 C CA . GLU A 1 315 ? 7.844 -32.562 -3.646 1 88.56 315 GLU A CA 1
ATOM 2467 C C . GLU A 1 315 ? 6.91 -32.781 -2.457 1 88.56 315 GLU A C 1
ATOM 2469 O O . GLU A 1 315 ? 5.762 -33.188 -2.627 1 88.56 315 GLU A O 1
ATOM 2474 N N . SER A 1 316 ? 7.383 -32.469 -1.334 1 85.12 316 SER A N 1
ATOM 2475 C CA . SER A 1 316 ? 6.559 -32.625 -0.138 1 85.12 316 SER A CA 1
ATOM 2476 C C . SER A 1 316 ? 5.379 -31.656 -0.16 1 85.12 316 SER A C 1
ATOM 2478 O O . SER A 1 316 ? 4.289 -31.984 0.315 1 85.12 316 SER A O 1
ATOM 2480 N N . LEU A 1 317 ? 5.633 -30.516 -0.651 1 83 317 LEU A N 1
ATOM 2481 C CA . LEU A 1 317 ? 4.586 -29.5 -0.715 1 83 317 LEU A CA 1
ATOM 2482 C C . LEU A 1 317 ? 3.523 -29.875 -1.741 1 83 317 LEU A C 1
ATOM 2484 O O . LEU A 1 317 ? 2.348 -29.547 -1.577 1 83 317 LEU A O 1
ATOM 2488 N N . LEU A 1 318 ? 3.947 -30.609 -2.719 1 84.62 318 LEU A N 1
ATOM 2489 C CA . LEU A 1 318 ? 3.025 -30.969 -3.791 1 84.62 318 LEU A CA 1
ATOM 2490 C C . LEU A 1 318 ? 2.336 -32.281 -3.494 1 84.62 318 LEU A C 1
ATOM 2492 O O . LEU A 1 318 ? 1.239 -32.562 -3.992 1 84.62 318 LEU A O 1
ATOM 2496 N N . ASP A 1 319 ? 3.045 -33.156 -2.812 1 75 319 ASP A N 1
ATOM 2497 C CA . ASP A 1 319 ? 2.477 -34.438 -2.494 1 75 319 ASP A CA 1
ATOM 2498 C C . ASP A 1 319 ? 1.493 -34.344 -1.33 1 75 319 ASP A C 1
ATOM 2500 O O . ASP A 1 319 ? 0.829 -35.344 -0.987 1 75 319 ASP A O 1
ATOM 2504 N N . ARG A 1 320 ? 1.352 -33.219 -0.782 1 63.59 320 ARG A N 1
ATOM 2505 C CA . ARG A 1 320 ? 0.443 -33.062 0.348 1 63.59 320 ARG A CA 1
ATOM 2506 C C . ARG A 1 320 ? -0.997 -33.344 -0.061 1 63.59 320 ARG A C 1
ATOM 2508 O O . ARG A 1 320 ? -1.423 -32.969 -1.158 1 63.59 320 ARG A O 1
ATOM 2515 N N . GLU A 1 321 ? -1.532 -34.5 0.467 1 57.38 321 GLU A N 1
ATOM 2516 C CA . GLU A 1 321 ? -2.971 -34.719 0.385 1 57.38 321 GLU A CA 1
ATOM 2517 C C . GLU A 1 321 ? -3.746 -33.688 1.19 1 57.38 321 GLU A C 1
ATOM 2519 O O . GLU A 1 321 ? -4.977 -33.75 1.258 1 57.38 321 GLU A O 1
ATOM 2524 N N . HIS A 1 322 ? -2.975 -32.75 1.941 1 47.38 322 HIS A N 1
ATOM 2525 C CA . HIS A 1 322 ? -3.547 -31.688 2.748 1 47.38 322 HIS A CA 1
ATOM 2526 C C . HIS A 1 322 ? -2.744 -30.391 2.602 1 47.38 322 HIS A C 1
ATOM 2528 O O . HIS A 1 322 ? -1.546 -30.438 2.316 1 47.38 322 HIS A O 1
ATOM 2534 N N . MET B 1 1 ? 19.109 29.25 -9.539 1 87.5 1 MET B N 1
ATOM 2535 C CA . MET B 1 1 ? 18.031 28.469 -8.922 1 87.5 1 MET B CA 1
ATOM 2536 C C . MET B 1 1 ? 16.75 28.562 -9.742 1 87.5 1 MET B C 1
ATOM 2538 O O . MET B 1 1 ? 16.422 29.641 -10.242 1 87.5 1 MET B O 1
ATOM 2542 N N . HIS B 1 2 ? 16.094 27.438 -9.992 1 90.12 2 HIS B N 1
ATOM 2543 C CA . HIS B 1 2 ? 14.836 27.469 -10.734 1 90.12 2 HIS B CA 1
ATOM 2544 C C . HIS B 1 2 ? 13.766 28.234 -9.961 1 90.12 2 HIS B C 1
ATOM 2546 O O . HIS B 1 2 ? 13.781 28.266 -8.727 1 90.12 2 HIS B O 1
ATOM 2552 N N . THR B 1 3 ? 12.953 28.891 -10.664 1 88.94 3 THR B N 1
ATOM 2553 C CA . THR B 1 3 ? 11.75 29.453 -10.055 1 88.94 3 THR B CA 1
ATOM 2554 C C . THR B 1 3 ? 10.75 28.344 -9.727 1 88.94 3 THR B C 1
ATOM 2556 O O . THR B 1 3 ? 10.867 27.219 -10.219 1 88.94 3 THR B O 1
ATOM 2559 N N . ILE B 1 4 ? 9.82 28.672 -8.961 1 88.56 4 ILE B N 1
ATOM 2560 C CA . ILE B 1 4 ? 8.773 27.719 -8.609 1 88.56 4 ILE B CA 1
ATOM 2561 C C . ILE B 1 4 ? 8.047 27.25 -9.875 1 88.56 4 ILE B C 1
ATOM 2563 O O . ILE B 1 4 ? 7.746 26.062 -10.023 1 88.56 4 ILE B O 1
ATOM 2567 N N . PHE B 1 5 ? 7.805 28.172 -10.766 1 90.5 5 PHE B N 1
ATOM 2568 C CA . PHE B 1 5 ? 7.125 27.859 -12.023 1 90.5 5 PHE B CA 1
ATOM 2569 C C . PHE B 1 5 ? 7.945 26.891 -12.859 1 90.5 5 PHE B C 1
ATOM 2571 O O . PHE B 1 5 ? 7.398 25.953 -13.445 1 90.5 5 PHE B O 1
ATOM 2578 N N . GLU B 1 6 ? 9.203 27.141 -12.914 1 93.88 6 GLU B N 1
ATOM 2579 C CA . GLU B 1 6 ? 10.094 26.25 -13.664 1 93.88 6 GLU B CA 1
ATOM 2580 C C . GLU B 1 6 ? 10.109 24.844 -13.055 1 93.88 6 GLU B C 1
ATOM 2582 O O . GLU B 1 6 ? 10.141 23.859 -13.781 1 93.88 6 GLU B O 1
ATOM 2587 N N . LEU B 1 7 ? 10.117 24.828 -11.781 1 94.19 7 LEU B N 1
ATOM 2588 C CA . LEU B 1 7 ? 10.109 23.531 -11.094 1 94.19 7 LEU B CA 1
ATOM 2589 C C . LEU B 1 7 ? 8.797 22.797 -11.328 1 94.19 7 LEU B C 1
ATOM 2591 O O . LEU B 1 7 ? 8.781 21.578 -11.508 1 94.19 7 LEU B O 1
ATOM 2595 N N . GLN B 1 8 ? 7.707 23.516 -11.305 1 93.56 8 GLN B N 1
ATOM 2596 C CA . GLN B 1 8 ? 6.402 22.938 -11.609 1 93.56 8 GLN B CA 1
ATOM 2597 C C . GLN B 1 8 ? 6.379 22.344 -13.016 1 93.56 8 GLN B C 1
ATOM 2599 O O . GLN B 1 8 ? 5.836 21.25 -13.227 1 93.56 8 GLN B O 1
ATOM 2604 N N . GLN B 1 9 ? 6.969 23.047 -13.922 1 95 9 GLN B N 1
ATOM 2605 C CA . GLN B 1 9 ? 7.039 22.562 -15.297 1 95 9 GLN B CA 1
ATOM 2606 C C . GLN B 1 9 ? 7.895 21.297 -15.398 1 95 9 GLN B C 1
ATOM 2608 O O . GLN B 1 9 ? 7.559 20.359 -16.141 1 95 9 GLN B O 1
ATOM 2613 N N . LEU B 1 10 ? 8.961 21.344 -14.648 1 95.56 10 LEU B N 1
ATOM 2614 C CA . LEU B 1 10 ? 9.852 20.188 -14.633 1 95.56 10 LEU B CA 1
ATOM 2615 C C . LEU B 1 10 ? 9.117 18.938 -14.133 1 95.56 10 LEU B C 1
ATOM 2617 O O . LEU B 1 10 ? 9.258 17.859 -14.711 1 95.56 10 LEU B O 1
ATOM 2621 N N . ILE B 1 11 ? 8.383 19.094 -13.117 1 96 11 ILE B N 1
ATOM 2622 C CA . ILE B 1 11 ? 7.656 17.969 -12.531 1 96 11 ILE B CA 1
ATOM 2623 C C . ILE B 1 11 ? 6.555 17.5 -13.492 1 96 11 ILE B C 1
ATOM 2625 O O . ILE B 1 11 ? 6.336 16.312 -13.664 1 96 11 ILE B O 1
ATOM 2629 N N . GLU B 1 12 ? 5.852 18.484 -14.078 1 95.62 12 GLU B N 1
ATOM 2630 C CA . GLU B 1 12 ? 4.785 18.141 -15.016 1 95.62 12 GLU B CA 1
ATOM 2631 C C . GLU B 1 12 ? 5.324 17.344 -16.203 1 95.62 12 GLU B C 1
ATOM 2633 O O . GLU B 1 12 ? 4.703 16.359 -16.641 1 95.62 12 GLU B O 1
ATOM 2638 N N . GLU B 1 13 ? 6.414 17.781 -16.672 1 96.06 13 GLU B N 1
ATOM 2639 C CA . GLU B 1 13 ? 7.039 17.078 -17.781 1 96.06 13 GLU B CA 1
ATOM 2640 C C . GLU B 1 13 ? 7.488 15.672 -17.359 1 96.06 13 GLU B C 1
ATOM 2642 O O . GLU B 1 13 ? 7.359 14.719 -18.125 1 96.06 13 GLU B O 1
ATOM 2647 N N . ALA B 1 14 ? 8.023 15.586 -16.188 1 96.75 14 ALA B N 1
ATOM 26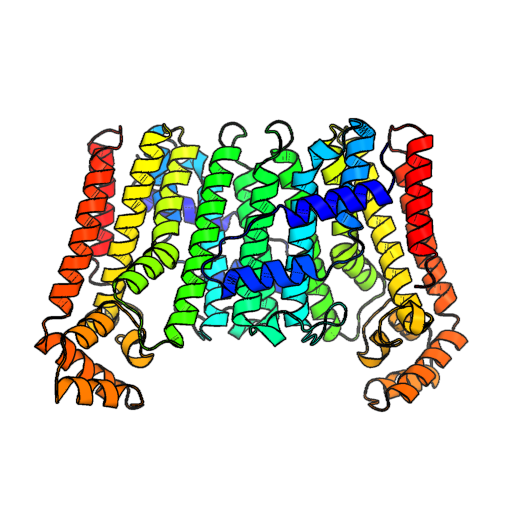48 C CA . ALA B 1 14 ? 8.477 14.297 -15.68 1 96.75 14 ALA B CA 1
ATOM 2649 C C . ALA B 1 14 ? 7.301 13.336 -15.508 1 96.75 14 ALA B C 1
ATOM 2651 O O . ALA B 1 14 ? 7.418 12.148 -15.82 1 96.75 14 ALA B O 1
ATOM 2652 N N . ILE B 1 15 ? 6.184 13.82 -15.016 1 96.38 15 ILE B N 1
ATOM 2653 C CA . ILE B 1 15 ? 4.984 13.016 -14.805 1 96.38 15 ILE B CA 1
ATOM 2654 C C . ILE B 1 15 ? 4.48 12.477 -16.141 1 96.38 15 ILE B C 1
ATOM 2656 O O . ILE B 1 15 ? 4.105 11.312 -16.25 1 96.38 15 ILE B O 1
ATOM 2660 N N . LYS B 1 16 ? 4.512 13.289 -17.172 1 94.62 16 LYS B N 1
ATOM 2661 C CA . LYS B 1 16 ? 4.043 12.906 -18.5 1 94.62 16 LYS B CA 1
ATOM 2662 C C . LYS B 1 16 ? 4.914 11.797 -19.094 1 94.62 16 LYS B C 1
ATOM 2664 O O . LYS B 1 16 ? 4.441 10.992 -19.891 1 94.62 16 LYS B O 1
ATOM 2669 N N . LYS B 1 17 ? 6.148 11.742 -18.672 1 95.69 17 LYS B N 1
ATOM 2670 C CA . LYS B 1 17 ? 7.105 10.797 -19.25 1 95.69 17 LYS B CA 1
ATOM 2671 C C . LYS B 1 17 ? 7.012 9.438 -18.562 1 95.69 17 LYS B C 1
ATOM 2673 O O . LYS B 1 17 ? 7.543 8.445 -19.062 1 95.69 17 LYS B O 1
ATOM 2678 N N . VAL B 1 18 ? 6.324 9.414 -17.438 1 95.69 18 VAL B N 1
ATOM 2679 C CA . VAL B 1 18 ? 6.168 8.141 -16.75 1 95.69 18 VAL B CA 1
ATOM 2680 C C . VAL B 1 18 ? 5.234 7.23 -17.547 1 95.69 18 VAL B C 1
ATOM 2682 O O . VAL B 1 18 ? 4.109 7.613 -17.875 1 95.69 18 VAL B O 1
ATOM 2685 N N . GLU B 1 19 ? 5.668 6.062 -17.844 1 93.25 19 GLU B N 1
ATOM 2686 C CA . GLU B 1 19 ? 4.879 5.09 -18.594 1 93.25 19 GLU B CA 1
ATOM 2687 C C . GLU B 1 19 ? 4.43 3.938 -17.703 1 93.25 19 GLU B C 1
ATOM 2689 O O . GLU B 1 19 ? 5.238 3.354 -16.969 1 93.25 19 GLU B O 1
ATOM 2694 N N . TYR B 1 20 ? 3.166 3.715 -17.734 1 94.19 20 TYR B N 1
ATOM 2695 C CA . TYR B 1 20 ? 2.604 2.551 -17.047 1 94.19 20 TYR B CA 1
ATOM 2696 C C . TYR B 1 20 ? 2.26 1.453 -18.047 1 94.19 20 TYR B C 1
ATOM 2698 O O . TYR B 1 20 ? 1.979 1.734 -19.219 1 94.19 20 TYR B O 1
ATOM 2706 N N . PRO B 1 21 ? 2.279 0.17 -17.594 1 95.06 21 PRO B N 1
ATOM 2707 C CA . PRO B 1 21 ? 1.865 -0.908 -18.5 1 95.06 21 PRO B CA 1
ATOM 2708 C C . PRO B 1 21 ? 0.443 -0.723 -19.016 1 95.06 21 PRO B C 1
ATOM 2710 O O . PRO B 1 21 ? -0.409 -0.166 -18.328 1 95.06 21 PRO B O 1
ATOM 2713 N N . ALA B 1 22 ? 0.257 -1.235 -20.219 1 93.44 22 ALA B N 1
ATOM 2714 C CA . ALA B 1 22 ? -1.065 -1.136 -20.828 1 93.44 22 ALA B CA 1
ATOM 2715 C C . ALA B 1 22 ? -2.008 -2.201 -20.281 1 93.44 22 ALA B C 1
ATOM 2717 O O . ALA B 1 22 ? -3.227 -2.02 -20.281 1 93.44 22 ALA B O 1
ATOM 2718 N N . HIS B 1 23 ? -1.476 -3.277 -19.828 1 95.19 23 HIS B N 1
ATOM 2719 C CA . HIS B 1 23 ? -2.258 -4.41 -19.344 1 95.19 23 HIS B CA 1
ATOM 2720 C C . HIS B 1 23 ? -1.793 -4.844 -17.953 1 95.19 23 HIS B C 1
ATOM 2722 O O . HIS B 1 23 ? -0.592 -4.984 -17.719 1 95.19 23 HIS B O 1
ATOM 2728 N N . PRO B 1 24 ? -2.83 -5.113 -17.078 1 97.19 24 PRO B N 1
ATOM 2729 C CA . PRO B 1 24 ? -4.277 -4.945 -17.234 1 97.19 24 PRO B CA 1
ATOM 2730 C C . PRO B 1 24 ? -4.699 -3.477 -17.219 1 97.19 24 PRO B C 1
ATOM 2732 O O . PRO B 1 24 ? -4.328 -2.727 -16.312 1 97.19 24 PRO B O 1
ATOM 2735 N N . SER B 1 25 ? -5.488 -3.082 -18.109 1 97.12 25 SER B N 1
ATOM 2736 C CA . SER B 1 25 ? -5.836 -1.677 -18.297 1 97.12 25 SER B CA 1
ATOM 2737 C C . SER B 1 25 ? -6.586 -1.127 -17.094 1 97.12 25 SER B C 1
ATOM 2739 O O . SER B 1 25 ? -6.363 0.013 -16.672 1 97.12 25 SER B O 1
ATOM 2741 N N . LYS B 1 26 ? -7.398 -1.957 -16.469 1 97.31 26 LYS B N 1
ATOM 2742 C CA . LYS B 1 26 ? -8.219 -1.495 -15.359 1 97.31 26 LYS B CA 1
ATOM 2743 C C . LYS B 1 26 ? -7.371 -1.269 -14.109 1 97.31 26 LYS B C 1
ATOM 2745 O O . LYS B 1 26 ? -7.816 -0.618 -13.156 1 97.31 26 LYS B O 1
ATOM 2750 N N . LEU B 1 27 ? -6.176 -1.783 -14.156 1 98.31 27 LEU B N 1
ATOM 2751 C CA . LEU B 1 27 ? -5.238 -1.539 -13.062 1 98.31 27 LEU B CA 1
ATOM 2752 C C . LEU B 1 27 ? -4.527 -0.201 -13.25 1 98.31 27 LEU B C 1
ATOM 2754 O O . LEU B 1 27 ? -4.363 0.554 -12.289 1 98.31 27 LEU B O 1
ATOM 2758 N N . TYR B 1 28 ? -4.195 0.143 -14.477 1 98.38 28 TYR B N 1
ATOM 2759 C CA . TYR B 1 28 ? -3.24 1.222 -14.695 1 98.38 28 TYR B CA 1
ATOM 2760 C C . TYR B 1 28 ? -3.939 2.477 -15.211 1 98.38 28 TYR B C 1
ATOM 2762 O O . TYR B 1 28 ? -3.449 3.592 -15.008 1 98.38 28 TYR B O 1
ATOM 2770 N N . GLU B 1 29 ? -5.105 2.354 -15.789 1 97.88 29 GLU B N 1
ATOM 2771 C CA . GLU B 1 29 ? -5.84 3.516 -16.281 1 97.88 29 GLU B CA 1
ATOM 2772 C C . GLU B 1 29 ? -6.199 4.461 -15.133 1 97.88 29 GLU B C 1
ATOM 2774 O O . GLU B 1 29 ? -6.086 5.68 -15.273 1 97.88 29 GLU B O 1
ATOM 2779 N N . PRO B 1 30 ? -6.664 3.871 -14.008 1 98.12 30 PRO B N 1
ATOM 2780 C CA . PRO B 1 30 ? -6.965 4.758 -12.883 1 98.12 30 PRO B CA 1
ATOM 2781 C C . PRO B 1 30 ? -5.75 5.57 -12.43 1 98.12 30 PRO B C 1
ATOM 2783 O O . PRO B 1 30 ? -5.898 6.715 -12 1 98.12 30 PRO B O 1
ATOM 2786 N N . ILE B 1 31 ? -4.578 4.992 -12.508 1 98 31 ILE B N 1
ATOM 2787 C CA . ILE B 1 31 ? -3.346 5.656 -12.109 1 98 31 ILE B CA 1
ATOM 2788 C C . ILE B 1 31 ? -3.068 6.836 -13.031 1 98 31 ILE B C 1
ATOM 2790 O O . ILE B 1 31 ? -2.818 7.953 -12.57 1 98 31 ILE B O 1
ATOM 2794 N N . SER B 1 32 ? -3.172 6.539 -14.312 1 96.5 32 SER B N 1
ATOM 2795 C CA . SER B 1 32 ? -2.986 7.602 -15.297 1 96.5 32 SER B CA 1
ATOM 2796 C C . SER B 1 32 ? -4.023 8.711 -15.117 1 96.5 32 SER B C 1
ATOM 2798 O O . SER B 1 32 ? -3.703 9.891 -15.234 1 96.5 32 SER B O 1
ATOM 2800 N N . TYR B 1 33 ? -5.223 8.289 -14.875 1 96.5 33 TYR B N 1
ATOM 2801 C CA . TYR B 1 33 ? -6.336 9.219 -14.688 1 96.5 33 TYR B CA 1
ATOM 2802 C C . TYR B 1 33 ? -6.051 10.188 -13.547 1 96.5 33 TYR B C 1
ATOM 2804 O O . TYR B 1 33 ? -6.062 11.406 -13.742 1 96.5 33 TYR B O 1
ATOM 2812 N N . ILE B 1 34 ? -5.668 9.703 -12.383 1 96.19 34 ILE B N 1
ATOM 2813 C CA . ILE B 1 34 ? -5.52 10.57 -11.211 1 96.19 34 ILE B CA 1
ATOM 2814 C C . ILE B 1 34 ? -4.258 11.422 -11.359 1 96.19 34 ILE B C 1
ATOM 2816 O O . ILE B 1 34 ? -4.211 12.555 -10.883 1 96.19 34 ILE B O 1
ATOM 2820 N N . MET B 1 35 ? -3.242 10.867 -11.945 1 94.81 35 MET B N 1
ATOM 2821 C CA . MET B 1 35 ? -1.995 11.602 -12.125 1 94.81 35 MET B CA 1
ATOM 2822 C C . MET B 1 35 ? -2.186 12.766 -13.094 1 94.81 35 MET B C 1
ATOM 2824 O O . MET B 1 35 ? -1.491 13.781 -13 1 94.81 35 MET B O 1
ATOM 2828 N N . ARG B 1 36 ? -3.15 12.656 -13.914 1 91.38 36 ARG B N 1
ATOM 2829 C CA . ARG B 1 36 ? -3.387 13.664 -14.938 1 91.38 36 ARG B CA 1
ATOM 2830 C C . ARG B 1 36 ? -4.359 14.727 -14.445 1 91.38 36 ARG B C 1
ATOM 2832 O O . ARG B 1 36 ? -4.492 15.789 -15.062 1 91.38 36 ARG B O 1
ATOM 2839 N N . LEU B 1 37 ? -5.145 14.414 -13.43 1 88.44 37 LEU B N 1
ATOM 2840 C CA . LEU B 1 37 ? -6.121 15.367 -12.914 1 88.44 37 LEU B CA 1
ATOM 2841 C C . LEU B 1 37 ? -5.441 16.656 -12.477 1 88.44 37 LEU B C 1
ATOM 2843 O O . LEU B 1 37 ? -6.109 17.656 -12.211 1 88.44 37 LEU B O 1
ATOM 2847 N N . GLY B 1 38 ? -4.09 16.703 -12.57 1 79.31 38 GLY B N 1
ATOM 2848 C CA . GLY B 1 38 ? -3.385 17.938 -12.25 1 79.31 38 GLY B CA 1
ATOM 2849 C C . GLY B 1 38 ? -3.166 18.141 -10.766 1 79.31 38 GLY B C 1
ATOM 2850 O O . GLY B 1 38 ? -2.947 17.172 -10.031 1 79.31 38 GLY B O 1
ATOM 2851 N N . GLY B 1 39 ? -3.092 19.406 -10.32 1 76.94 39 GLY B N 1
ATOM 2852 C CA . GLY B 1 39 ? -2.748 19.844 -8.969 1 76.94 39 GLY B CA 1
ATOM 2853 C C . GLY B 1 39 ? -1.601 20.828 -8.938 1 76.94 39 GLY B C 1
ATOM 2854 O O . GLY B 1 39 ? -0.915 21.031 -9.945 1 76.94 39 GLY B O 1
ATOM 2855 N N . LYS B 1 40 ? -1.465 21.469 -7.859 1 80.44 40 LYS B N 1
ATOM 2856 C CA . LYS B 1 40 ? -0.479 22.531 -7.734 1 80.44 40 LYS B CA 1
ATOM 2857 C C . LYS B 1 40 ? 0.934 21.969 -7.617 1 80.44 40 LYS B C 1
ATOM 2859 O O . LYS B 1 40 ? 1.915 22.703 -7.777 1 80.44 40 LYS B O 1
ATOM 2864 N N . ARG B 1 41 ? 1.095 20.672 -7.422 1 92 41 ARG B N 1
ATOM 2865 C CA . ARG B 1 41 ? 2.367 19.953 -7.363 1 92 41 ARG B CA 1
ATOM 2866 C C . ARG B 1 41 ? 3.305 20.594 -6.344 1 92 41 ARG B C 1
ATOM 2868 O O . ARG B 1 41 ? 4.508 20.719 -6.586 1 92 41 ARG B O 1
ATOM 2875 N N . ILE B 1 42 ? 2.783 21.062 -5.273 1 92.62 42 ILE B N 1
ATOM 2876 C CA . ILE B 1 42 ? 3.545 21.812 -4.281 1 92.62 42 ILE B CA 1
ATOM 2877 C C . ILE B 1 42 ? 4.574 20.906 -3.617 1 92.62 42 ILE B C 1
ATOM 2879 O O . ILE B 1 42 ? 5.734 21.281 -3.449 1 92.62 42 ILE B O 1
ATOM 2883 N N . ARG B 1 43 ? 4.223 19.703 -3.316 1 96.62 43 ARG B N 1
ATOM 2884 C CA . ARG B 1 43 ? 5.094 18.812 -2.559 1 96.62 43 ARG B CA 1
ATOM 2885 C C . ARG B 1 43 ? 6.312 18.406 -3.381 1 96.62 43 ARG B C 1
ATOM 2887 O O . ARG B 1 43 ? 7.449 18.547 -2.93 1 96.62 43 ARG B O 1
ATOM 2894 N N . PRO B 1 44 ? 6.109 17.922 -4.641 1 97.69 44 PRO B N 1
ATOM 2895 C CA . PRO B 1 44 ? 7.309 17.609 -5.418 1 97.69 44 PRO B CA 1
ATOM 2896 C C . PRO B 1 44 ? 8.133 18.844 -5.758 1 97.69 44 PRO B C 1
ATOM 2898 O O . PRO B 1 44 ? 9.359 18.766 -5.863 1 97.69 44 PRO B O 1
ATOM 2901 N N . VAL B 1 45 ? 7.531 20 -5.891 1 95.62 45 VAL B N 1
ATOM 2902 C CA . VAL B 1 45 ? 8.25 21.25 -6.16 1 95.62 45 VAL B CA 1
ATOM 2903 C C . VAL B 1 45 ? 9.117 21.609 -4.957 1 95.62 45 VAL B C 1
ATOM 2905 O O . VAL B 1 45 ? 10.281 21.984 -5.113 1 95.62 45 VAL B O 1
ATOM 2908 N N . LEU B 1 46 ? 8.539 21.516 -3.768 1 97 46 LEU B N 1
ATOM 2909 C CA . LEU B 1 46 ? 9.297 21.797 -2.553 1 97 46 LEU B CA 1
ATOM 2910 C C . LEU B 1 46 ? 10.461 20.828 -2.406 1 97 46 LEU B C 1
ATOM 2912 O O . LEU B 1 46 ? 11.539 21.203 -1.945 1 97 46 LEU B O 1
ATOM 2916 N N . LEU B 1 47 ? 10.25 19.594 -2.793 1 98.38 47 LEU B N 1
ATOM 2917 C CA . LEU B 1 47 ? 11.32 18.609 -2.766 1 98.38 47 LEU B CA 1
ATOM 2918 C C . LEU B 1 47 ? 12.453 19 -3.703 1 98.38 47 LEU B C 1
ATOM 2920 O O . LEU B 1 47 ? 13.617 19 -3.307 1 98.38 47 LEU B O 1
ATOM 2924 N N . LEU B 1 48 ? 12.109 19.359 -4.953 1 97.31 48 LEU B N 1
ATOM 2925 C CA . LEU B 1 48 ? 13.117 19.766 -5.926 1 97.31 48 LEU B CA 1
ATOM 2926 C C . LEU B 1 48 ? 13.875 21 -5.445 1 97.31 48 LEU B C 1
ATOM 2928 O O . LEU B 1 48 ? 15.102 21.078 -5.582 1 97.31 48 LEU B O 1
ATOM 2932 N N . LEU B 1 49 ? 13.156 21.953 -4.934 1 95.75 49 LEU B N 1
ATOM 2933 C CA . LEU B 1 49 ? 13.75 23.172 -4.402 1 95.75 49 LEU B CA 1
ATOM 2934 C C . LEU B 1 49 ? 14.742 22.859 -3.289 1 95.75 49 LEU B C 1
ATOM 2936 O O . LEU B 1 49 ? 15.852 23.391 -3.262 1 95.75 49 LEU B O 1
ATOM 2940 N N . SER B 1 50 ? 14.32 21.984 -2.377 1 97.31 50 SER B N 1
ATOM 2941 C CA . SER B 1 50 ? 15.172 21.562 -1.266 1 97.31 50 SER B CA 1
ATOM 2942 C C . SER B 1 50 ? 16.469 20.938 -1.766 1 97.31 50 SER B C 1
ATOM 2944 O O . SER B 1 50 ? 17.547 21.172 -1.207 1 97.31 50 SER B O 1
ATOM 2946 N N . SER B 1 51 ? 16.344 20.094 -2.77 1 97.44 51 SER B N 1
ATOM 2947 C CA . SER B 1 51 ? 17.547 19.484 -3.354 1 97.44 51 SER B CA 1
ATOM 2948 C C . SER B 1 51 ? 18.469 20.547 -3.949 1 97.44 51 SER B C 1
ATOM 2950 O O . SER B 1 51 ? 19.672 20.531 -3.717 1 97.44 51 SER B O 1
ATOM 2952 N N . GLU B 1 52 ? 17.938 21.453 -4.684 1 95.31 52 GLU B N 1
ATOM 2953 C CA . GLU B 1 52 ? 18.688 22.484 -5.383 1 95.31 52 GLU B CA 1
ATOM 2954 C C . GLU B 1 52 ? 19.453 23.375 -4.398 1 95.31 52 GLU B C 1
ATOM 2956 O O . GLU B 1 52 ? 20.5 23.922 -4.73 1 95.31 52 GLU B O 1
ATOM 2961 N N . PHE B 1 53 ? 18.969 23.516 -3.207 1 95.75 53 PHE B N 1
ATOM 2962 C CA . PHE B 1 53 ? 19.625 24.312 -2.188 1 95.75 53 PHE B CA 1
ATOM 2963 C C . PHE B 1 53 ? 21.047 23.828 -1.947 1 95.75 53 PHE B C 1
ATOM 2965 O O . PHE B 1 53 ? 21.922 24.609 -1.571 1 95.75 53 PHE B O 1
ATOM 2972 N N . PHE B 1 54 ? 21.281 22.594 -2.291 1 96.12 54 PHE B N 1
ATOM 2973 C CA . PHE B 1 54 ? 22.547 22.031 -1.83 1 96.12 54 PHE B CA 1
ATOM 2974 C C . PHE B 1 54 ? 23.406 21.578 -3.01 1 96.12 54 PHE B C 1
ATOM 2976 O O . PHE B 1 54 ? 24.609 21.359 -2.861 1 96.12 54 PHE B O 1
ATOM 2983 N N . ASN B 1 55 ? 22.766 21.344 -4.164 1 93.19 55 ASN B N 1
ATOM 2984 C CA . ASN B 1 55 ? 23.578 20.844 -5.266 1 93.19 55 ASN B CA 1
ATOM 2985 C C . ASN B 1 55 ? 23.375 21.656 -6.539 1 93.19 55 ASN B C 1
ATOM 2987 O O . ASN B 1 55 ? 23.984 21.375 -7.57 1 93.19 55 ASN B O 1
ATOM 2991 N N . ASN B 1 56 ? 22.422 22.594 -6.566 1 90.69 56 ASN B N 1
ATOM 2992 C CA . ASN B 1 56 ? 22.109 23.5 -7.66 1 90.69 56 ASN B CA 1
ATOM 2993 C C . ASN B 1 56 ? 21.641 22.75 -8.898 1 90.69 56 ASN B C 1
ATOM 2995 O O . ASN B 1 56 ? 21.844 23.219 -10.023 1 90.69 56 ASN B O 1
ATOM 2999 N N . ASP B 1 57 ? 21.188 21.547 -8.688 1 93.12 57 ASP B N 1
ATOM 3000 C CA . ASP B 1 57 ? 20.688 20.719 -9.781 1 93.12 57 ASP B CA 1
ATOM 3001 C C . ASP B 1 57 ? 19.422 19.953 -9.359 1 93.12 57 ASP B C 1
ATOM 3003 O O . ASP B 1 57 ? 19.516 18.812 -8.891 1 93.12 57 ASP B O 1
ATOM 3007 N N . ALA B 1 58 ? 18.328 20.516 -9.648 1 92.31 58 ALA B N 1
ATOM 3008 C CA . ALA B 1 58 ? 17.031 19.953 -9.25 1 92.31 58 ALA B CA 1
ATOM 3009 C C . ALA B 1 58 ? 16.781 18.609 -9.938 1 92.31 58 ALA B C 1
ATOM 3011 O O . ALA B 1 58 ? 16.031 17.781 -9.43 1 92.31 58 ALA B O 1
ATOM 3012 N N . THR B 1 59 ? 17.406 18.359 -11.117 1 93.69 59 THR B N 1
ATOM 3013 C CA . THR B 1 59 ? 17.125 17.188 -11.922 1 93.69 59 THR B CA 1
ATOM 3014 C C . THR B 1 59 ? 17.594 15.914 -11.219 1 93.69 59 THR B C 1
ATOM 3016 O O . THR B 1 59 ? 17.078 14.828 -11.477 1 93.69 59 THR B O 1
ATOM 3019 N N . LYS B 1 60 ? 18.5 16.078 -10.281 1 95.38 60 LYS B N 1
ATOM 3020 C CA . LYS B 1 60 ? 19.016 14.922 -9.531 1 95.38 60 LYS B CA 1
ATOM 3021 C C . LYS B 1 60 ? 17.938 14.328 -8.641 1 95.38 60 LYS B C 1
ATOM 3023 O O . LYS B 1 60 ? 18.031 13.172 -8.227 1 95.38 60 LYS B O 1
ATOM 3028 N N . ALA B 1 61 ? 16.906 15.18 -8.328 1 98.06 61 ALA B N 1
ATOM 3029 C CA . ALA B 1 61 ? 15.906 14.734 -7.359 1 98.06 61 ALA B CA 1
ATOM 3030 C C . ALA B 1 61 ? 14.578 14.422 -8.047 1 98.06 61 ALA B C 1
ATOM 3032 O O . ALA B 1 61 ? 13.562 14.219 -7.375 1 98.06 61 ALA B O 1
ATOM 3033 N N . ILE B 1 62 ? 14.539 14.344 -9.352 1 98.44 62 ILE B N 1
ATOM 3034 C CA . ILE B 1 62 ? 13.305 14.156 -10.094 1 98.44 62 ILE B CA 1
ATOM 3035 C C . ILE B 1 62 ? 12.656 12.836 -9.703 1 98.44 62 ILE B C 1
ATOM 3037 O O . ILE B 1 62 ? 11.445 12.766 -9.469 1 98.44 62 ILE B O 1
ATOM 3041 N N . GLU B 1 63 ? 13.469 11.781 -9.578 1 98.69 63 GLU B N 1
ATOM 3042 C CA . GLU B 1 63 ? 12.93 10.477 -9.211 1 98.69 63 GLU B CA 1
ATOM 3043 C C . GLU B 1 63 ? 12.297 10.516 -7.82 1 98.69 63 GLU B C 1
ATOM 3045 O O . GLU B 1 63 ? 11.242 9.922 -7.598 1 98.69 63 GLU B O 1
ATOM 3050 N N . ALA B 1 64 ? 12.953 11.195 -6.914 1 98.81 64 ALA B N 1
ATOM 3051 C CA . ALA B 1 64 ? 12.391 11.352 -5.578 1 98.81 64 ALA B CA 1
ATOM 3052 C C . ALA B 1 64 ? 11.094 12.156 -5.617 1 98.81 64 ALA B C 1
ATOM 3054 O O . ALA B 1 64 ? 10.133 11.836 -4.906 1 98.81 64 ALA B O 1
ATOM 3055 N N . ALA B 1 65 ? 11.078 13.18 -6.414 1 98.75 65 ALA B N 1
ATOM 3056 C CA . ALA B 1 65 ? 9.883 14.008 -6.562 1 98.75 65 ALA B CA 1
ATOM 3057 C C . ALA B 1 65 ? 8.719 13.203 -7.129 1 98.75 65 ALA B C 1
ATOM 3059 O O . ALA B 1 65 ? 7.582 13.336 -6.676 1 98.75 65 ALA B O 1
ATOM 3060 N N . LEU B 1 66 ? 9.047 12.375 -8.133 1 98.56 66 LEU B N 1
ATOM 3061 C CA . LEU B 1 66 ? 8.023 11.508 -8.711 1 98.56 66 LEU B CA 1
ATOM 3062 C C . LEU B 1 66 ? 7.508 10.516 -7.676 1 98.56 66 LEU B C 1
ATOM 3064 O O . LEU B 1 66 ? 6.316 10.195 -7.652 1 98.56 66 LEU B O 1
ATOM 3068 N N . ALA B 1 67 ? 8.391 10.039 -6.82 1 98.81 67 ALA B N 1
ATOM 3069 C CA . ALA B 1 67 ? 7.996 9.117 -5.762 1 98.81 67 ALA B CA 1
ATOM 3070 C C . ALA B 1 67 ? 7 9.773 -4.809 1 98.81 67 ALA B C 1
ATOM 3072 O O . ALA B 1 67 ? 5.949 9.203 -4.508 1 98.81 67 ALA B O 1
ATOM 3073 N N . ILE B 1 68 ? 7.273 10.992 -4.395 1 98.69 68 ILE B N 1
ATOM 3074 C CA . ILE B 1 68 ? 6.426 11.719 -3.455 1 98.69 68 ILE B CA 1
ATOM 3075 C C . ILE B 1 68 ? 5.078 12.023 -4.105 1 98.69 68 ILE B C 1
ATOM 3077 O O . ILE B 1 68 ? 4.031 11.875 -3.473 1 98.69 68 ILE B O 1
ATOM 3081 N N . GLU B 1 69 ? 5.121 12.43 -5.316 1 98.25 69 GLU B N 1
ATOM 3082 C CA . GLU B 1 69 ? 3.885 12.758 -6.023 1 98.25 69 GLU B CA 1
ATOM 3083 C C . GLU B 1 69 ? 3.014 11.516 -6.219 1 98.25 69 GLU B C 1
ATOM 3085 O O . GLU B 1 69 ? 1.797 11.57 -6.035 1 98.25 69 GLU B O 1
ATOM 3090 N N . THR B 1 70 ? 3.607 10.438 -6.621 1 98.38 70 THR B N 1
ATOM 3091 C CA . THR B 1 70 ? 2.885 9.18 -6.801 1 98.38 70 THR B CA 1
ATOM 3092 C C . THR B 1 70 ? 2.289 8.703 -5.48 1 98.38 70 THR B C 1
ATOM 3094 O O . THR B 1 70 ? 1.124 8.305 -5.426 1 98.38 70 THR B O 1
ATOM 3097 N N . PHE B 1 71 ? 3.082 8.82 -4.449 1 98.62 71 PHE B N 1
ATOM 3098 C CA . PHE B 1 71 ? 2.615 8.445 -3.121 1 98.62 71 PHE B CA 1
ATOM 3099 C C . PHE B 1 71 ? 1.428 9.305 -2.699 1 98.62 71 PHE B C 1
ATOM 3101 O O . PHE B 1 71 ? 0.425 8.781 -2.203 1 98.62 71 PHE B O 1
ATOM 3108 N N . HIS B 1 72 ? 1.608 10.539 -2.902 1 97.94 72 HIS B N 1
ATOM 3109 C CA . HIS B 1 72 ? 0.536 11.461 -2.533 1 97.94 72 HIS B CA 1
ATOM 3110 C C . HIS B 1 72 ? -0.761 11.109 -3.254 1 97.94 72 HIS B C 1
ATOM 3112 O O . HIS B 1 72 ? -1.826 11.062 -2.637 1 97.94 72 HIS B O 1
ATOM 3118 N N . ASN B 1 73 ? -0.705 10.875 -4.535 1 97.5 73 ASN B N 1
ATOM 3119 C CA . ASN B 1 73 ? -1.898 10.562 -5.309 1 97.5 73 ASN B CA 1
ATOM 3120 C C . ASN B 1 73 ? -2.475 9.203 -4.922 1 97.5 73 ASN B C 1
ATOM 3122 O O . ASN B 1 73 ? -3.691 9.016 -4.934 1 97.5 73 ASN B O 1
ATOM 3126 N N . PHE B 1 74 ? -1.601 8.289 -4.566 1 97.75 74 PHE B N 1
ATOM 3127 C CA . PHE B 1 74 ? -2.047 7.027 -3.982 1 97.75 74 PHE B CA 1
ATOM 3128 C C . PHE B 1 74 ? -2.898 7.277 -2.744 1 97.75 74 PHE B C 1
ATOM 3130 O O . PHE B 1 74 ? -3.973 6.695 -2.594 1 97.75 74 PHE B O 1
ATOM 3137 N N . THR B 1 75 ? -2.416 8.086 -1.838 1 98.12 75 THR B N 1
ATOM 3138 C CA . THR B 1 75 ? -3.133 8.352 -0.595 1 98.12 75 THR B CA 1
ATOM 3139 C C . THR B 1 75 ? -4.488 8.992 -0.877 1 98.12 75 THR B C 1
ATOM 3141 O O . THR B 1 75 ? -5.465 8.727 -0.171 1 98.12 75 THR B O 1
ATOM 3144 N N . LEU B 1 76 ? -4.59 9.789 -1.953 1 96.94 76 LEU B N 1
ATOM 3145 C CA . LEU B 1 76 ? -5.855 10.414 -2.326 1 96.94 76 LEU B CA 1
ATOM 3146 C C . LEU B 1 76 ? -6.863 9.359 -2.787 1 96.94 76 LEU B C 1
ATOM 3148 O O . LEU B 1 76 ? -8.039 9.43 -2.432 1 96.94 76 LEU B O 1
ATOM 3152 N N . ILE B 1 77 ? -6.414 8.391 -3.549 1 98.19 77 ILE B N 1
ATOM 3153 C CA . ILE B 1 77 ? -7.305 7.348 -4.051 1 98.19 77 ILE B CA 1
ATOM 3154 C C . ILE B 1 77 ? -7.906 6.578 -2.877 1 98.19 77 ILE B C 1
ATOM 3156 O O . ILE B 1 77 ? -9.125 6.406 -2.803 1 98.19 77 ILE B O 1
ATOM 3160 N N . HIS B 1 78 ? -7.062 6.141 -1.99 1 98.62 78 HIS B N 1
ATOM 3161 C CA . HIS B 1 78 ? -7.543 5.344 -0.867 1 98.62 78 HIS B CA 1
ATOM 3162 C C . HIS B 1 78 ? -8.344 6.199 0.113 1 98.62 78 HIS B C 1
ATOM 3164 O O . HIS B 1 78 ? -9.359 5.754 0.646 1 98.62 78 HIS B O 1
ATOM 3170 N N . ASP B 1 79 ? -7.914 7.434 0.306 1 96.81 79 ASP B N 1
ATOM 3171 C CA . ASP B 1 79 ? -8.641 8.367 1.155 1 96.81 79 ASP B CA 1
ATOM 3172 C C . ASP B 1 79 ? -10.055 8.609 0.615 1 96.81 79 ASP B C 1
ATOM 3174 O O . ASP B 1 79 ? -11.016 8.688 1.384 1 96.81 79 ASP B O 1
ATOM 3178 N N . ASP B 1 80 ? -10.172 8.781 -0.69 1 96.56 80 ASP B N 1
ATOM 3179 C CA . ASP B 1 80 ? -11.469 9.016 -1.323 1 96.56 80 ASP B CA 1
ATOM 3180 C C . ASP B 1 80 ? -12.43 7.855 -1.071 1 96.56 80 ASP B C 1
ATOM 3182 O O . ASP B 1 80 ? -13.633 8.062 -0.93 1 96.56 80 ASP B O 1
ATOM 3186 N N . ILE B 1 81 ? -11.914 6.621 -1.041 1 97.38 81 ILE B N 1
ATOM 3187 C CA . ILE B 1 81 ? -12.727 5.461 -0.695 1 97.38 81 ILE B CA 1
ATOM 3188 C C . ILE B 1 81 ? -13.242 5.602 0.736 1 97.38 81 ILE B C 1
ATOM 3190 O O . ILE B 1 81 ? -14.445 5.473 0.987 1 97.38 81 ILE B O 1
ATOM 3194 N N . MET B 1 82 ? -12.336 5.902 1.633 1 95.88 82 MET B N 1
ATOM 3195 C CA . MET B 1 82 ? -12.625 5.906 3.062 1 95.88 82 MET B CA 1
ATOM 3196 C C . MET B 1 82 ? -13.586 7.039 3.416 1 95.88 82 MET B C 1
ATOM 3198 O O . MET B 1 82 ? -14.422 6.895 4.312 1 95.88 82 MET B O 1
ATOM 3202 N N . ASP B 1 83 ? -13.531 8.117 2.619 1 91.44 83 ASP B N 1
ATOM 3203 C CA . ASP B 1 83 ? -14.383 9.281 2.857 1 91.44 83 ASP B CA 1
ATOM 3204 C C . ASP B 1 83 ? -15.648 9.211 2.006 1 91.44 83 ASP B C 1
ATOM 3206 O O . ASP B 1 83 ? -16.5 10.094 2.09 1 91.44 83 ASP B O 1
ATOM 3210 N N . ASN B 1 84 ? -15.734 8.203 1.239 1 92.62 84 ASN B N 1
ATOM 3211 C CA . ASN B 1 84 ? -16.828 8.094 0.282 1 92.62 84 ASN B CA 1
ATOM 3212 C C . ASN B 1 84 ? -16.969 9.359 -0.55 1 92.62 84 ASN B C 1
ATOM 3214 O O . ASN B 1 84 ? -18.078 9.875 -0.721 1 92.62 84 ASN B O 1
ATOM 3218 N N . ALA B 1 85 ? -15.891 9.93 -0.932 1 91.06 85 ALA B N 1
ATOM 3219 C CA . ALA B 1 85 ? -15.906 11.164 -1.718 1 91.06 85 ALA B CA 1
ATOM 3220 C C . ALA B 1 85 ? -16.234 10.875 -3.182 1 91.06 85 ALA B C 1
ATOM 3222 O O . ALA B 1 85 ? -15.508 10.133 -3.852 1 91.06 85 ALA B O 1
ATOM 3223 N N . PRO B 1 86 ? -17.219 11.523 -3.754 1 93 86 PRO B N 1
ATOM 3224 C CA . PRO B 1 86 ? -17.609 11.211 -5.133 1 93 86 PRO B CA 1
ATOM 3225 C C . PRO B 1 86 ? -16.766 11.961 -6.16 1 93 86 PRO B C 1
ATOM 3227 O O . PRO B 1 86 ? -16.641 11.516 -7.305 1 93 86 PRO B O 1
ATOM 3230 N N . LEU B 1 87 ? -16.109 13.133 -5.762 1 91.25 87 LEU B N 1
ATOM 3231 C CA . LEU B 1 87 ? -15.375 13.969 -6.703 1 91.25 87 LEU B CA 1
ATOM 3232 C C . LEU B 1 87 ? -13.992 14.32 -6.156 1 91.25 87 LEU B C 1
ATOM 3234 O O . LEU B 1 87 ? -13.812 14.438 -4.945 1 91.25 87 LEU B O 1
ATOM 3238 N N . ARG B 1 88 ? -13.07 14.477 -7.035 1 88.75 88 ARG B N 1
ATOM 3239 C CA . ARG B 1 88 ? -11.719 14.984 -6.801 1 88.75 88 ARG B CA 1
ATOM 3240 C C . ARG B 1 88 ? -11.289 15.938 -7.91 1 88.75 88 ARG B C 1
ATOM 3242 O O . ARG B 1 88 ? -11.242 15.555 -9.078 1 88.75 88 ARG B O 1
ATOM 3249 N N . ARG B 1 89 ? -11.062 17.172 -7.504 1 85.88 89 ARG B N 1
ATOM 3250 C CA . ARG B 1 89 ? -10.68 18.219 -8.461 1 85.88 89 ARG B CA 1
ATOM 3251 C C . ARG B 1 89 ? -11.703 18.328 -9.578 1 85.88 89 ARG B C 1
ATOM 3253 O O . ARG B 1 89 ? -11.344 18.391 -10.758 1 85.88 89 ARG B O 1
ATOM 3260 N N . GLY B 1 90 ? -12.93 18.203 -9.18 1 87 90 GLY B N 1
ATOM 3261 C CA . GLY B 1 90 ? -14.047 18.438 -10.078 1 87 90 GLY B CA 1
ATOM 3262 C C . GLY B 1 90 ? -14.375 17.219 -10.93 1 87 90 GLY B C 1
ATOM 3263 O O . GLY B 1 90 ? -15.32 17.25 -11.727 1 87 90 GLY B O 1
ATOM 3264 N N . GLN B 1 91 ? -13.625 16.109 -10.797 1 93.38 91 GLN B N 1
ATOM 3265 C CA . GLN B 1 91 ? -13.852 14.898 -11.586 1 93.38 91 GLN B CA 1
ATOM 3266 C C . GLN B 1 91 ? -14.227 13.719 -10.688 1 93.38 91 GLN B C 1
ATOM 3268 O O . GLN B 1 91 ? -13.992 13.75 -9.484 1 93.38 91 GLN B O 1
ATOM 3273 N N . ASP B 1 92 ? -14.797 12.711 -11.273 1 96.12 92 ASP B N 1
ATOM 3274 C CA . ASP B 1 92 ? -15.156 11.516 -10.516 1 96.12 92 ASP B CA 1
ATOM 3275 C C . ASP B 1 92 ? -13.922 10.891 -9.867 1 96.12 92 ASP B C 1
ATOM 3277 O O . ASP B 1 92 ? -12.852 10.844 -10.469 1 96.12 92 ASP B O 1
ATOM 3281 N N . THR B 1 93 ? -14.117 10.477 -8.625 1 97 93 THR B N 1
ATOM 3282 C CA . THR B 1 93 ? -13.031 9.758 -7.969 1 97 93 THR B CA 1
ATOM 3283 C C . THR B 1 93 ? -12.828 8.391 -8.609 1 97 93 THR B C 1
ATOM 3285 O O . THR B 1 93 ? -13.695 7.902 -9.336 1 97 93 THR B O 1
ATOM 3288 N N . VAL B 1 94 ? -11.742 7.766 -8.352 1 97.81 94 VAL B N 1
ATOM 3289 C CA . VAL B 1 94 ? -11.383 6.504 -8.977 1 97.81 94 VAL B CA 1
ATOM 3290 C C . VAL B 1 94 ? -12.391 5.422 -8.594 1 97.81 94 VAL B C 1
ATOM 3292 O O . VAL B 1 94 ? -12.82 4.641 -9.445 1 97.81 94 VAL B O 1
ATOM 3295 N N . HIS B 1 95 ? -12.789 5.367 -7.289 1 98.12 95 HIS B N 1
ATOM 3296 C CA . HIS B 1 95 ? -13.688 4.305 -6.855 1 98.12 95 HIS B CA 1
ATOM 3297 C C . HIS B 1 95 ? -15.086 4.484 -7.449 1 98.12 95 HIS B C 1
ATOM 3299 O O . HIS B 1 95 ? -15.844 3.521 -7.559 1 98.12 95 HIS B O 1
ATOM 3305 N N . ILE B 1 96 ? -15.445 5.719 -7.789 1 97.75 96 ILE B N 1
ATOM 3306 C CA . ILE B 1 96 ? -16.719 5.98 -8.469 1 97.75 96 ILE B CA 1
ATOM 3307 C C . ILE B 1 96 ? -16.625 5.508 -9.922 1 97.75 96 ILE B C 1
ATOM 3309 O O . ILE B 1 96 ? -17.547 4.871 -10.422 1 97.75 96 ILE B O 1
ATOM 3313 N N . LYS B 1 97 ? -15.562 5.75 -10.547 1 97.5 97 LYS B N 1
ATOM 3314 C CA . LYS B 1 97 ? -15.414 5.465 -11.969 1 97.5 97 LYS B CA 1
ATOM 3315 C C . LYS B 1 97 ? -15.133 3.986 -12.211 1 97.5 97 LYS B C 1
ATOM 3317 O O . LYS B 1 97 ? -15.641 3.402 -13.18 1 97.5 97 LYS B O 1
ATOM 3322 N N . TRP B 1 98 ? -14.328 3.338 -11.375 1 97.88 98 TRP B N 1
ATOM 3323 C CA . TRP B 1 98 ? -13.859 1.988 -11.672 1 97.88 98 TRP B CA 1
ATOM 3324 C C . TRP B 1 98 ? -14.289 1.009 -10.586 1 97.88 98 TRP B C 1
ATOM 3326 O O . TRP B 1 98 ? -14.094 -0.201 -10.719 1 97.88 98 TRP B O 1
ATOM 3336 N N . GLY B 1 99 ? -14.875 1.509 -9.508 1 97.25 99 GLY B N 1
ATOM 3337 C CA . GLY B 1 99 ? -15.258 0.648 -8.398 1 97.25 99 GLY B CA 1
ATOM 3338 C C . GLY B 1 99 ? -14.227 0.623 -7.285 1 97.25 99 GLY B C 1
ATOM 3339 O O . GLY B 1 99 ? -13.062 0.943 -7.5 1 97.25 99 GLY B O 1
ATOM 3340 N N . VAL B 1 100 ? -14.625 0.217 -6.082 1 97.75 100 VAL B N 1
ATOM 3341 C CA . VAL B 1 100 ? -13.82 0.234 -4.863 1 97.75 100 VAL B CA 1
ATOM 3342 C C . VAL B 1 100 ? -12.648 -0.733 -5.004 1 97.75 100 VAL B C 1
ATOM 3344 O O . VAL B 1 100 ? -11.508 -0.386 -4.691 1 97.75 100 VAL B O 1
ATOM 3347 N N . ASN B 1 101 ? -12.859 -1.939 -5.523 1 97.5 101 ASN B N 1
ATOM 3348 C CA . ASN B 1 101 ? -11.82 -2.953 -5.637 1 97.5 101 ASN B CA 1
ATOM 3349 C C . ASN B 1 101 ? -10.672 -2.484 -6.535 1 97.5 101 ASN B C 1
ATOM 3351 O O . ASN B 1 101 ? -9.5 -2.611 -6.172 1 97.5 101 ASN B O 1
ATOM 3355 N N . ASN B 1 102 ? -11.039 -1.923 -7.66 1 97.88 102 ASN B N 1
ATOM 3356 C CA . ASN B 1 102 ? -10.031 -1.403 -8.578 1 97.88 102 ASN B CA 1
ATOM 3357 C C . ASN B 1 102 ? -9.258 -0.241 -7.957 1 97.88 102 ASN B C 1
ATOM 3359 O O . ASN B 1 102 ? -8.047 -0.121 -8.148 1 97.88 102 ASN B O 1
ATOM 3363 N N . ALA B 1 103 ? -10.016 0.623 -7.277 1 98.56 103 ALA B N 1
ATOM 3364 C CA . ALA B 1 103 ? -9.367 1.758 -6.621 1 98.56 103 ALA B CA 1
ATOM 3365 C C . ALA B 1 103 ? -8.352 1.287 -5.586 1 98.56 103 ALA B C 1
ATOM 3367 O O . ALA B 1 103 ? -7.25 1.837 -5.496 1 98.56 103 ALA B O 1
ATOM 3368 N N . ILE B 1 104 ? -8.688 0.247 -4.805 1 98.69 104 ILE B N 1
ATOM 3369 C CA . ILE B 1 104 ? -7.77 -0.307 -3.816 1 98.69 104 ILE B CA 1
ATOM 3370 C C . ILE B 1 104 ? -6.508 -0.824 -4.508 1 98.69 104 ILE B C 1
ATOM 3372 O O . ILE B 1 104 ? -5.391 -0.461 -4.133 1 98.69 104 ILE B O 1
ATOM 3376 N N . LEU B 1 105 ? -6.66 -1.557 -5.531 1 98.62 105 LEU B N 1
ATOM 3377 C CA . LEU B 1 105 ? -5.547 -2.221 -6.203 1 98.62 105 LEU B CA 1
ATOM 3378 C C . LEU B 1 105 ? -4.664 -1.207 -6.926 1 98.62 105 LEU B C 1
ATOM 3380 O O . LEU B 1 105 ? -3.439 -1.334 -6.93 1 98.62 105 LEU B O 1
ATOM 3384 N N . SER B 1 106 ? -5.297 -0.248 -7.57 1 98.62 106 SER B N 1
ATOM 3385 C CA . SER B 1 106 ? -4.527 0.796 -8.234 1 98.62 106 SER B CA 1
ATOM 3386 C C . SER B 1 106 ? -3.697 1.595 -7.238 1 98.62 106 SER B C 1
ATOM 3388 O O . SER B 1 106 ? -2.553 1.953 -7.52 1 98.62 106 SER B O 1
ATOM 3390 N N . GLY B 1 107 ? -4.336 1.903 -6.102 1 98.56 107 GLY B N 1
ATOM 3391 C CA . GLY B 1 107 ? -3.559 2.523 -5.043 1 98.56 107 GLY B CA 1
ATOM 3392 C C . GLY B 1 107 ? -2.375 1.683 -4.602 1 98.56 107 GLY B C 1
ATOM 3393 O O . GLY B 1 107 ? -1.273 2.201 -4.414 1 98.56 107 GLY B O 1
ATOM 3394 N N . ASP B 1 108 ? -2.547 0.384 -4.461 1 98.62 108 ASP B N 1
ATOM 3395 C CA . ASP B 1 108 ? -1.481 -0.526 -4.051 1 98.62 108 ASP B CA 1
ATOM 3396 C C . ASP B 1 108 ? -0.313 -0.483 -5.035 1 98.62 108 ASP B C 1
ATOM 3398 O O . ASP B 1 108 ? 0.846 -0.386 -4.625 1 98.62 108 ASP B O 1
ATOM 3402 N N . VAL B 1 109 ? -0.624 -0.579 -6.297 1 98.31 109 VAL B N 1
ATOM 3403 C CA . VAL B 1 109 ? 0.449 -0.618 -7.285 1 98.31 109 VAL B CA 1
ATOM 3404 C C . VAL B 1 109 ? 1.14 0.742 -7.355 1 98.31 109 VAL B C 1
ATOM 3406 O O . VAL B 1 109 ? 2.336 0.824 -7.637 1 98.31 109 VAL B O 1
ATOM 3409 N N . MET B 1 110 ? 0.433 1.836 -7.086 1 98.62 110 MET B N 1
ATOM 3410 C CA . MET B 1 110 ? 1.055 3.156 -7.051 1 98.62 110 MET B CA 1
ATOM 3411 C C . MET B 1 110 ? 2.107 3.232 -5.949 1 98.62 110 MET B C 1
ATOM 3413 O O . MET B 1 110 ? 3.131 3.896 -6.105 1 98.62 110 MET B O 1
ATOM 3417 N N . MET B 1 111 ? 1.82 2.59 -4.812 1 98.44 111 MET B N 1
ATOM 3418 C CA . MET B 1 111 ? 2.84 2.521 -3.77 1 98.44 111 MET B CA 1
ATOM 3419 C C . MET B 1 111 ? 4.086 1.8 -4.273 1 98.44 111 MET B C 1
ATOM 3421 O O . MET B 1 111 ? 5.211 2.215 -3.984 1 98.44 111 MET B O 1
ATOM 3425 N N . VAL B 1 112 ? 3.895 0.736 -5.035 1 98.56 112 VAL B N 1
ATOM 3426 C CA . VAL B 1 112 ? 5.004 0.018 -5.656 1 98.56 112 VAL B CA 1
ATOM 3427 C C . VAL B 1 112 ? 5.75 0.949 -6.609 1 98.56 112 VAL B C 1
ATOM 3429 O O . VAL B 1 112 ? 6.98 1.009 -6.59 1 98.56 112 VAL B O 1
ATOM 3432 N N . GLU B 1 113 ? 4.992 1.702 -7.41 1 98.44 113 GLU B N 1
ATOM 3433 C CA . GLU B 1 113 ? 5.586 2.619 -8.375 1 98.44 113 GLU B CA 1
ATOM 3434 C C . GLU B 1 113 ? 6.398 3.707 -7.68 1 98.44 113 GLU B C 1
ATOM 3436 O O . GLU B 1 113 ? 7.461 4.102 -8.164 1 98.44 113 GLU B O 1
ATOM 3441 N N . ALA B 1 114 ? 5.867 4.223 -6.598 1 98.75 114 ALA B N 1
ATOM 3442 C CA . ALA B 1 114 ? 6.613 5.211 -5.824 1 98.75 114 ALA B CA 1
ATOM 3443 C C . ALA B 1 114 ? 7.961 4.656 -5.379 1 98.75 114 ALA B C 1
ATOM 3445 O O . ALA B 1 114 ? 8.992 5.328 -5.504 1 98.75 114 ALA B O 1
ATOM 3446 N N . ASN B 1 115 ? 7.977 3.451 -4.918 1 98.69 115 ASN B N 1
ATOM 3447 C CA . ASN B 1 115 ? 9.211 2.814 -4.473 1 98.69 115 ASN B CA 1
ATOM 3448 C C . ASN B 1 115 ? 10.164 2.562 -5.637 1 98.69 115 ASN B C 1
ATOM 3450 O O . ASN B 1 115 ? 11.383 2.65 -5.477 1 98.69 115 ASN B O 1
ATOM 3454 N N . LYS B 1 116 ? 9.609 2.211 -6.797 1 98.5 116 LYS B N 1
ATOM 3455 C CA . LYS B 1 116 ? 10.438 2.033 -7.984 1 98.5 116 LYS B CA 1
ATOM 3456 C C . LYS B 1 116 ? 11.188 3.318 -8.328 1 98.5 116 LYS B C 1
ATOM 3458 O O . LYS B 1 116 ? 12.359 3.279 -8.695 1 98.5 116 LYS B O 1
ATOM 3463 N N . HIS B 1 117 ? 10.508 4.434 -8.234 1 98.69 117 HIS B N 1
ATOM 3464 C CA . HIS B 1 117 ? 11.172 5.715 -8.453 1 98.69 117 HIS B CA 1
ATOM 3465 C C . HIS B 1 117 ? 12.328 5.91 -7.477 1 98.69 117 HIS B C 1
ATOM 3467 O O . HIS B 1 117 ? 13.422 6.324 -7.871 1 98.69 117 HIS B O 1
ATOM 3473 N N . LEU B 1 118 ? 12.148 5.598 -6.211 1 98.75 118 LEU B N 1
ATOM 3474 C CA . LEU B 1 118 ? 13.188 5.77 -5.199 1 98.75 118 LEU B CA 1
ATOM 3475 C C . LEU B 1 118 ? 14.391 4.887 -5.5 1 98.75 118 LEU B C 1
ATOM 3477 O O . LEU B 1 118 ? 15.531 5.281 -5.262 1 98.75 118 LEU B O 1
ATOM 3481 N N . THR B 1 119 ? 14.133 3.674 -6.035 1 98.12 119 THR B N 1
ATOM 3482 C CA . THR B 1 119 ? 15.195 2.719 -6.328 1 98.12 119 THR B CA 1
ATOM 3483 C C . THR B 1 119 ? 16.156 3.283 -7.367 1 98.12 119 THR B C 1
ATOM 3485 O O . THR B 1 119 ? 17.312 2.85 -7.457 1 98.12 119 THR B O 1
ATOM 3488 N N . ASN B 1 120 ? 15.727 4.277 -8.141 1 97.62 120 ASN B N 1
ATOM 3489 C CA . ASN B 1 120 ? 16.531 4.859 -9.211 1 97.62 120 ASN B CA 1
ATOM 3490 C C . ASN B 1 120 ? 17.5 5.918 -8.672 1 97.62 120 ASN B C 1
ATOM 3492 O O . ASN B 1 120 ? 18.344 6.422 -9.406 1 97.62 120 ASN B O 1
ATOM 3496 N N . LEU B 1 121 ? 17.406 6.219 -7.395 1 97.88 121 LEU B N 1
ATOM 3497 C CA . LEU B 1 121 ? 18.312 7.188 -6.797 1 97.88 121 LEU B CA 1
ATOM 3498 C C . LEU B 1 121 ? 19.734 6.613 -6.688 1 97.88 121 LEU B C 1
ATOM 3500 O O . LEU B 1 121 ? 19.922 5.398 -6.766 1 97.88 121 LEU B O 1
ATOM 3504 N N . ASP B 1 122 ? 20.656 7.535 -6.547 1 96.12 122 ASP B N 1
ATOM 3505 C CA . ASP B 1 122 ? 22.047 7.125 -6.352 1 96.12 122 ASP B CA 1
ATOM 3506 C C . ASP B 1 122 ? 22.188 6.27 -5.094 1 96.12 122 ASP B C 1
ATOM 3508 O O . ASP B 1 122 ? 21.578 6.559 -4.066 1 96.12 122 ASP B O 1
ATOM 3512 N N . SER B 1 123 ? 23.031 5.242 -5.168 1 95.75 123 SER B N 1
ATOM 3513 C CA . SER B 1 123 ? 23.219 4.301 -4.066 1 95.75 123 SER B CA 1
ATOM 3514 C C . SER B 1 123 ? 23.703 5.012 -2.809 1 95.75 123 SER B C 1
ATOM 3516 O O . SER B 1 123 ? 23.391 4.598 -1.692 1 95.75 123 SER B O 1
ATOM 3518 N N . GLY B 1 124 ? 24.438 6.109 -3.004 1 95.5 124 GLY B N 1
ATOM 3519 C CA . GLY B 1 124 ? 25 6.816 -1.867 1 95.5 124 GLY B CA 1
ATOM 3520 C C . GLY B 1 124 ? 23.953 7.465 -0.983 1 95.5 124 GLY B C 1
ATOM 3521 O O . GLY B 1 124 ? 24.172 7.656 0.214 1 95.5 124 GLY B O 1
ATOM 3522 N N . VAL B 1 125 ? 22.719 7.746 -1.534 1 96.94 125 VAL B N 1
ATOM 3523 C CA . VAL B 1 125 ? 21.703 8.438 -0.751 1 96.94 125 VAL B CA 1
ATOM 3524 C C . VAL B 1 125 ? 20.5 7.531 -0.56 1 96.94 125 VAL B C 1
ATOM 3526 O O . VAL B 1 125 ? 19.578 7.855 0.203 1 96.94 125 VAL B O 1
ATOM 3529 N N . LEU B 1 126 ? 20.5 6.402 -1.185 1 98.12 126 LEU B N 1
ATOM 3530 C CA . LEU B 1 126 ? 19.312 5.57 -1.314 1 98.12 126 LEU B CA 1
ATOM 3531 C C . LEU B 1 126 ? 18.797 5.141 0.055 1 98.12 126 LEU B C 1
ATOM 3533 O O . LEU B 1 126 ? 17.594 5.266 0.344 1 98.12 126 LEU B O 1
ATOM 3537 N N . LYS B 1 127 ? 19.625 4.645 0.914 1 97.88 127 LYS B N 1
ATOM 3538 C CA . LYS B 1 127 ? 19.203 4.121 2.209 1 97.88 127 LYS B CA 1
ATOM 3539 C C . LYS B 1 127 ? 18.562 5.219 3.059 1 97.88 127 LYS B C 1
ATOM 3541 O O . LYS B 1 127 ? 17.484 5.02 3.633 1 97.88 127 LYS B O 1
ATOM 3546 N N . ASN B 1 128 ? 19.219 6.395 3.1 1 98.19 128 ASN B N 1
ATOM 3547 C CA . ASN B 1 128 ? 18.672 7.516 3.855 1 98.19 128 ASN B CA 1
ATOM 3548 C C . ASN B 1 128 ? 17.359 8.008 3.256 1 98.19 128 ASN B C 1
ATOM 3550 O O . ASN B 1 128 ? 16.438 8.383 3.986 1 98.19 128 ASN B O 1
ATOM 3554 N N . ALA B 1 129 ? 17.312 8.023 1.911 1 98.62 129 ALA B N 1
ATOM 3555 C CA . ALA B 1 129 ? 16.094 8.43 1.215 1 98.62 129 ALA B CA 1
ATOM 3556 C C . ALA B 1 129 ? 14.938 7.496 1.543 1 98.62 129 ALA B C 1
ATOM 3558 O O . ALA B 1 129 ? 13.82 7.949 1.816 1 98.62 129 ALA B O 1
ATOM 3559 N N . LEU B 1 130 ? 15.258 6.215 1.578 1 98.81 130 LEU B N 1
ATOM 3560 C CA . LEU B 1 130 ? 14.227 5.223 1.871 1 98.81 130 LEU B CA 1
ATOM 3561 C C . LEU B 1 130 ? 13.75 5.348 3.314 1 98.81 130 LEU B C 1
ATOM 3563 O O . LEU B 1 130 ? 12.547 5.238 3.588 1 98.81 130 LEU B O 1
ATOM 3567 N N . HIS B 1 131 ? 14.633 5.559 4.223 1 98.56 131 HIS B N 1
ATOM 3568 C CA . HIS B 1 131 ? 14.25 5.762 5.617 1 98.56 131 HIS B CA 1
ATOM 3569 C C . HIS B 1 131 ? 13.32 6.961 5.762 1 98.56 131 HIS B C 1
ATOM 3571 O O . HIS B 1 131 ? 12.297 6.883 6.441 1 98.56 131 HIS B O 1
ATOM 3577 N N . CYS B 1 132 ? 13.703 8.016 5.129 1 98.81 132 CYS B N 1
ATOM 3578 C CA . CYS B 1 132 ? 12.898 9.234 5.172 1 98.81 132 CYS B CA 1
ATOM 3579 C C . CYS B 1 132 ? 11.523 9 4.566 1 98.81 132 CYS B C 1
ATOM 3581 O O . CYS B 1 132 ? 10.508 9.352 5.172 1 98.81 132 CYS B O 1
ATOM 3583 N N . PHE B 1 133 ? 11.508 8.391 3.391 1 98.88 133 PHE B N 1
ATOM 3584 C CA . PHE B 1 133 ? 10.25 8.148 2.686 1 98.88 133 PHE B CA 1
ATOM 3585 C C . PHE B 1 133 ? 9.336 7.25 3.502 1 98.88 133 PHE B C 1
ATOM 3587 O O . PHE B 1 133 ? 8.148 7.547 3.664 1 98.88 133 PHE B O 1
ATOM 3594 N N . ASN B 1 134 ? 9.859 6.184 4.031 1 98.81 134 ASN B N 1
ATOM 3595 C CA . ASN B 1 134 ? 9.047 5.223 4.766 1 98.81 134 ASN B CA 1
ATOM 3596 C C . ASN B 1 134 ? 8.508 5.816 6.062 1 98.81 134 ASN B C 1
ATOM 3598 O O . ASN B 1 134 ? 7.363 5.566 6.441 1 98.81 134 ASN B O 1
ATOM 3602 N N . THR B 1 135 ? 9.289 6.594 6.742 1 98.56 135 THR B N 1
ATOM 3603 C CA . THR B 1 135 ? 8.836 7.27 7.953 1 98.56 135 THR B CA 1
ATOM 3604 C C . THR B 1 135 ? 7.703 8.242 7.637 1 98.56 135 THR B C 1
ATOM 3606 O O . THR B 1 135 ? 6.711 8.312 8.367 1 98.56 135 THR B O 1
ATOM 3609 N N . THR B 1 136 ? 7.906 8.961 6.594 1 98.75 136 THR B 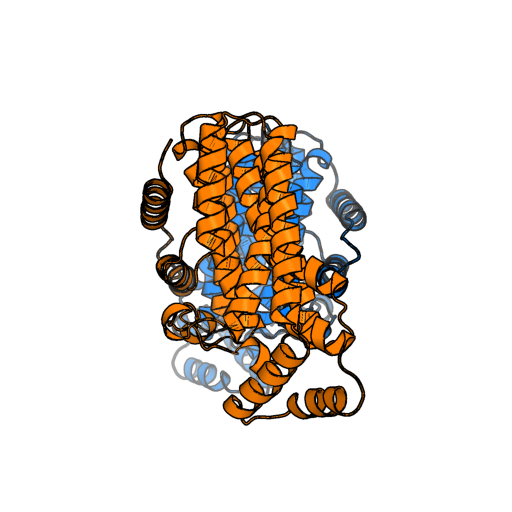N 1
ATOM 3610 C CA . THR B 1 136 ? 6.895 9.906 6.133 1 98.75 136 THR B CA 1
ATOM 3611 C C . THR B 1 136 ? 5.594 9.18 5.793 1 98.75 136 THR B C 1
ATOM 3613 O O . THR B 1 136 ? 4.516 9.586 6.234 1 98.75 136 THR B O 1
ATOM 3616 N N . ALA B 1 137 ? 5.703 8.109 5.016 1 98.69 137 ALA B N 1
ATOM 3617 C CA . ALA B 1 137 ? 4.543 7.332 4.594 1 98.69 137 ALA B CA 1
ATOM 3618 C C . ALA B 1 137 ? 3.801 6.754 5.797 1 98.69 137 ALA B C 1
ATOM 3620 O O . ALA B 1 137 ? 2.568 6.77 5.84 1 98.69 137 ALA B O 1
ATOM 3621 N N . GLN B 1 138 ? 4.52 6.242 6.77 1 98.5 138 GLN B N 1
ATOM 3622 C CA . GLN B 1 138 ? 3.922 5.719 7.996 1 98.5 138 GLN B CA 1
ATOM 3623 C C . GLN B 1 138 ? 3.137 6.805 8.727 1 98.5 138 GLN B C 1
ATOM 3625 O O . GLN B 1 138 ? 2.02 6.562 9.188 1 98.5 138 GLN B O 1
ATOM 3630 N N . GLY B 1 139 ? 3.742 7.957 8.844 1 98.62 139 GLY B N 1
ATOM 3631 C CA . GLY B 1 139 ? 3.066 9.078 9.484 1 98.62 139 GLY B CA 1
ATOM 3632 C C . GLY B 1 139 ? 1.75 9.438 8.82 1 98.62 139 GLY B C 1
ATOM 3633 O O . GLY B 1 139 ? 0.742 9.641 9.5 1 98.62 139 GLY B O 1
ATOM 3634 N N . VAL B 1 140 ? 1.772 9.484 7.5 1 98.69 140 VAL B N 1
ATOM 3635 C CA . VAL B 1 140 ? 0.564 9.828 6.754 1 98.69 140 VAL B CA 1
ATOM 3636 C C . VAL B 1 140 ? -0.525 8.797 7.039 1 98.69 140 VAL B C 1
ATOM 3638 O O . VAL B 1 140 ? -1.688 9.148 7.242 1 98.69 140 VAL B O 1
ATOM 3641 N N . CYS B 1 141 ? -0.153 7.512 7.066 1 98.44 141 CYS B N 1
ATOM 3642 C CA . CYS B 1 141 ? -1.111 6.453 7.371 1 98.44 141 CYS B CA 1
ATOM 3643 C C . CYS B 1 141 ? -1.677 6.621 8.781 1 98.44 141 CYS B C 1
ATOM 3645 O O . CYS B 1 141 ? -2.881 6.469 8.992 1 98.44 141 CYS B O 1
ATOM 3647 N N . GLU B 1 142 ? -0.831 6.91 9.688 1 98.56 142 GLU B N 1
ATOM 3648 C CA . GLU B 1 142 ? -1.272 7.125 11.062 1 98.56 142 GLU B CA 1
ATOM 3649 C C . GLU B 1 142 ? -2.223 8.312 11.164 1 98.56 142 GLU B C 1
ATOM 3651 O O . GLU B 1 142 ? -3.234 8.25 11.867 1 98.56 142 GLU B O 1
ATOM 3656 N N . GLY B 1 143 ? -1.855 9.375 10.477 1 98.44 143 GLY B N 1
ATOM 3657 C CA . GLY B 1 143 ? -2.73 10.539 10.445 1 98.44 143 GLY B CA 1
ATOM 3658 C C . GLY B 1 143 ? -4.102 10.234 9.875 1 98.44 143 GLY B C 1
ATOM 3659 O O . GLY B 1 143 ? -5.117 10.703 10.398 1 98.44 143 GLY B O 1
ATOM 3660 N N . GLN B 1 144 ? -4.16 9.461 8.797 1 97.94 144 GLN B N 1
ATOM 3661 C CA . GLN B 1 144 ? -5.434 9.086 8.188 1 97.94 144 GLN B CA 1
ATOM 3662 C C . GLN B 1 144 ? -6.273 8.25 9.156 1 97.94 144 GLN B C 1
ATOM 3664 O O . GLN B 1 144 ? -7.496 8.398 9.211 1 97.94 144 GLN B O 1
ATOM 3669 N N . GLN B 1 145 ? -5.637 7.355 9.875 1 98.12 145 GLN B N 1
ATOM 3670 C CA . GLN B 1 145 ? -6.348 6.562 10.875 1 98.12 145 GLN B CA 1
ATOM 3671 C C . GLN B 1 145 ? -6.992 7.453 11.93 1 98.12 145 GLN B C 1
ATOM 3673 O O . GLN B 1 145 ? -8.148 7.25 12.305 1 98.12 145 GLN B O 1
ATOM 3678 N N . LEU B 1 146 ? -6.223 8.414 12.422 1 97.94 146 LEU B N 1
ATOM 3679 C CA . LEU B 1 146 ? -6.758 9.344 13.414 1 97.94 146 LEU B CA 1
ATOM 3680 C C . LEU B 1 146 ? -7.941 10.117 12.844 1 97.94 146 LEU B C 1
ATOM 3682 O O . LEU B 1 146 ? -8.961 10.289 13.523 1 97.94 146 LEU B O 1
ATOM 3686 N N . ASP B 1 147 ? -7.777 10.57 11.609 1 96.62 147 ASP B N 1
ATOM 3687 C CA . ASP B 1 147 ? -8.852 11.305 10.945 1 96.62 147 ASP B CA 1
ATOM 3688 C C . ASP B 1 147 ? -10.141 10.477 10.906 1 96.62 147 ASP B C 1
ATOM 3690 O O . ASP B 1 147 ? -11.219 10.992 11.211 1 96.62 147 ASP B O 1
ATOM 3694 N N . MET B 1 148 ? -10.031 9.227 10.609 1 95.12 148 MET B N 1
ATOM 3695 C CA . MET B 1 148 ? -11.188 8.336 10.57 1 95.12 148 MET B CA 1
ATOM 3696 C C . MET B 1 148 ? -11.789 8.164 11.953 1 95.12 148 MET B C 1
ATOM 3698 O O . MET B 1 148 ? -13.016 8.172 12.109 1 95.12 148 MET B O 1
ATOM 3702 N N . GLU B 1 149 ? -10.953 8.047 12.906 1 96.19 149 GLU B N 1
ATOM 3703 C CA . GLU B 1 149 ? -11.438 7.852 14.266 1 96.19 149 GLU B CA 1
ATOM 3704 C C . GLU B 1 149 ? -12.156 9.086 14.781 1 96.19 149 GLU B C 1
ATOM 3706 O O . GLU B 1 149 ? -13.125 8.977 15.539 1 96.19 149 GLU B O 1
ATOM 3711 N N . PHE B 1 150 ? -11.688 10.234 14.43 1 96.06 150 PHE B N 1
ATOM 3712 C CA . PHE B 1 150 ? -12.242 11.492 14.922 1 96.06 150 PHE B CA 1
ATOM 3713 C C . PHE B 1 150 ? -13.672 11.688 14.422 1 96.06 150 PHE B C 1
ATOM 3715 O O . PHE B 1 150 ? -14.453 12.422 15.031 1 96.06 150 PHE B O 1
ATOM 3722 N N . GLU B 1 151 ? -13.992 11 13.32 1 91.56 151 GLU B N 1
ATOM 3723 C CA . GLU B 1 151 ? -15.352 11.078 12.797 1 91.56 151 GLU B CA 1
ATOM 3724 C C . GLU B 1 151 ? -16.344 10.398 13.734 1 91.56 151 GLU B C 1
ATOM 3726 O O . GLU B 1 151 ? -17.531 10.719 13.719 1 91.56 151 GLU B O 1
ATOM 3731 N N . GLN B 1 152 ? -15.828 9.555 14.555 1 92 152 GLN B N 1
ATOM 3732 C CA . GLN B 1 152 ? -16.703 8.766 15.414 1 92 152 GLN B CA 1
ATOM 3733 C C . GLN B 1 152 ? -16.609 9.234 16.859 1 92 152 GLN B C 1
ATOM 3735 O O . GLN B 1 152 ? -17.328 8.742 17.734 1 92 152 GLN B O 1
ATOM 3740 N N . ARG B 1 153 ? -15.742 10.18 17.047 1 92.56 153 ARG B N 1
ATOM 3741 C CA . ARG B 1 153 ? -15.516 10.68 18.406 1 92.56 153 ARG B CA 1
ATOM 3742 C C . ARG B 1 153 ? -16.141 12.062 18.594 1 92.56 153 ARG B C 1
ATOM 3744 O O . ARG B 1 153 ? -16.234 12.836 17.641 1 92.56 153 ARG B O 1
ATOM 3751 N N . ASN B 1 154 ? -16.5 12.328 19.828 1 89.31 154 ASN B N 1
ATOM 3752 C CA . ASN B 1 154 ? -17.031 13.648 20.156 1 89.31 154 ASN B CA 1
ATOM 3753 C C . ASN B 1 154 ? -16.172 14.367 21.188 1 89.31 154 ASN B C 1
ATOM 3755 O O . ASN B 1 154 ? -16.547 15.445 21.656 1 89.31 154 ASN B O 1
ATOM 3759 N N . ASP B 1 155 ? -15.078 13.82 21.5 1 93.88 155 ASP B N 1
ATOM 3760 C CA . ASP B 1 155 ? -14.242 14.359 22.562 1 93.88 155 ASP B CA 1
ATOM 3761 C C . ASP B 1 155 ? -12.836 14.664 22.047 1 93.88 155 ASP B C 1
ATOM 3763 O O . ASP B 1 155 ? -11.867 14.602 22.812 1 93.88 155 ASP B O 1
ATOM 3767 N N . VAL B 1 156 ? -12.742 14.938 20.766 1 97.12 156 VAL B N 1
ATOM 3768 C CA . VAL B 1 156 ? -11.43 15.219 20.188 1 97.12 156 VAL B CA 1
ATOM 3769 C C . VAL B 1 156 ? -10.898 16.547 20.734 1 97.12 156 VAL B C 1
ATOM 3771 O O . VAL B 1 156 ? -11.602 17.547 20.734 1 97.12 156 VAL B O 1
ATOM 3774 N N . SER B 1 157 ? -9.68 16.562 21.234 1 97.44 157 SER B N 1
ATOM 3775 C CA . SER B 1 157 ? -9.055 17.781 21.719 1 97.44 157 SER B CA 1
ATOM 3776 C C . SER B 1 157 ? -8.32 18.516 20.594 1 97.44 157 SER B C 1
ATOM 3778 O O . SER B 1 157 ? -8.055 17.938 19.547 1 97.44 157 SER B O 1
ATOM 3780 N N . ILE B 1 158 ? -8.039 19.719 20.828 1 97.5 158 ILE B N 1
ATOM 3781 C CA . ILE B 1 158 ? -7.293 20.531 19.859 1 97.5 158 ILE B CA 1
ATOM 3782 C C . ILE B 1 158 ? -5.898 19.938 19.656 1 97.5 158 ILE B C 1
ATOM 3784 O O . ILE B 1 158 ? -5.395 19.891 18.531 1 97.5 158 ILE B O 1
ATOM 3788 N N . VAL B 1 159 ? -5.301 19.469 20.719 1 97.75 159 VAL B N 1
ATOM 3789 C CA . VAL B 1 159 ? -3.977 18.859 20.656 1 97.75 159 VAL B CA 1
ATOM 3790 C C . VAL B 1 159 ? -4.023 17.641 19.75 1 97.75 159 VAL B C 1
ATOM 3792 O O . VAL B 1 159 ? -3.125 17.422 18.938 1 97.75 159 VAL B O 1
ATOM 3795 N N . GLU B 1 160 ? -5.078 16.828 19.922 1 97.94 160 GLU B N 1
ATOM 3796 C CA . GLU B 1 160 ? -5.25 15.656 19.078 1 97.94 160 GLU B CA 1
ATOM 3797 C C . GLU B 1 160 ? -5.449 16.047 17.609 1 97.94 160 GLU B C 1
ATOM 3799 O O . GLU B 1 160 ? -4.898 15.414 16.703 1 97.94 160 GLU B O 1
ATOM 3804 N N . TYR B 1 161 ? -6.215 17.094 17.438 1 98.19 161 TYR B N 1
ATOM 3805 C CA . TYR B 1 161 ? -6.461 17.562 16.078 1 98.19 161 TYR B CA 1
ATOM 3806 C C . TYR B 1 161 ? -5.168 18.031 15.422 1 98.19 161 TYR B C 1
ATOM 3808 O O . TYR B 1 161 ? -4.875 17.656 14.281 1 98.19 161 TYR B O 1
ATOM 3816 N N . VAL B 1 162 ? -4.406 18.781 16.109 1 98.38 162 VAL B N 1
ATOM 3817 C CA . VAL B 1 162 ? -3.162 19.312 15.562 1 98.38 162 VAL B CA 1
ATOM 3818 C C . VAL B 1 162 ? -2.209 18.172 15.234 1 98.38 162 VAL B C 1
ATOM 3820 O O . VAL B 1 162 ? -1.535 18.188 14.203 1 98.38 162 VAL B O 1
ATOM 3823 N N . ASN B 1 163 ? -2.168 17.203 16.094 1 98.44 163 ASN B N 1
ATOM 3824 C CA . ASN B 1 163 ? -1.338 16.031 15.805 1 98.44 163 ASN B CA 1
ATOM 3825 C C . ASN B 1 163 ? -1.831 15.281 14.57 1 98.44 163 ASN B C 1
ATOM 3827 O O . ASN B 1 163 ? -1.028 14.773 13.789 1 98.44 163 ASN B O 1
ATOM 3831 N N . MET B 1 164 ? -3.131 15.211 14.461 1 98.44 164 MET B N 1
ATOM 3832 C CA . MET B 1 164 ? -3.707 14.531 13.305 1 98.44 164 MET B CA 1
ATOM 3833 C C . MET B 1 164 ? -3.334 15.242 12.008 1 98.44 164 MET B C 1
ATOM 3835 O O . MET B 1 164 ? -2.902 14.609 11.047 1 98.44 164 MET B O 1
ATOM 3839 N N . ILE B 1 165 ? -3.424 16.547 11.945 1 98.25 165 ILE B N 1
ATOM 3840 C CA . ILE B 1 165 ? -3.1 17.234 10.711 1 98.25 165 ILE B CA 1
ATOM 3841 C C . ILE B 1 165 ? -1.586 17.25 10.508 1 98.25 165 ILE B C 1
ATOM 3843 O O . ILE B 1 165 ? -1.104 17.281 9.375 1 98.25 165 ILE B O 1
ATOM 3847 N N . ARG B 1 166 ? -0.792 17.25 11.617 1 98.62 166 ARG B N 1
ATOM 3848 C CA . ARG B 1 166 ? 0.651 17.078 11.508 1 98.62 166 ARG B CA 1
ATOM 3849 C C . ARG B 1 166 ? 0.981 15.781 10.758 1 98.62 166 ARG B C 1
ATOM 3851 O O . ARG B 1 166 ? 1.765 15.797 9.812 1 98.62 166 ARG B O 1
ATOM 3858 N N . LEU B 1 167 ? 0.33 14.711 11.133 1 98.56 167 LEU B N 1
ATOM 3859 C CA . LEU B 1 167 ? 0.598 13.391 10.562 1 98.56 167 LEU B CA 1
ATOM 3860 C C . LEU B 1 167 ? -0.031 13.258 9.18 1 98.56 167 LEU B C 1
ATOM 3862 O O . LEU B 1 167 ? 0.646 12.891 8.219 1 98.56 167 LEU B O 1
ATOM 3866 N N . LYS B 1 168 ? -1.209 13.633 9.016 1 97.62 168 LYS B N 1
ATOM 3867 C CA . LYS B 1 168 ? -1.97 13.414 7.785 1 97.62 168 LYS B CA 1
ATOM 3868 C C . LYS B 1 168 ? -1.467 14.312 6.66 1 97.62 168 LYS B C 1
ATOM 3870 O O . LYS B 1 168 ? -1.462 13.906 5.492 1 97.62 168 LYS B O 1
ATOM 3875 N N . THR B 1 169 ? -0.979 15.523 6.988 1 96.75 169 THR B N 1
ATOM 3876 C CA . THR B 1 169 ? -0.662 16.5 5.961 1 96.75 169 THR B CA 1
ATOM 3877 C C . THR B 1 169 ? 0.784 16.984 6.09 1 96.75 169 THR B C 1
ATOM 3879 O O . THR B 1 169 ? 1.561 16.891 5.137 1 96.75 169 THR B O 1
ATOM 3882 N N . ALA B 1 170 ? 1.185 17.406 7.203 1 98.5 170 ALA B N 1
ATOM 3883 C CA . ALA B 1 170 ? 2.416 18.172 7.387 1 98.5 170 ALA B CA 1
ATOM 3884 C C . ALA B 1 170 ? 3.643 17.266 7.242 1 98.5 170 ALA B C 1
ATOM 3886 O O . ALA B 1 170 ? 4.672 17.703 6.719 1 98.5 170 ALA B O 1
ATOM 3887 N N . VAL B 1 171 ? 3.523 16.031 7.695 1 98.75 171 VAL B N 1
ATOM 3888 C CA . VAL B 1 171 ? 4.656 15.117 7.625 1 98.75 171 VAL B CA 1
ATOM 3889 C C . VAL B 1 171 ? 5.047 14.883 6.168 1 98.75 171 VAL B C 1
ATOM 3891 O O . VAL B 1 171 ? 6.23 14.742 5.852 1 98.75 171 VAL B O 1
ATOM 3894 N N . LEU B 1 172 ? 4.055 14.859 5.281 1 98.69 172 LEU B N 1
ATOM 3895 C CA . LEU B 1 172 ? 4.367 14.648 3.871 1 98.69 172 LEU B CA 1
ATOM 3896 C C . LEU B 1 172 ? 5.113 15.852 3.297 1 98.69 172 LEU B C 1
ATOM 3898 O O . LEU B 1 172 ? 6.023 15.688 2.48 1 98.69 172 LEU B O 1
ATOM 3902 N N . VAL B 1 173 ? 4.789 17.062 3.705 1 98.44 173 VAL B N 1
ATOM 3903 C CA . VAL B 1 173 ? 5.484 18.266 3.277 1 98.44 173 VAL B CA 1
ATOM 3904 C C . VAL B 1 173 ? 6.906 18.266 3.826 1 98.44 173 VAL B C 1
ATOM 3906 O O . VAL B 1 173 ? 7.867 18.438 3.072 1 98.44 173 VAL B O 1
ATOM 3909 N N . GLY B 1 174 ? 7.004 18.078 5.117 1 98.81 174 GLY B N 1
ATOM 3910 C CA . GLY B 1 174 ? 8.32 17.984 5.734 1 98.81 174 GLY B CA 1
ATOM 3911 C C . GLY B 1 174 ? 9.18 16.891 5.152 1 98.81 174 GLY B C 1
ATOM 3912 O O . GLY B 1 174 ? 10.359 17.094 4.855 1 98.81 174 GLY B O 1
ATOM 3913 N N . GLY B 1 175 ? 8.562 15.711 5 1 98.88 175 GLY B N 1
ATOM 3914 C CA . GLY B 1 175 ? 9.266 14.586 4.418 1 98.88 175 GLY B CA 1
ATOM 3915 C C . GLY B 1 175 ? 9.75 14.852 3.004 1 98.88 175 GLY B C 1
ATOM 3916 O O . GLY B 1 175 ? 10.859 14.445 2.635 1 98.88 175 GLY B O 1
ATOM 3917 N N . ALA B 1 176 ? 8.906 15.477 2.193 1 98.81 176 ALA B N 1
ATOM 3918 C CA . ALA B 1 176 ? 9.305 15.836 0.835 1 98.81 176 ALA B CA 1
ATOM 3919 C C . ALA B 1 176 ? 10.539 16.734 0.843 1 98.81 176 ALA B C 1
ATOM 3921 O O . ALA B 1 176 ? 11.492 16.484 0.095 1 98.81 176 ALA B O 1
ATOM 3922 N N . MET B 1 177 ? 10.547 17.703 1.698 1 98.75 177 MET B N 1
ATOM 3923 C CA . MET B 1 177 ? 11.664 18.656 1.742 1 98.75 177 MET B CA 1
ATOM 3924 C C . MET B 1 177 ? 12.922 17.969 2.275 1 98.75 177 MET B C 1
ATOM 3926 O O . MET B 1 177 ? 14.016 18.172 1.74 1 98.75 177 MET B O 1
ATOM 3930 N N . LYS B 1 178 ? 12.789 17.172 3.316 1 98.88 178 LYS B N 1
ATOM 3931 C CA . LYS B 1 178 ? 13.93 16.422 3.842 1 98.88 178 LYS B CA 1
ATOM 3932 C C . LYS B 1 178 ? 14.5 15.477 2.791 1 98.88 178 LYS B C 1
ATOM 3934 O O . LYS B 1 178 ? 15.719 15.375 2.633 1 98.88 178 LYS B O 1
ATOM 3939 N N . LEU B 1 179 ? 13.625 14.773 2.125 1 98.88 179 LEU B N 1
ATOM 3940 C CA . LEU B 1 179 ? 14.047 13.852 1.073 1 98.88 179 LEU B CA 1
ATOM 3941 C C . LEU B 1 179 ? 14.828 14.586 -0.011 1 98.88 179 LEU B C 1
ATOM 3943 O O . LEU B 1 179 ? 15.867 14.109 -0.468 1 98.88 179 LEU B O 1
ATOM 3947 N N . GLY B 1 180 ? 14.297 15.742 -0.435 1 98.62 180 GLY B N 1
ATOM 3948 C CA . GLY B 1 180 ? 15.031 16.562 -1.383 1 98.62 180 GLY B CA 1
ATOM 3949 C C . GLY B 1 180 ? 16.406 16.953 -0.89 1 98.62 180 GLY B C 1
ATOM 3950 O O . GLY B 1 180 ? 17.391 16.875 -1.64 1 98.62 180 GLY B O 1
ATOM 3951 N N . ALA B 1 181 ? 16.5 17.344 0.344 1 98.69 181 ALA B N 1
ATOM 3952 C CA . ALA B 1 181 ? 17.781 17.734 0.945 1 98.69 181 ALA B CA 1
ATOM 3953 C C . ALA B 1 181 ? 18.75 16.562 0.955 1 98.69 181 ALA B C 1
ATOM 3955 O O . ALA B 1 181 ? 19.938 16.719 0.641 1 98.69 181 ALA B O 1
ATOM 3956 N N . ILE B 1 182 ? 18.266 15.383 1.324 1 98.69 182 ILE B N 1
ATOM 3957 C CA . ILE B 1 182 ? 19.078 14.18 1.356 1 98.69 182 ILE B CA 1
ATOM 3958 C C . ILE B 1 182 ? 19.672 13.914 -0.03 1 98.69 182 ILE B C 1
ATOM 3960 O O . ILE B 1 182 ? 20.875 13.727 -0.177 1 98.69 182 ILE B O 1
ATOM 3964 N N . VAL B 1 183 ? 18.859 13.961 -1.039 1 98.5 183 VAL B N 1
ATOM 3965 C CA . VAL B 1 183 ? 19.281 13.695 -2.408 1 98.5 183 VAL B CA 1
ATOM 3966 C C . VAL B 1 183 ? 20.266 14.773 -2.863 1 98.5 183 VAL B C 1
ATOM 3968 O O . VAL B 1 183 ? 21.203 14.5 -3.613 1 98.5 183 VAL B O 1
ATOM 3971 N N . GLY B 1 184 ? 20.016 15.984 -2.35 1 97.62 184 GLY B N 1
ATOM 3972 C CA . GLY B 1 184 ? 20.859 17.109 -2.723 1 97.62 184 GLY B CA 1
ATOM 3973 C C . GLY B 1 184 ? 22.203 17.109 -2.035 1 97.62 184 GLY B C 1
ATOM 3974 O O . GLY B 1 184 ? 23.078 17.906 -2.369 1 97.62 184 GLY B O 1
ATOM 3975 N N . GLY B 1 185 ? 22.359 16.234 -1.042 1 97.5 185 GLY B N 1
ATOM 3976 C CA . GLY B 1 185 ? 23.641 16.109 -0.376 1 97.5 185 GLY B CA 1
ATOM 3977 C C . GLY B 1 185 ? 23.75 16.953 0.884 1 97.5 185 GLY B C 1
ATOM 3978 O O . GLY B 1 185 ? 24.844 17.266 1.349 1 97.5 185 GLY B O 1
ATOM 3979 N N . ALA B 1 186 ? 22.672 17.328 1.438 1 97.88 186 ALA B N 1
ATOM 3980 C CA . ALA B 1 186 ? 22.656 18.109 2.67 1 97.88 186 ALA B CA 1
ATOM 3981 C C . ALA B 1 186 ? 23.219 17.297 3.84 1 97.88 186 ALA B C 1
ATOM 3983 O O . ALA B 1 186 ? 23.188 16.062 3.818 1 97.88 186 ALA B O 1
ATOM 3984 N N . SER B 1 187 ? 23.75 18.078 4.879 1 98.06 187 SER B N 1
ATOM 3985 C CA . SER B 1 187 ? 24.031 17.438 6.152 1 98.06 187 SER B CA 1
ATOM 3986 C C . SER B 1 187 ? 22.75 16.938 6.824 1 98.06 187 SER B C 1
ATOM 3988 O O . SER B 1 187 ? 21.656 17.422 6.523 1 98.06 187 SER B O 1
ATOM 3990 N N . GLU B 1 188 ? 22.875 15.953 7.672 1 98.25 188 GLU B N 1
ATOM 3991 C CA . GLU B 1 188 ? 21.734 15.453 8.414 1 98.25 188 GLU B CA 1
ATOM 3992 C C . GLU B 1 188 ? 21.047 16.578 9.188 1 98.25 188 GLU B C 1
ATOM 3994 O O . GLU B 1 188 ? 19.812 16.625 9.25 1 98.25 188 GLU B O 1
ATOM 3999 N N . GLU B 1 189 ? 21.812 17.438 9.703 1 98.44 189 GLU B N 1
ATOM 4000 C CA . GLU B 1 189 ? 21.281 18.562 10.469 1 98.44 189 GLU B CA 1
ATOM 4001 C C . GLU B 1 189 ? 20.438 19.484 9.594 1 98.44 189 GLU B C 1
ATOM 4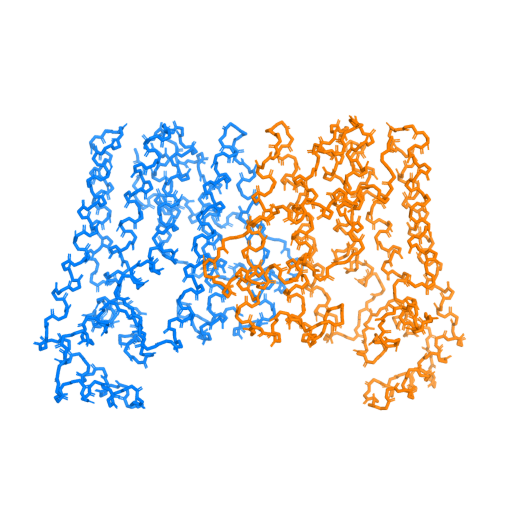003 O O . GLU B 1 189 ? 19.328 19.859 9.961 1 98.44 189 GLU B O 1
ATOM 4008 N N . ASP B 1 190 ? 21 19.844 8.477 1 98.62 190 ASP B N 1
ATOM 4009 C CA . ASP B 1 190 ? 20.281 20.719 7.566 1 98.62 190 ASP B CA 1
ATOM 4010 C C . ASP B 1 190 ? 19 20.062 7.047 1 98.62 190 ASP B C 1
ATOM 4012 O O . ASP B 1 190 ? 17.969 20.703 6.918 1 98.62 190 ASP B O 1
ATOM 4016 N N . ALA B 1 191 ? 19.078 18.766 6.727 1 98.75 191 ALA B N 1
ATOM 4017 C CA . ALA B 1 191 ? 17.906 18.016 6.281 1 98.75 191 ALA B CA 1
ATOM 4018 C C . ALA B 1 191 ? 16.812 18.016 7.352 1 98.75 191 ALA B C 1
ATOM 4020 O O . ALA B 1 191 ? 15.633 18.172 7.039 1 98.75 191 ALA B O 1
ATOM 4021 N N . ASN B 1 192 ? 17.219 17.906 8.602 1 98.81 192 ASN B N 1
ATOM 4022 C CA . ASN B 1 192 ? 16.266 17.906 9.703 1 98.81 192 ASN B CA 1
ATOM 4023 C C . ASN B 1 192 ? 15.633 19.281 9.891 1 98.81 192 ASN B C 1
ATOM 4025 O O . ASN B 1 192 ? 14.453 19.391 10.219 1 98.81 192 ASN B O 1
ATOM 4029 N N . HIS B 1 193 ? 16.438 20.312 9.703 1 98.69 193 HIS B N 1
ATOM 4030 C CA . HIS B 1 193 ? 15.883 21.672 9.789 1 98.69 193 HIS B CA 1
ATOM 4031 C C . HIS B 1 193 ? 14.852 21.906 8.688 1 98.69 193 HIS B C 1
ATOM 4033 O O . HIS B 1 193 ? 13.836 22.562 8.922 1 98.69 193 HIS B O 1
ATOM 4039 N N . LEU B 1 194 ? 15.133 21.438 7.512 1 98.62 194 LEU B N 1
ATOM 4040 C CA . LEU B 1 194 ? 14.172 21.594 6.426 1 98.62 194 LEU B CA 1
ATOM 4041 C C . LEU B 1 194 ? 12.906 20.781 6.699 1 98.62 194 LEU B C 1
ATOM 4043 O O . LEU B 1 194 ? 11.805 21.203 6.336 1 98.62 194 LEU B O 1
ATOM 4047 N N . TYR B 1 195 ? 13.07 19.578 7.258 1 98.88 195 TYR B N 1
ATOM 4048 C CA . TYR B 1 195 ? 11.906 18.828 7.695 1 98.88 195 TYR B CA 1
ATOM 4049 C C . TYR B 1 195 ? 11.055 19.641 8.664 1 98.88 195 TYR B C 1
ATOM 4051 O O . TYR B 1 195 ? 9.836 19.719 8.516 1 98.88 195 TYR B O 1
ATOM 4059 N N . ASP B 1 196 ? 11.727 20.219 9.641 1 98.81 196 ASP B N 1
ATOM 4060 C CA . ASP B 1 196 ? 11.023 21.016 10.648 1 98.81 196 ASP B CA 1
ATOM 4061 C C . ASP B 1 196 ? 10.289 22.188 10.016 1 98.81 196 ASP B C 1
ATOM 4063 O O . ASP B 1 196 ? 9.156 22.5 10.383 1 98.81 196 ASP B O 1
ATOM 4067 N N . PHE B 1 197 ? 10.984 22.844 9.109 1 98.62 197 PHE B N 1
ATOM 4068 C CA . PHE B 1 197 ? 10.32 23.906 8.375 1 98.62 197 PHE B CA 1
ATOM 4069 C C . PHE B 1 197 ? 9.078 23.391 7.664 1 98.62 197 PHE B C 1
ATOM 4071 O O . PHE B 1 197 ? 7.984 23.938 7.824 1 98.62 197 PHE B O 1
ATOM 4078 N N . GLY B 1 198 ? 9.25 22.359 6.883 1 98.62 198 GLY B N 1
ATOM 4079 C CA . GLY B 1 198 ? 8.156 21.812 6.094 1 98.62 198 GLY B CA 1
ATOM 4080 C C . GLY B 1 198 ? 6.988 21.344 6.938 1 98.62 198 GLY B C 1
ATOM 4081 O O . GLY B 1 198 ? 5.828 21.562 6.582 1 98.62 198 GLY B O 1
ATOM 4082 N N . GLU B 1 199 ? 7.262 20.625 8.031 1 98.75 199 GLU B N 1
ATOM 4083 C CA . GLU B 1 199 ? 6.219 20.094 8.898 1 98.75 199 GLU B CA 1
ATOM 4084 C C . GLU B 1 199 ? 5.375 21.219 9.492 1 98.75 199 GLU B C 1
ATOM 4086 O O . GLU B 1 199 ? 4.145 21.172 9.453 1 98.75 199 GLU B O 1
ATOM 4091 N N . ASN B 1 200 ? 6.035 22.25 10.023 1 98.62 200 ASN B N 1
ATOM 4092 C CA . ASN B 1 200 ? 5.309 23.359 10.633 1 98.62 200 ASN B CA 1
ATOM 4093 C C . ASN B 1 200 ? 4.598 24.219 9.586 1 98.62 200 ASN B C 1
ATOM 4095 O O . ASN B 1 200 ? 3.5 24.719 9.836 1 98.62 200 ASN B O 1
ATOM 4099 N N . PHE B 1 201 ? 5.266 24.391 8.484 1 98.06 201 PHE B N 1
ATOM 4100 C CA . PHE B 1 201 ? 4.586 25.031 7.371 1 98.06 201 PHE B CA 1
ATOM 4101 C C . PHE B 1 201 ? 3.34 24.25 6.969 1 98.06 201 PHE B C 1
ATOM 4103 O O . PHE B 1 201 ? 2.289 24.844 6.715 1 98.06 201 PHE B O 1
ATOM 4110 N N . GLY B 1 202 ? 3.471 22.922 6.895 1 98.06 202 GLY B N 1
ATOM 4111 C CA . GLY B 1 202 ? 2.334 22.078 6.566 1 98.06 202 GLY B CA 1
ATOM 4112 C C . GLY B 1 202 ? 1.174 22.234 7.531 1 98.06 202 GLY B C 1
ATOM 4113 O O . GLY B 1 202 ? 0.012 22.219 7.121 1 98.06 202 GLY B O 1
ATOM 4114 N N . ILE B 1 203 ? 1.474 22.344 8.805 1 98.44 203 ILE B N 1
ATOM 4115 C CA . ILE B 1 203 ? 0.437 22.562 9.805 1 98.44 203 ILE B CA 1
ATOM 4116 C C . ILE B 1 203 ? -0.264 23.891 9.531 1 98.44 203 ILE B C 1
ATOM 4118 O O . ILE B 1 203 ? -1.496 23.969 9.5 1 98.44 203 ILE B O 1
ATOM 4122 N N . ALA B 1 204 ? 0.549 24.922 9.312 1 97.62 204 ALA B N 1
ATOM 4123 C CA . ALA B 1 204 ? -0.008 26.25 9.008 1 97.62 204 ALA B CA 1
ATOM 4124 C C . ALA B 1 204 ? -0.889 26.188 7.762 1 97.62 204 ALA B C 1
ATOM 4126 O O . ALA B 1 204 ? -1.96 26.797 7.723 1 97.62 204 ALA B O 1
ATOM 4127 N N . PHE B 1 205 ? -0.415 25.516 6.848 1 95.81 205 PHE B N 1
ATOM 4128 C CA . PHE B 1 205 ? -1.117 25.375 5.574 1 95.81 205 PHE B CA 1
ATOM 4129 C C . PHE B 1 205 ? -2.48 24.719 5.777 1 95.81 205 PHE B C 1
ATOM 4131 O O . PHE B 1 205 ? -3.477 25.156 5.203 1 95.81 205 PHE B O 1
ATOM 4138 N N . GLN B 1 206 ? -2.531 23.688 6.547 1 96.19 206 GLN B N 1
ATOM 4139 C CA . GLN B 1 206 ? -3.797 23 6.793 1 96.19 206 GLN B CA 1
ATOM 4140 C C . GLN B 1 206 ? -4.762 23.891 7.574 1 96.19 206 GLN B C 1
ATOM 4142 O O . GLN B 1 206 ? -5.961 23.922 7.293 1 96.19 206 GLN B O 1
ATOM 4147 N N . LEU B 1 207 ? -4.234 24.594 8.562 1 97.06 207 LEU B N 1
ATOM 4148 C CA . LEU B 1 207 ? -5.066 25.516 9.32 1 97.06 207 LEU B CA 1
ATOM 4149 C C . LEU B 1 207 ? -5.656 26.578 8.406 1 97.06 207 LEU B C 1
ATOM 4151 O O . LEU B 1 207 ? -6.836 26.922 8.516 1 97.06 207 LEU B O 1
ATOM 4155 N N . GLN B 1 208 ? -4.863 27.062 7.516 1 95.06 208 GLN B N 1
ATOM 4156 C CA . GLN B 1 208 ? -5.336 28.031 6.539 1 95.06 208 GLN B CA 1
ATOM 4157 C C . GLN B 1 208 ? -6.438 27.438 5.664 1 95.06 208 GLN B C 1
ATOM 4159 O O . GLN B 1 208 ? -7.43 28.109 5.367 1 95.06 208 GLN B O 1
ATOM 4164 N N . ASP B 1 209 ? -6.219 26.234 5.25 1 92.62 209 ASP B N 1
ATOM 4165 C CA . ASP B 1 209 ? -7.234 25.562 4.445 1 92.62 209 ASP B CA 1
ATOM 4166 C C . ASP B 1 209 ? -8.555 25.453 5.203 1 92.62 209 ASP B C 1
ATOM 4168 O O . ASP B 1 209 ? -9.625 25.641 4.621 1 92.62 209 ASP B O 1
ATOM 4172 N N . ASP B 1 210 ? -8.516 25.156 6.457 1 94.75 210 ASP B N 1
ATOM 4173 C CA . ASP B 1 210 ? -9.711 25.078 7.293 1 94.75 210 ASP B CA 1
ATOM 4174 C C . ASP B 1 210 ? -10.406 26.438 7.375 1 94.75 210 ASP B C 1
ATOM 4176 O O . ASP B 1 210 ? -11.641 26.516 7.363 1 94.75 210 ASP B O 1
ATOM 4180 N N . ILE B 1 211 ? -9.617 27.453 7.516 1 95.5 211 ILE B N 1
ATOM 4181 C CA . ILE B 1 211 ? -10.156 28.797 7.602 1 95.5 211 ILE B CA 1
ATOM 4182 C C . ILE B 1 211 ? -10.844 29.172 6.289 1 95.5 211 ILE B C 1
ATOM 4184 O O . ILE B 1 211 ? -11.969 29.672 6.297 1 95.5 211 ILE B O 1
ATOM 4188 N N . LEU B 1 212 ? -10.234 28.844 5.184 1 92.62 212 LEU B N 1
ATOM 4189 C CA . LEU B 1 212 ? -10.75 29.203 3.867 1 92.62 212 LEU B CA 1
ATOM 4190 C C . LEU B 1 212 ? -12.008 28.391 3.547 1 92.62 212 LEU B C 1
ATOM 4192 O O . LEU B 1 212 ? -12.867 28.859 2.785 1 92.62 212 LEU B O 1
ATOM 4196 N N . ASP B 1 213 ? -12.148 27.234 4.133 1 92.81 213 ASP B N 1
ATOM 4197 C CA . ASP B 1 213 ? -13.344 26.422 3.945 1 92.81 213 ASP B CA 1
ATOM 4198 C C . ASP B 1 213 ? -14.586 27.141 4.453 1 92.81 213 ASP B C 1
ATOM 4200 O O . ASP B 1 213 ? -15.695 26.891 3.973 1 92.81 213 ASP B O 1
ATOM 4204 N N . VAL B 1 214 ? -14.422 28.031 5.359 1 93.44 214 VAL B N 1
ATOM 4205 C CA . VAL B 1 214 ? -15.547 28.75 5.949 1 93.44 214 VAL B CA 1
ATOM 4206 C C . VAL B 1 214 ? -15.586 30.172 5.426 1 93.44 214 VAL B C 1
ATOM 4208 O O . VAL B 1 214 ? -16.656 30.703 5.129 1 93.44 214 VAL B O 1
ATOM 4211 N N . TYR B 1 215 ? -14.43 30.719 5.203 1 92.88 215 TYR B N 1
ATOM 4212 C CA . TYR B 1 215 ? -14.383 32.156 5 1 92.88 215 TYR B CA 1
ATOM 4213 C C . TYR B 1 215 ? -13.875 32.5 3.605 1 92.88 215 TYR B C 1
ATOM 4215 O O . TYR B 1 215 ? -13.844 33.688 3.217 1 92.88 215 TYR B O 1
ATOM 4223 N N . GLY B 1 216 ? -13.484 31.5 2.945 1 86.94 216 GLY B N 1
ATOM 4224 C CA . GLY B 1 216 ? -12.938 31.75 1.622 1 86.94 216 GLY B CA 1
ATOM 4225 C C . GLY B 1 216 ? -13.992 32.156 0.611 1 86.94 216 GLY B C 1
ATOM 4226 O O . GLY B 1 216 ? -15.18 31.906 0.798 1 86.94 216 GLY B O 1
ATOM 4227 N N . ASP B 1 217 ? -13.508 32.781 -0.401 1 81.25 217 ASP B N 1
ATOM 4228 C CA . ASP B 1 217 ? -14.359 33.094 -1.544 1 81.25 217 ASP B CA 1
ATOM 4229 C C . ASP B 1 217 ? -14.688 31.859 -2.354 1 81.25 217 ASP B C 1
ATOM 4231 O O . ASP B 1 217 ? -13.781 31.188 -2.863 1 81.25 217 ASP B O 1
ATOM 4235 N N . PRO B 1 218 ? -15.953 31.547 -2.457 1 73.75 218 PRO B N 1
ATOM 4236 C CA . PRO B 1 218 ? -16.328 30.297 -3.145 1 73.75 218 PRO B CA 1
ATOM 4237 C C . PRO B 1 218 ? -15.781 30.219 -4.566 1 73.75 218 PRO B C 1
ATOM 4239 O O . PRO B 1 218 ? -15.422 29.141 -5.035 1 73.75 218 PRO B O 1
ATOM 4242 N N . VAL B 1 219 ? -15.711 31.312 -5.188 1 68.25 219 VAL B N 1
ATOM 4243 C CA . VAL B 1 219 ? -15.25 31.328 -6.574 1 68.25 21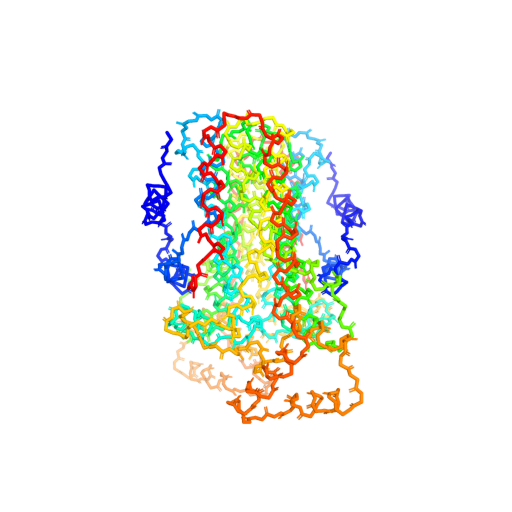9 VAL B CA 1
ATOM 4244 C C . VAL B 1 219 ? -13.766 31 -6.625 1 68.25 219 VAL B C 1
ATOM 4246 O O . VAL B 1 219 ? -13.32 30.25 -7.512 1 68.25 219 VAL B O 1
ATOM 4249 N N . LYS B 1 220 ? -13.133 31.312 -5.621 1 65.44 220 LYS B N 1
ATOM 4250 C CA . LYS B 1 220 ? -11.68 31.172 -5.637 1 65.44 220 LYS B CA 1
ATOM 4251 C C . LYS B 1 220 ? -11.242 29.875 -4.957 1 65.44 220 LYS B C 1
ATOM 4253 O O . LYS B 1 220 ? -10.219 29.297 -5.324 1 65.44 220 LYS B O 1
ATOM 4258 N N . PHE B 1 221 ? -12 29.453 -4.125 1 66.31 221 PHE B N 1
ATOM 4259 C CA . PHE B 1 221 ? -11.609 28.328 -3.277 1 66.31 221 PHE B CA 1
ATOM 4260 C C . PHE B 1 221 ? -11.797 27 -4.004 1 66.31 221 PHE B C 1
ATOM 4262 O O . PHE B 1 221 ? -11.078 26.031 -3.74 1 66.31 221 PHE B O 1
ATOM 4269 N N . GLY B 1 222 ? -12.68 27.062 -5.059 1 59.75 222 GLY B N 1
ATOM 4270 C CA . GLY B 1 222 ? -12.773 25.938 -5.973 1 59.75 222 GLY B CA 1
ATOM 4271 C C . GLY B 1 222 ? -13.594 24.781 -5.422 1 59.75 222 GLY B C 1
ATOM 4272 O O . GLY B 1 222 ? -13.703 23.734 -6.059 1 59.75 222 GLY B O 1
ATOM 4273 N N . LYS B 1 223 ? -13.914 24.891 -4.109 1 66.62 223 LYS B N 1
ATOM 4274 C CA . LYS B 1 223 ? -14.82 23.875 -3.564 1 66.62 223 LYS B CA 1
ATOM 4275 C C . LYS B 1 223 ? -15.938 24.516 -2.76 1 66.62 223 LYS B C 1
ATOM 4277 O O . LYS B 1 223 ? -15.961 25.734 -2.572 1 66.62 223 LYS B O 1
ATOM 4282 N N . GLN B 1 224 ? -16.875 23.656 -2.482 1 69.88 224 GLN B N 1
ATOM 4283 C CA . GLN B 1 224 ? -18.016 24.141 -1.704 1 69.88 224 GLN B CA 1
ATOM 4284 C C . GLN B 1 224 ? -17.562 24.672 -0.346 1 69.88 224 GLN B C 1
ATOM 4286 O O . GLN B 1 224 ? -16.922 23.953 0.429 1 69.88 224 GLN B O 1
ATOM 4291 N N . VAL B 1 225 ? -17.812 25.875 -0.134 1 79.12 225 VAL B N 1
ATOM 4292 C CA . VAL B 1 225 ? -17.516 26.5 1.154 1 79.12 225 VAL B CA 1
ATOM 4293 C C . VAL B 1 225 ? -18.438 25.922 2.229 1 79.12 225 VAL B C 1
ATOM 4295 O O . VAL B 1 225 ? -19.625 25.703 1.986 1 79.12 225 VAL B O 1
ATOM 4298 N N . GLY B 1 226 ? -17.812 25.578 3.357 1 89.88 226 GLY B N 1
ATOM 4299 C CA . GLY B 1 226 ? -18.594 25.078 4.473 1 89.88 226 GLY B CA 1
ATOM 4300 C C . GLY B 1 226 ? -18.688 23.562 4.496 1 89.88 226 GLY B C 1
ATOM 4301 O O . GLY B 1 226 ? -19.5 22.984 5.219 1 89.88 226 GLY B O 1
ATOM 4302 N N . GLY B 1 227 ? -17.875 23 3.654 1 88.38 227 GLY B N 1
ATOM 4303 C CA . GLY B 1 227 ? -17.875 21.531 3.615 1 88.38 227 GLY B CA 1
ATOM 4304 C C . GLY B 1 227 ? -17.578 20.906 4.961 1 88.38 227 GLY B C 1
ATOM 4305 O O . GLY B 1 227 ? -18.172 19.891 5.328 1 88.38 227 GLY B O 1
ATOM 4306 N N . ASP B 1 228 ? -16.703 21.453 5.711 1 92.62 228 ASP B N 1
ATOM 4307 C CA . ASP B 1 228 ? -16.344 20.953 7.027 1 92.62 228 ASP B CA 1
ATOM 4308 C C . ASP B 1 228 ? -17.484 21.094 8.016 1 92.62 228 ASP B C 1
ATOM 4310 O O . ASP B 1 228 ? -17.688 20.219 8.875 1 92.62 228 ASP B O 1
ATOM 4314 N N . ILE B 1 229 ? -18.188 22.125 7.844 1 94.81 229 ILE B N 1
ATOM 4315 C CA . ILE B 1 229 ? -19.344 22.359 8.703 1 94.81 229 ILE B CA 1
ATOM 4316 C C . ILE B 1 229 ? -20.453 21.344 8.375 1 94.81 229 ILE B C 1
ATOM 4318 O O . ILE B 1 229 ? -21.031 20.734 9.281 1 94.81 229 ILE B O 1
ATOM 4322 N N . ILE B 1 230 ? -20.656 21.172 7.133 1 92.69 230 ILE B N 1
ATOM 4323 C CA . ILE B 1 230 ? -21.688 20.25 6.676 1 92.69 230 ILE B CA 1
ATOM 4324 C C . ILE B 1 230 ? -21.422 18.859 7.23 1 92.69 230 ILE B C 1
ATOM 4326 O O . ILE B 1 230 ? -22.328 18.188 7.742 1 92.69 230 ILE B O 1
ATOM 4330 N N . SER B 1 231 ? -20.203 18.484 7.238 1 90.12 231 SER B N 1
ATOM 4331 C CA . SER B 1 231 ? -19.828 17.125 7.609 1 90.12 231 SER B CA 1
ATOM 4332 C C . SER B 1 231 ? -19.484 17.031 9.094 1 90.12 231 SER B C 1
ATOM 4334 O O . SER B 1 231 ? -19.109 15.961 9.578 1 90.12 231 SER B O 1
ATOM 4336 N N . ASN B 1 232 ? -19.609 18.109 9.82 1 93.56 232 ASN B N 1
ATOM 4337 C CA . ASN B 1 232 ? -19.266 18.156 11.234 1 93.56 232 ASN B CA 1
ATOM 4338 C C . ASN B 1 232 ? -17.812 17.75 11.477 1 93.56 23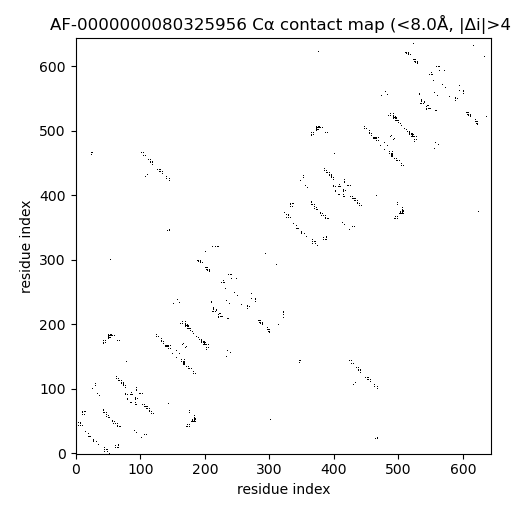2 ASN B C 1
ATOM 4340 O O . ASN B 1 232 ? -17.516 17.047 12.445 1 93.56 232 ASN B O 1
ATOM 4344 N N . LYS B 1 233 ? -16.922 18.094 10.594 1 93.06 233 LYS B N 1
ATOM 4345 C CA . LYS B 1 233 ? -15.508 17.75 10.766 1 93.06 233 LYS B CA 1
ATOM 4346 C C . LYS B 1 233 ? -14.922 18.438 11.992 1 93.06 233 LYS B C 1
ATOM 4348 O O . LYS B 1 233 ? -15.172 19.625 12.227 1 93.06 233 LYS B O 1
ATOM 4353 N N . GLN B 1 234 ? -14.156 17.719 12.711 1 95.19 234 GLN B N 1
ATOM 4354 C CA . GLN B 1 234 ? -13.594 18.234 13.953 1 95.19 234 GLN B CA 1
ATOM 4355 C C . GLN B 1 234 ? -12.312 19.016 13.688 1 95.19 234 GLN B C 1
ATOM 4357 O O . GLN B 1 234 ? -11.234 18.625 14.148 1 95.19 234 GLN B O 1
ATOM 4362 N N . THR B 1 235 ? -12.484 20.141 13.07 1 96.62 235 THR B N 1
ATOM 4363 C CA . THR B 1 235 ? -11.352 21.016 12.781 1 96.62 235 THR B CA 1
ATOM 4364 C C . THR B 1 235 ? -11.023 21.891 13.984 1 96.62 235 THR B C 1
ATOM 4366 O O . THR B 1 235 ? -11.75 21.891 14.984 1 96.62 235 THR B O 1
ATOM 4369 N N . PHE B 1 236 ? -9.984 22.609 13.828 1 98 236 PHE B N 1
ATOM 4370 C CA . PHE B 1 236 ? -9.594 23.562 14.859 1 98 236 PHE B CA 1
ATOM 4371 C C . PHE B 1 236 ? -10.734 24.547 15.156 1 98 236 PHE B C 1
ATOM 4373 O O . PHE B 1 236 ? -11 24.859 16.312 1 98 236 PHE B O 1
ATOM 4380 N N . LEU B 1 237 ? -11.445 24.984 14.102 1 98.06 237 LEU B N 1
ATOM 4381 C CA . LEU B 1 237 ? -12.516 25.953 14.258 1 98.06 237 LEU B CA 1
ATOM 4382 C C . LEU B 1 237 ? -13.633 25.406 15.125 1 98.06 237 LEU B C 1
ATOM 4384 O O . LEU B 1 237 ? -14.031 26.031 16.109 1 98.06 237 LEU B O 1
ATOM 4388 N N . LEU B 1 238 ? -14.102 24.266 14.781 1 97.5 238 LEU B N 1
ATOM 4389 C CA . LEU B 1 238 ? -15.195 23.656 15.531 1 97.5 238 LEU B CA 1
ATOM 4390 C C . LEU B 1 238 ? -14.758 23.344 16.969 1 97.5 238 LEU B C 1
ATOM 4392 O O . LEU B 1 238 ? -15.508 23.609 17.906 1 97.5 238 LEU B O 1
ATOM 4396 N N . LEU B 1 239 ? -13.578 22.812 17.109 1 97.81 239 LEU B N 1
ATOM 4397 C CA . LEU B 1 239 ? -13.109 22.391 18.422 1 97.81 239 LEU B CA 1
ATOM 4398 C C . LEU B 1 239 ? -12.906 23.594 19.328 1 97.81 239 LEU B C 1
ATOM 4400 O O . LEU B 1 239 ? -13.195 23.531 20.531 1 97.81 239 LEU B O 1
ATOM 4404 N N . LYS B 1 240 ? -12.398 24.656 18.797 1 97.88 240 LYS B N 1
ATOM 4405 C CA . LYS B 1 240 ? -12.211 25.875 19.578 1 97.88 240 LYS B CA 1
ATOM 4406 C C . LYS B 1 240 ? -13.547 26.469 20 1 97.88 240 LYS B C 1
ATOM 4408 O O . LYS B 1 240 ? -13.68 26.969 21.125 1 97.88 240 LYS B O 1
ATOM 4413 N N . LEU B 1 241 ? -14.523 26.422 19.094 1 97.81 241 LEU B N 1
ATOM 4414 C CA . LEU B 1 241 ? -15.867 26.875 19.453 1 97.81 241 LEU B CA 1
ATOM 4415 C C . LEU B 1 241 ? -16.438 26.031 20.578 1 97.81 241 LEU B C 1
ATOM 4417 O O . LEU B 1 241 ? -17.031 26.562 21.516 1 97.81 241 LEU B O 1
ATOM 4421 N N . LYS B 1 242 ? -16.297 24.75 20.422 1 96.25 242 LYS B N 1
ATOM 4422 C CA . LYS B 1 242 ? -16.781 23.844 21.453 1 96.25 242 LYS B CA 1
ATOM 4423 C C . LYS B 1 242 ? -16.172 24.156 22.812 1 96.25 242 LYS B C 1
ATOM 4425 O O . LYS B 1 242 ? -16.812 24.031 23.844 1 96.25 242 LYS B O 1
ATOM 4430 N N . GLU B 1 243 ? -14.93 24.531 22.812 1 95.94 243 GLU B N 1
ATOM 4431 C CA . GLU B 1 243 ? -14.203 24.844 24.031 1 95.94 243 GLU B CA 1
ATOM 4432 C C . GLU B 1 243 ? -14.727 26.125 24.672 1 95.94 243 GLU B C 1
ATOM 4434 O O . GLU B 1 243 ? -14.727 26.266 25.906 1 95.94 243 GLU B O 1
ATOM 4439 N N . LEU B 1 244 ? -15.195 27.078 23.906 1 96.81 244 LEU B N 1
ATOM 4440 C CA . LEU B 1 244 ? -15.469 28.422 24.391 1 96.81 244 LEU B CA 1
ATOM 4441 C C . LEU B 1 244 ? -16.969 28.641 24.594 1 96.81 244 LEU B C 1
ATOM 4443 O O . LEU B 1 244 ? -17.375 29.406 25.469 1 96.81 244 LEU B O 1
ATOM 4447 N N . ALA B 1 245 ? -17.75 27.969 23.703 1 95.69 245 ALA B N 1
ATOM 4448 C CA . ALA B 1 245 ? -19.188 28.188 23.75 1 95.69 245 ALA B CA 1
ATOM 4449 C C . ALA B 1 245 ? -19.781 27.672 25.047 1 95.69 245 ALA B C 1
ATOM 4451 O O . ALA B 1 245 ? -19.359 26.641 25.578 1 95.69 245 ALA B O 1
ATOM 4452 N N . GLN B 1 246 ? -20.75 28.438 25.578 1 93.12 246 GLN B N 1
ATOM 4453 C CA . GLN B 1 246 ? -21.438 28.078 26.812 1 93.12 246 GLN B CA 1
ATOM 4454 C C . GLN B 1 246 ? -22.938 28.312 26.688 1 93.12 246 GLN B C 1
ATOM 4456 O O . GLN B 1 246 ? -23.391 29.047 25.797 1 93.12 246 GLN B O 1
ATOM 4461 N N . GLY B 1 247 ? -23.703 27.594 27.547 1 93.75 247 GLY B N 1
ATOM 4462 C CA . GLY B 1 247 ? -25.141 27.828 27.672 1 93.75 247 GLY B CA 1
ATOM 4463 C C . GLY B 1 247 ? -25.891 27.672 26.359 1 93.75 247 GLY B C 1
ATOM 4464 O O . GLY B 1 247 ? -25.75 26.641 25.688 1 93.75 247 GLY B O 1
ATOM 4465 N N . ASP B 1 248 ? -26.516 28.75 26 1 94.75 248 ASP B N 1
ATOM 4466 C CA . ASP B 1 248 ? -27.406 28.734 24.844 1 94.75 248 ASP B CA 1
ATOM 4467 C C . ASP B 1 248 ? -26.641 28.531 23.547 1 94.75 248 ASP B C 1
ATOM 4469 O O . ASP B 1 248 ? -27.125 27.891 22.609 1 94.75 248 ASP B O 1
ATOM 4473 N N . ASP B 1 249 ? -25.469 29.031 23.516 1 96.31 249 ASP B N 1
ATOM 4474 C CA . ASP B 1 249 ? -24.672 28.922 22.297 1 96.31 249 ASP B CA 1
ATOM 4475 C C . ASP B 1 249 ? -24.203 27.5 22.062 1 96.31 249 ASP B C 1
ATOM 4477 O O . ASP B 1 249 ? -24.156 27.031 20.922 1 96.31 249 ASP B O 1
ATOM 4481 N N . LEU B 1 250 ? -23.859 26.828 23.172 1 95.75 250 LEU B N 1
ATOM 4482 C CA . LEU B 1 250 ? -23.484 25.422 23.047 1 95.75 250 LEU B CA 1
ATOM 4483 C C . LEU B 1 250 ? -24.672 24.578 22.625 1 95.75 250 LEU B C 1
ATOM 4485 O O . LEU B 1 250 ? -24.516 23.656 21.812 1 95.75 250 LEU B O 1
ATOM 4489 N N . ALA B 1 251 ? -25.797 24.875 23.141 1 96.19 251 ALA B N 1
ATOM 4490 C CA . ALA B 1 251 ? -27.016 24.172 22.75 1 96.19 251 ALA B CA 1
ATOM 4491 C C . ALA B 1 251 ? -27.344 24.391 21.281 1 96.19 251 ALA B C 1
ATOM 4493 O O . ALA B 1 251 ? -27.766 23.469 20.578 1 96.19 251 ALA B O 1
ATOM 4494 N N . LEU B 1 252 ? -27.188 25.594 20.969 1 96.25 252 LEU B N 1
ATOM 4495 C CA . LEU B 1 252 ? -27.422 25.938 19.562 1 96.25 252 LEU B CA 1
ATOM 4496 C C . LEU B 1 252 ? -26.469 25.172 18.656 1 96.25 252 LEU B C 1
ATOM 4498 O O . LEU B 1 252 ? -26.875 24.656 17.609 1 96.25 252 LEU B O 1
ATOM 4502 N N . LEU B 1 253 ? -25.219 25.125 19.031 1 96.62 253 LEU B N 1
ATOM 4503 C CA . LEU B 1 253 ? -24.219 24.375 18.25 1 96.62 253 LEU B CA 1
ATOM 4504 C C . LEU B 1 253 ? -24.609 22.906 18.141 1 96.62 253 LEU B C 1
ATOM 4506 O O . LEU B 1 253 ? -24.594 22.344 17.047 1 96.62 253 LEU B O 1
ATOM 4510 N N . GLU B 1 254 ? -24.953 22.312 19.203 1 95.19 254 GLU B N 1
ATOM 4511 C CA . GLU B 1 254 ? -25.312 20.891 19.234 1 95.19 254 GLU B CA 1
ATOM 4512 C C . GLU B 1 254 ? -26.547 20.609 18.375 1 95.19 254 GLU B C 1
ATOM 4514 O O . GLU B 1 254 ? -26.641 19.547 17.75 1 95.19 254 GLU B O 1
ATOM 4519 N N . ALA B 1 255 ? -27.375 21.547 18.328 1 95.81 255 ALA B N 1
ATOM 4520 C CA . ALA B 1 255 ? -28.609 21.406 17.547 1 95.81 255 ALA B CA 1
ATOM 4521 C C . ALA B 1 255 ? -28.312 21.422 16.047 1 95.81 255 ALA B C 1
ATOM 4523 O O . ALA B 1 255 ? -29.141 20.953 15.258 1 95.81 255 ALA B O 1
ATOM 4524 N N . GLN B 1 256 ? -27.156 21.922 15.703 1 95.62 256 GLN B N 1
ATOM 4525 C CA . GLN B 1 256 ? -26.828 22.031 14.289 1 95.62 256 GLN B CA 1
ATOM 4526 C C . GLN B 1 256 ? -26.25 20.734 13.75 1 95.62 256 GLN B C 1
ATOM 4528 O O . GLN B 1 256 ? -26.219 20.516 12.539 1 95.62 256 GLN B O 1
ATOM 4533 N N . TYR B 1 257 ? -25.797 19.828 14.562 1 93.94 257 TYR B N 1
ATOM 4534 C CA . TYR B 1 257 ? -25.109 18.625 14.117 1 93.94 257 TYR B CA 1
ATOM 4535 C C . TYR B 1 257 ? -26 17.797 13.203 1 93.94 257 TYR B C 1
ATOM 4537 O O . TYR B 1 257 ? -25.562 17.359 12.133 1 93.94 257 TYR B O 1
ATOM 4545 N N . PRO B 1 258 ? -27.25 17.688 13.562 1 94.75 258 PRO B N 1
ATOM 4546 C CA . PRO B 1 258 ? -28.109 16.875 12.711 1 94.75 258 PRO B CA 1
ATOM 4547 C C . PRO B 1 258 ? -28.828 17.688 11.633 1 94.75 258 PRO B C 1
ATOM 4549 O O . PRO B 1 258 ? -29.594 17.125 10.852 1 94.75 258 PRO B O 1
ATOM 4552 N N . ASN B 1 259 ? -28.578 18.953 11.586 1 95.38 259 ASN B N 1
ATOM 4553 C CA . ASN B 1 259 ? -29.266 19.828 10.648 1 95.38 259 ASN B CA 1
ATOM 4554 C C . ASN B 1 259 ? -28.922 19.5 9.203 1 95.38 259 ASN B C 1
ATOM 4556 O O . ASN B 1 259 ? -27.75 19.484 8.836 1 95.38 259 ASN B O 1
ATOM 4560 N N . THR B 1 260 ? -29.969 19.344 8.328 1 94.94 260 THR B N 1
ATOM 4561 C CA . THR B 1 260 ? -29.719 18.953 6.945 1 94.94 260 THR B CA 1
ATOM 4562 C C . THR B 1 260 ? -29.984 20.125 6.004 1 94.94 260 THR B C 1
ATOM 4564 O O . THR B 1 260 ? -29.781 20.016 4.793 1 94.94 260 THR B O 1
ATOM 4567 N N . ASP B 1 261 ? -30.484 21.188 6.602 1 96.75 261 ASP B N 1
ATOM 4568 C CA . ASP B 1 261 ? -30.469 22.438 5.859 1 96.75 261 ASP B CA 1
ATOM 4569 C C . ASP B 1 261 ? -29.078 23.078 5.875 1 96.75 261 ASP B C 1
ATOM 4571 O O . ASP B 1 261 ? -28.812 23.969 6.68 1 96.75 261 ASP B O 1
ATOM 4575 N N . TYR B 1 262 ? -28.328 22.766 4.914 1 94.19 262 TYR B N 1
ATOM 4576 C CA . TYR B 1 262 ? -26.891 23.047 4.934 1 94.19 262 TYR B CA 1
ATOM 4577 C C . TYR B 1 262 ? -26.625 24.547 4.879 1 94.19 262 TYR B C 1
ATOM 4579 O O . TYR B 1 262 ? -25.797 25.047 5.629 1 94.19 262 TYR B O 1
ATOM 4587 N N . PRO B 1 263 ? -27.281 25.266 4.016 1 94.94 263 PRO B N 1
ATOM 4588 C CA . PRO B 1 263 ? -27.047 26.719 4.039 1 94.94 263 PRO B CA 1
ATOM 4589 C C . PRO B 1 263 ? -27.328 27.344 5.406 1 94.94 263 PRO B C 1
ATOM 4591 O O . PRO B 1 263 ? -26.562 28.172 5.879 1 94.94 263 PRO B O 1
ATOM 4594 N N . ALA B 1 264 ? -28.391 26.891 6.047 1 96.62 264 ALA B N 1
ATOM 4595 C CA . ALA B 1 264 ? -28.734 27.391 7.371 1 96.62 264 ALA B CA 1
ATOM 4596 C C . ALA B 1 264 ? -27.719 26.953 8.414 1 96.62 264 ALA B C 1
ATOM 4598 O O . ALA B 1 264 ? -27.375 27.703 9.328 1 96.62 264 ALA B O 1
ATOM 4599 N N . LYS B 1 265 ? -27.312 25.766 8.281 1 97.19 265 LYS B N 1
ATOM 4600 C CA . LYS B 1 265 ? -26.297 25.219 9.18 1 97.19 265 LYS B CA 1
ATOM 4601 C C . LYS B 1 265 ? -25 26.016 9.094 1 97.19 265 LYS B C 1
ATOM 4603 O O . LYS B 1 265 ? -24.453 26.406 10.125 1 97.19 265 LYS B O 1
ATOM 4608 N N . ILE B 1 266 ? -24.578 26.312 7.875 1 96.69 266 ILE B N 1
ATOM 4609 C CA . ILE B 1 266 ? -23.344 27.047 7.645 1 96.69 266 ILE B CA 1
ATOM 4610 C C . ILE B 1 266 ? -23.469 28.453 8.219 1 96.69 266 ILE B C 1
ATOM 4612 O O . ILE B 1 266 ? -22.562 28.938 8.898 1 96.69 266 ILE B O 1
ATOM 4616 N N . GLU B 1 267 ? -24.531 29 7.969 1 96.56 267 GLU B N 1
ATOM 4617 C CA . GLU B 1 267 ? -24.766 30.359 8.461 1 96.56 267 GLU B CA 1
ATOM 4618 C C . GLU B 1 267 ? -24.75 30.391 9.984 1 96.56 267 GLU B C 1
ATOM 4620 O O . GLU B 1 267 ? -24.094 31.25 10.586 1 96.56 267 GLU B O 1
ATOM 4625 N N . SER B 1 268 ? -25.469 29.484 10.594 1 97.38 268 SER B N 1
ATOM 4626 C CA . SER B 1 268 ? -25.594 29.438 12.047 1 97.38 268 SER B CA 1
ATOM 4627 C C . SER B 1 268 ? -24.234 29.219 12.711 1 97.38 268 SER B C 1
ATOM 4629 O O . SER B 1 268 ? -23.875 29.922 13.641 1 97.38 268 SER B O 1
ATOM 4631 N N . ILE B 1 269 ? -23.547 28.312 12.219 1 97.75 269 ILE B N 1
ATOM 4632 C CA . ILE B 1 269 ? -22.266 27.969 12.812 1 97.75 269 ILE B CA 1
ATOM 4633 C C . ILE B 1 269 ? -21.266 29.094 12.562 1 97.75 269 ILE B C 1
ATOM 4635 O O . ILE B 1 269 ? -20.469 29.422 13.445 1 97.75 269 ILE B O 1
ATOM 4639 N N . THR B 1 270 ? -21.297 29.656 11.367 1 97.5 270 THR B N 1
ATOM 4640 C CA . THR B 1 270 ? -20.406 30.766 11.055 1 97.5 270 THR B CA 1
ATOM 4641 C C . THR B 1 270 ? -20.672 31.953 11.969 1 97.5 270 THR B C 1
ATOM 4643 O O . THR B 1 270 ? -19.75 32.625 12.391 1 97.5 270 THR B O 1
ATOM 4646 N N . LYS B 1 271 ? -21.922 32.156 12.211 1 97.69 271 LYS B N 1
ATOM 4647 C CA . LYS B 1 271 ? -22.281 33.219 13.141 1 97.69 271 LYS B CA 1
ATOM 4648 C C . LYS B 1 271 ? -21.688 32.969 14.523 1 97.69 271 LYS B C 1
ATOM 4650 O O . LYS B 1 271 ? -21.188 33.906 15.172 1 97.69 271 LYS B O 1
ATOM 4655 N N . LEU B 1 272 ? -21.812 31.766 14.945 1 97.94 272 LEU B N 1
ATOM 4656 C CA . LEU B 1 272 ? -21.188 31.406 16.219 1 97.94 272 LEU B CA 1
ATOM 4657 C C . LEU B 1 272 ? -19.688 31.594 16.156 1 97.94 272 LEU B C 1
ATOM 4659 O O . LEU B 1 272 ? -19.078 32.125 17.094 1 97.94 272 LEU B O 1
ATOM 4663 N N . TYR B 1 273 ? -19.047 31.141 15.055 1 98.38 273 TYR B N 1
ATOM 4664 C CA . TYR B 1 273 ? -17.609 31.344 14.875 1 98.38 273 TYR B CA 1
ATOM 4665 C C . TYR B 1 273 ? -17.25 32.812 15.023 1 98.38 273 TYR B C 1
ATOM 4667 O O . TYR B 1 273 ? -16.266 33.156 15.695 1 98.38 273 TYR B O 1
ATOM 4675 N N . ASN B 1 274 ? -18.031 33.688 14.445 1 98.06 274 ASN B N 1
ATOM 4676 C CA . ASN B 1 274 ? -17.766 35.125 14.461 1 98.06 274 ASN B CA 1
ATOM 4677 C C . ASN B 1 274 ? -17.922 35.688 15.867 1 98.06 274 ASN B C 1
ATOM 4679 O O . ASN B 1 274 ? -17.109 36.5 16.297 1 98.06 274 ASN B O 1
ATOM 4683 N N . SER B 1 275 ? -18.969 35.281 16.484 1 97.75 275 SER B N 1
ATOM 4684 C CA . SER B 1 275 ? -19.25 35.781 17.812 1 97.75 275 SER B CA 1
ATOM 4685 C C . SER B 1 275 ? -18.125 35.469 18.797 1 97.75 275 SER B C 1
ATOM 4687 O O . SER B 1 275 ? -17.859 36.219 19.719 1 97.75 275 SER B O 1
ATOM 4689 N N . TYR B 1 276 ? -17.484 34.375 18.547 1 98.06 276 TYR B N 1
ATOM 4690 C CA . TYR B 1 276 ? -16.438 33.938 19.453 1 98.06 276 TYR B CA 1
ATOM 4691 C C . TYR B 1 276 ? -15.062 34.219 18.859 1 98.06 276 TYR B C 1
ATOM 4693 O O . TYR B 1 276 ? -14.047 33.75 19.391 1 98.06 276 TYR B O 1
ATOM 4701 N N . LYS B 1 277 ? -14.945 34.906 17.703 1 98.12 277 LYS B N 1
ATOM 4702 C CA . LYS B 1 277 ? -13.703 35.312 17.047 1 98.12 277 LYS B CA 1
ATOM 4703 C C . LYS B 1 277 ? -12.828 34.094 16.734 1 98.12 277 LYS B C 1
ATOM 4705 O O . LYS B 1 277 ? -11.625 34.125 17 1 98.12 277 LYS B O 1
ATOM 4710 N N . ILE B 1 278 ? -13.516 33.031 16.297 1 98.31 278 ILE B N 1
ATOM 4711 C CA . ILE B 1 278 ? -12.844 31.766 16.031 1 98.31 278 ILE B CA 1
ATOM 4712 C C . ILE B 1 278 ? -11.844 31.938 14.898 1 98.31 278 ILE B C 1
ATOM 4714 O O . ILE B 1 278 ? -10.773 31.328 14.906 1 98.31 278 ILE B O 1
ATOM 4718 N N . ARG B 1 279 ? -12.141 32.719 13.898 1 97.38 279 ARG B N 1
ATOM 4719 C CA . ARG B 1 279 ? -11.227 32.969 12.789 1 97.38 279 ARG B CA 1
ATOM 4720 C C . ARG B 1 279 ? -9.898 33.531 13.289 1 97.38 279 ARG B C 1
ATOM 4722 O O . ARG B 1 279 ? -8.828 33.062 12.891 1 97.38 279 ARG B O 1
ATOM 4729 N N . GLU B 1 280 ? -9.984 34.5 14.133 1 97.88 280 GLU B N 1
ATOM 4730 C CA . GLU B 1 280 ? -8.789 35.156 14.672 1 97.88 280 GLU B CA 1
ATOM 4731 C C . GLU B 1 280 ? -7.945 34.188 15.477 1 97.88 280 GLU B C 1
ATOM 4733 O O . GLU B 1 280 ? -6.715 34.188 15.391 1 97.88 280 GLU B O 1
ATOM 4738 N N . LEU B 1 281 ? -8.633 33.344 16.234 1 98.12 281 LEU B N 1
ATOM 4739 C CA . LEU B 1 281 ? -7.922 32.344 17.031 1 98.12 281 LEU B CA 1
ATOM 4740 C C . LEU B 1 281 ? -7.223 31.328 16.141 1 98.12 281 LEU B C 1
ATOM 4742 O O . LEU B 1 281 ? -6.094 30.922 16.422 1 98.12 281 LEU B O 1
ATOM 4746 N N . ALA B 1 282 ? -7.914 30.922 15.086 1 97.94 282 ALA B N 1
ATOM 4747 C CA . ALA B 1 282 ? -7.324 29.984 14.133 1 97.94 282 ALA B CA 1
ATOM 4748 C C . ALA B 1 282 ? -6.129 30.609 13.414 1 97.94 282 ALA B C 1
ATOM 4750 O O . ALA B 1 282 ? -5.105 29.953 13.211 1 97.94 282 ALA B O 1
ATOM 4751 N N . VAL B 1 283 ? -6.246 31.859 13.055 1 97.06 283 VAL B N 1
ATOM 4752 C CA . VAL B 1 283 ? -5.172 32.594 12.383 1 97.06 283 VAL B CA 1
ATOM 4753 C C . VAL B 1 283 ? -3.961 32.688 13.305 1 97.06 283 VAL B C 1
ATOM 4755 O O . VAL B 1 283 ? -2.818 32.562 12.859 1 97.06 283 VAL B O 1
ATOM 4758 N N . THR B 1 284 ? -4.223 32.969 14.523 1 97.81 284 THR B N 1
ATOM 4759 C CA . THR B 1 284 ? -3.143 33.031 15.5 1 97.81 284 THR B CA 1
ATOM 4760 C C . THR B 1 284 ? -2.383 31.719 15.578 1 97.81 284 THR B C 1
ATOM 4762 O O . THR B 1 284 ? -1.149 31.703 15.602 1 97.81 284 THR B O 1
ATOM 4765 N N . GLU B 1 285 ? -3.152 30.609 15.641 1 97.56 285 GLU B N 1
ATOM 4766 C CA . GLU B 1 285 ? -2.523 29.297 15.664 1 97.56 285 GLU B CA 1
ATOM 4767 C C . GLU B 1 285 ? -1.736 29.031 14.375 1 97.56 285 GLU B C 1
ATOM 4769 O O . GLU B 1 285 ? -0.63 28.5 14.422 1 97.56 285 GLU B O 1
ATOM 4774 N N . MET B 1 286 ? -2.299 29.375 13.258 1 97.19 286 MET B N 1
ATOM 4775 C CA . MET B 1 286 ? -1.642 29.234 11.961 1 97.19 286 MET B CA 1
ATOM 4776 C C . MET B 1 286 ? -0.331 30.016 11.938 1 97.19 286 MET B C 1
ATOM 4778 O O . MET B 1 286 ? 0.703 29.484 11.523 1 97.19 286 MET B O 1
ATOM 4782 N N . LYS B 1 287 ? -0.332 31.281 12.414 1 96.69 287 LYS B N 1
ATOM 4783 C CA . LYS B 1 287 ? 0.843 32.156 12.414 1 96.69 287 LYS B CA 1
ATOM 4784 C C . LYS B 1 287 ? 1.917 31.625 13.359 1 96.69 287 LYS B C 1
ATOM 4786 O O . LYS B 1 287 ? 3.111 31.766 13.094 1 96.69 287 LYS B O 1
ATOM 4791 N N . ARG B 1 288 ? 1.446 31.094 14.461 1 97.75 288 ARG B N 1
ATOM 4792 C CA . ARG B 1 288 ? 2.391 30.484 15.391 1 97.75 288 ARG B CA 1
ATOM 4793 C C . ARG B 1 288 ? 3.176 29.359 14.711 1 97.75 288 ARG B C 1
ATOM 4795 O O . ARG B 1 288 ? 4.402 29.297 14.828 1 97.75 288 ARG B O 1
ATOM 4802 N N . SER B 1 289 ? 2.502 28.484 14.031 1 97.81 289 SER B N 1
ATOM 4803 C CA . SER B 1 289 ? 3.154 27.406 13.305 1 97.81 289 SER B CA 1
ATOM 4804 C C . SER B 1 289 ? 4.09 27.953 12.227 1 97.81 289 SER B C 1
ATOM 4806 O O . SER B 1 289 ? 5.172 27.406 12.008 1 97.81 289 SER B O 1
ATOM 4808 N N . LEU B 1 290 ? 3.676 29 11.555 1 96.5 290 LEU B N 1
ATOM 4809 C CA . LEU B 1 290 ? 4.488 29.594 10.508 1 96.5 290 LEU B CA 1
ATOM 4810 C C . LEU B 1 290 ? 5.77 30.188 11.086 1 96.5 290 LEU B C 1
ATOM 4812 O O . LEU B 1 290 ? 6.836 30.094 10.484 1 96.5 290 LEU B O 1
ATOM 4816 N N . GLU B 1 291 ? 5.641 30.828 12.211 1 97 291 GLU B N 1
ATOM 4817 C CA . GLU B 1 291 ? 6.812 31.391 12.883 1 97 291 GLU B CA 1
ATOM 4818 C C . GLU B 1 291 ? 7.816 30.297 13.242 1 97 291 GLU B C 1
ATOM 4820 O O . GLU B 1 291 ? 9.023 30.484 13.094 1 97 291 GLU B O 1
ATOM 4825 N N . ILE B 1 292 ? 7.324 29.203 13.742 1 98.19 292 ILE B N 1
ATOM 4826 C CA . ILE B 1 292 ? 8.188 28.062 14.055 1 98.19 292 ILE B CA 1
ATOM 4827 C C . ILE B 1 292 ? 8.875 27.562 12.781 1 98.19 292 ILE B C 1
ATOM 4829 O O . ILE B 1 292 ? 10.062 27.266 12.797 1 98.19 292 ILE B O 1
ATOM 4833 N N . ALA B 1 293 ? 8.117 27.469 11.695 1 98.38 293 ALA B N 1
ATOM 4834 C CA . ALA B 1 293 ? 8.664 27.047 10.406 1 98.38 293 ALA B CA 1
ATOM 4835 C C . ALA B 1 293 ? 9.812 27.953 9.977 1 98.38 293 ALA B C 1
ATOM 4837 O O . ALA B 1 293 ? 10.883 27.469 9.594 1 98.38 293 ALA B O 1
ATOM 4838 N N . PHE B 1 294 ? 9.633 29.266 10.062 1 97.19 294 PHE B N 1
ATOM 4839 C CA . PHE B 1 294 ? 10.633 30.234 9.602 1 97.19 294 PHE B CA 1
ATOM 4840 C C . PHE B 1 294 ? 11.859 30.203 10.5 1 97.19 294 PHE B C 1
ATOM 4842 O O . PHE B 1 294 ? 12.984 30.375 10.031 1 97.19 294 PHE B O 1
ATOM 4849 N N . THR B 1 295 ? 11.672 30 11.82 1 97.81 295 THR B N 1
ATOM 4850 C CA . THR B 1 295 ? 12.789 29.859 12.742 1 97.81 295 THR B CA 1
ATOM 4851 C C . THR B 1 295 ? 13.641 28.641 12.375 1 97.81 295 THR B C 1
ATOM 4853 O O . THR B 1 295 ? 14.867 28.688 12.422 1 97.81 295 THR B O 1
ATOM 4856 N N . ALA B 1 296 ? 13 27.547 12.008 1 98.19 296 ALA B N 1
ATOM 4857 C CA . ALA B 1 296 ? 13.719 26.344 11.562 1 98.19 296 ALA B CA 1
ATOM 4858 C C . ALA B 1 296 ? 14.492 26.625 10.273 1 98.19 296 ALA B C 1
ATOM 4860 O O . ALA B 1 296 ? 15.633 26.172 10.117 1 98.19 296 ALA B O 1
ATOM 4861 N N . LEU B 1 297 ? 13.883 27.344 9.375 1 97.88 297 LEU B N 1
ATOM 4862 C CA . LEU B 1 297 ? 14.523 27.672 8.102 1 97.88 297 LEU B CA 1
ATOM 4863 C C . LEU B 1 297 ? 15.789 28.484 8.328 1 97.88 297 LEU B C 1
ATOM 4865 O O . LEU B 1 297 ? 16.781 28.312 7.613 1 97.88 297 LEU B O 1
ATOM 4869 N N . GLU B 1 298 ? 15.781 29.375 9.305 1 97.12 298 GLU B N 1
ATOM 4870 C CA . GLU B 1 298 ? 16.922 30.234 9.617 1 97.12 298 GLU B CA 1
ATOM 4871 C C . GLU B 1 298 ? 18.156 29.391 9.977 1 97.12 298 GLU B C 1
ATOM 4873 O O . GLU B 1 298 ? 19.281 29.812 9.734 1 97.12 298 GLU B O 1
ATOM 4878 N N . LYS B 1 299 ? 17.938 28.203 10.438 1 97.81 299 LYS B N 1
ATOM 4879 C CA . LYS B 1 299 ? 19.016 27.359 10.922 1 97.81 299 LYS B CA 1
ATOM 4880 C C . LYS B 1 299 ? 19.641 26.547 9.789 1 97.81 299 LYS B C 1
ATOM 4882 O O . LYS B 1 299 ? 20.703 25.953 9.953 1 97.81 299 LYS B O 1
ATOM 4887 N N . VAL B 1 300 ? 19 26.531 8.688 1 97.88 300 VAL B N 1
ATOM 4888 C CA . VAL B 1 300 ? 19.531 25.781 7.547 1 97.88 300 VAL B CA 1
ATOM 4889 C C . VAL B 1 300 ? 20.734 26.516 6.977 1 97.88 300 VAL B C 1
ATOM 4891 O O . VAL B 1 300 ? 20.703 27.719 6.766 1 97.88 300 VAL B O 1
ATOM 4894 N N . SER B 1 301 ? 21.812 25.766 6.707 1 97 301 SER B N 1
ATOM 4895 C CA . SER B 1 301 ? 23.078 26.344 6.246 1 97 301 SER B CA 1
ATOM 4896 C C . SER B 1 301 ? 23.062 26.562 4.738 1 97 301 SER B C 1
ATOM 4898 O O . SER B 1 301 ? 23.875 25.969 4.016 1 97 301 SER B O 1
ATOM 4900 N N . ILE B 1 302 ? 22.281 27.453 4.293 1 94.88 302 ILE B N 1
ATOM 4901 C CA . ILE B 1 302 ? 22.25 27.828 2.883 1 94.88 302 ILE B CA 1
ATOM 4902 C C . ILE B 1 302 ? 22.25 29.359 2.756 1 94.88 302 ILE B C 1
ATOM 4904 O O . ILE B 1 302 ? 22.094 30.062 3.75 1 94.88 302 ILE B O 1
ATOM 4908 N N . GLU B 1 303 ? 22.391 29.891 1.595 1 93.75 303 GLU B N 1
ATOM 4909 C CA . GLU B 1 303 ? 22.453 31.328 1.339 1 93.75 303 GLU B CA 1
ATOM 4910 C C . GLU B 1 303 ? 21.109 31.984 1.636 1 93.75 303 GLU B C 1
ATOM 4912 O O . GLU B 1 303 ? 20.047 31.391 1.398 1 93.75 303 GLU B O 1
ATOM 4917 N N . ALA B 1 304 ? 21.141 33.156 2.014 1 93.69 304 ALA B N 1
ATOM 4918 C CA . ALA B 1 304 ? 19.969 33.938 2.398 1 93.69 304 ALA B CA 1
ATOM 4919 C C . ALA B 1 304 ? 19 34.062 1.228 1 93.69 304 ALA B C 1
ATOM 4921 O O . ALA B 1 304 ? 17.781 34.062 1.418 1 93.69 304 ALA B O 1
ATOM 4922 N N . VAL B 1 305 ? 19.594 34.219 0.086 1 91.31 305 VAL B N 1
ATOM 4923 C CA . VAL B 1 305 ? 18.75 34.438 -1.095 1 91.31 305 VAL B CA 1
ATOM 4924 C C . VAL B 1 305 ? 17.859 33.219 -1.314 1 91.31 305 VAL B C 1
ATOM 4926 O O . VAL B 1 305 ? 16.703 33.344 -1.722 1 91.31 305 VAL B O 1
ATOM 4929 N N . LYS B 1 306 ? 18.391 32.062 -1.06 1 91.44 306 LYS B N 1
ATOM 4930 C CA . LYS B 1 306 ? 17.641 30.828 -1.192 1 91.44 306 LYS B CA 1
ATOM 4931 C C . LYS B 1 306 ? 16.531 30.75 -0.134 1 91.44 306 LYS B C 1
ATOM 4933 O O . LYS B 1 306 ? 15.422 30.312 -0.423 1 91.44 306 LYS B O 1
ATOM 4938 N N . LYS B 1 307 ? 16.828 31.156 1.014 1 93.44 307 LYS B N 1
ATOM 4939 C CA . LYS B 1 307 ? 15.836 31.188 2.08 1 93.44 307 LYS B CA 1
ATOM 4940 C C . LYS B 1 307 ? 14.688 32.125 1.729 1 93.44 307 LYS B C 1
ATOM 4942 O O . LYS B 1 307 ? 13.523 31.797 1.952 1 93.44 307 LYS B O 1
ATOM 4947 N N . ASN B 1 308 ? 15.016 33.219 1.186 1 90.19 308 ASN B N 1
ATOM 4948 C CA . ASN B 1 308 ? 14.008 34.219 0.825 1 90.19 308 ASN B CA 1
ATOM 4949 C C . ASN B 1 308 ? 13.047 33.688 -0.234 1 90.19 308 ASN B C 1
ATOM 4951 O O . ASN B 1 308 ? 11.859 34 -0.225 1 90.19 308 ASN B O 1
ATOM 4955 N N . GLU B 1 309 ? 13.562 32.906 -1.087 1 86.31 309 GLU B N 1
ATOM 4956 C CA . GLU B 1 309 ? 12.703 32.312 -2.1 1 86.31 309 GLU B CA 1
ATOM 4957 C C . GLU B 1 309 ? 11.688 31.359 -1.465 1 86.31 309 GLU B C 1
ATOM 4959 O O . GLU B 1 309 ? 10.516 31.359 -1.854 1 86.31 309 GLU B O 1
ATOM 4964 N N . LEU B 1 310 ? 12.133 30.609 -0.532 1 91.94 310 LEU B N 1
ATOM 4965 C CA . LEU B 1 310 ? 11.242 29.688 0.153 1 91.94 310 LEU B CA 1
ATOM 4966 C C . LEU B 1 310 ? 10.219 30.438 1 1 91.94 310 LEU B C 1
ATOM 4968 O O . LEU B 1 310 ? 9.055 30.047 1.054 1 91.94 310 LEU B O 1
ATOM 4972 N N . ILE B 1 311 ? 10.648 31.453 1.608 1 91.5 311 ILE B N 1
ATOM 4973 C CA . ILE B 1 311 ? 9.758 32.281 2.426 1 91.5 311 ILE B CA 1
ATOM 4974 C C . ILE B 1 311 ? 8.688 32.906 1.545 1 91.5 311 ILE B C 1
ATOM 4976 O O . ILE B 1 311 ? 7.5 32.875 1.888 1 91.5 311 ILE B O 1
ATOM 4980 N N . ALA B 1 312 ? 9.062 33.375 0.424 1 87.12 312 ALA B N 1
ATOM 4981 C CA . ALA B 1 312 ? 8.125 34 -0.513 1 87.12 312 ALA B CA 1
ATOM 4982 C C . ALA B 1 312 ? 7.102 32.969 -1.003 1 87.12 312 ALA B C 1
ATOM 4984 O O . ALA B 1 312 ? 5.91 33.281 -1.112 1 87.12 312 ALA B O 1
ATOM 4985 N N . LEU B 1 313 ? 7.551 31.812 -1.258 1 86.94 313 LEU B N 1
ATOM 4986 C CA . LEU B 1 313 ? 6.652 30.75 -1.688 1 86.94 313 LEU B CA 1
ATOM 4987 C C . LEU B 1 313 ? 5.668 30.391 -0.579 1 86.94 313 LEU B C 1
ATOM 4989 O O . LEU B 1 313 ? 4.465 30.266 -0.826 1 86.94 313 LEU B O 1
ATOM 4993 N N . ALA B 1 314 ? 6.223 30.219 0.587 1 90.19 314 ALA B N 1
ATOM 4994 C CA . ALA B 1 314 ? 5.395 29.859 1.731 1 90.19 314 ALA B CA 1
ATOM 4995 C C . ALA B 1 314 ? 4.316 30.906 1.986 1 90.19 314 ALA B C 1
ATOM 4997 O O . ALA B 1 314 ? 3.152 30.562 2.213 1 90.19 314 ALA B O 1
ATOM 4998 N N . GLU B 1 315 ? 4.691 32.125 1.864 1 88.94 315 GLU B N 1
ATOM 4999 C CA . GLU B 1 315 ? 3.752 33.219 2.084 1 88.94 315 GLU B CA 1
ATOM 5000 C C . GLU B 1 315 ? 2.701 33.281 0.979 1 88.94 315 GLU B C 1
ATOM 5002 O O . GLU B 1 315 ? 1.526 33.531 1.246 1 88.94 315 GLU B O 1
ATOM 5007 N N . SER B 1 316 ? 3.105 33.031 -0.182 1 85.69 316 SER B N 1
ATOM 5008 C CA . SER B 1 316 ? 2.17 33.031 -1.301 1 85.69 316 SER B CA 1
ATOM 5009 C C . SER B 1 316 ? 1.13 31.922 -1.159 1 85.69 316 SER B C 1
ATOM 5011 O O . SER B 1 316 ? -0.031 32.094 -1.533 1 85.69 316 SER B O 1
ATOM 5013 N N . LEU B 1 317 ? 1.558 30.844 -0.669 1 84.06 317 LEU B N 1
ATOM 5014 C CA . LEU B 1 317 ? 0.662 29.703 -0.498 1 84.06 317 LEU B CA 1
ATOM 5015 C C . LEU B 1 317 ? -0.344 29.969 0.618 1 84.06 317 LEU B C 1
ATOM 5017 O O . LEU B 1 317 ? -1.479 29.484 0.562 1 84.06 317 LEU B O 1
ATOM 5021 N N . LEU B 1 318 ? 0.071 30.734 1.559 1 85.31 318 LEU B N 1
ATOM 5022 C CA . LEU B 1 318 ? -0.791 30.984 2.709 1 85.31 318 LEU B CA 1
ATOM 5023 C C . LEU B 1 318 ? -1.656 32.219 2.48 1 85.31 318 LEU B C 1
ATOM 5025 O O . LEU B 1 318 ? -2.729 32.344 3.074 1 85.31 318 LEU B O 1
ATOM 5029 N N . ASP B 1 319 ? -1.117 33.156 1.75 1 75.38 319 ASP B N 1
ATOM 5030 C CA . ASP B 1 319 ? -1.87 34.375 1.483 1 75.38 319 ASP B CA 1
ATOM 5031 C C . ASP B 1 319 ? -2.938 34.156 0.417 1 75.38 319 ASP B C 1
ATOM 5033 O O . ASP B 1 319 ? -3.748 35.031 0.136 1 75.38 319 ASP B O 1
ATOM 5037 N N . ARG B 1 320 ? -2.98 33.031 -0.125 1 62.88 320 ARG B N 1
ATOM 5038 C CA . ARG B 1 320 ? -3.967 32.719 -1.161 1 62.88 320 ARG B CA 1
ATOM 5039 C C . ARG B 1 320 ? -5.387 32.844 -0.614 1 62.88 320 ARG B C 1
ATOM 5041 O O . ARG B 1 320 ? -5.656 32.438 0.516 1 62.88 320 ARG B O 1
ATOM 5048 N N . GLU B 1 321 ? -6.082 33.938 -1.018 1 57.12 321 GLU B N 1
ATOM 5049 C CA . GLU B 1 321 ? -7.527 34 -0.812 1 57.12 321 GLU B CA 1
ATOM 5050 C C . GLU B 1 321 ? -8.234 32.875 -1.544 1 57.12 321 GLU B C 1
ATOM 5052 O O . GLU B 1 321 ? -9.461 32.75 -1.499 1 57.12 321 GLU B O 1
ATOM 5057 N N . HIS B 1 322 ? -7.438 32.062 -2.326 1 47.31 322 HIS B N 1
ATOM 5058 C CA . HIS B 1 322 ? -7.934 30.906 -3.072 1 47.31 322 HIS B CA 1
ATOM 5059 C C . HIS B 1 322 ? -6.957 29.734 -2.992 1 47.31 322 HIS B C 1
ATOM 5061 O O . HIS B 1 322 ? -5.754 29.938 -2.828 1 47.31 322 HIS B O 1
#